Protein AF-A0A1R1YCE2-F1 (afdb_monomer_lite)

Structure (mmCIF, N/CA/C/O backbone):
data_AF-A0A1R1YCE2-F1
#
_entry.id   AF-A0A1R1YCE2-F1
#
loop_
_atom_site.group_PDB
_atom_site.id
_atom_site.type_symbol
_atom_site.label_atom_id
_atom_site.label_alt_id
_atom_site.label_comp_id
_atom_site.label_asym_id
_atom_site.label_entity_id
_atom_site.label_seq_id
_atom_site.pdbx_PDB_ins_code
_atom_site.Cartn_x
_atom_site.Cartn_y
_atom_site.Cartn_z
_atom_site.occupancy
_atom_site.B_iso_or_equiv
_atom_site.auth_seq_id
_atom_site.auth_comp_id
_atom_site.auth_asym_id
_atom_site.auth_atom_id
_atom_site.pdbx_PDB_model_num
ATOM 1 N N . MET A 1 1 ? 23.529 -35.074 58.368 1.00 32.56 1 MET A N 1
ATOM 2 C CA . MET A 1 1 ? 23.879 -36.512 58.340 1.00 32.56 1 MET A CA 1
ATOM 3 C C . MET A 1 1 ? 22.725 -37.220 57.644 1.00 32.56 1 MET A C 1
ATOM 5 O O . MET A 1 1 ? 21.627 -37.091 58.152 1.00 32.56 1 MET A O 1
ATOM 9 N N . ASN A 1 2 ? 22.782 -37.870 56.484 1.00 30.12 2 ASN A N 1
ATOM 10 C CA . ASN A 1 2 ? 23.781 -38.237 55.470 1.00 30.12 2 ASN A CA 1
ATOM 11 C C . ASN A 1 2 ? 22.975 -38.317 54.142 1.00 30.12 2 ASN A C 1
ATOM 13 O O . ASN A 1 2 ? 21.804 -38.685 54.184 1.00 30.12 2 ASN A O 1
ATOM 17 N N . LEU A 1 3 ? 23.440 -37.767 53.008 1.00 28.89 3 LEU A N 1
ATOM 18 C CA . LEU A 1 3 ? 24.145 -38.497 51.925 1.00 28.89 3 LEU A CA 1
ATOM 19 C C . LEU A 1 3 ? 23.485 -39.861 51.639 1.00 28.89 3 LEU A C 1
ATOM 21 O O . LEU A 1 3 ? 23.410 -40.681 52.540 1.00 28.89 3 LEU A O 1
ATOM 25 N N . SER A 1 4 ? 23.002 -40.252 50.461 1.00 27.45 4 SER A N 1
ATOM 26 C CA . SER A 1 4 ? 23.261 -39.949 49.042 1.00 27.45 4 SER A CA 1
ATOM 27 C C . SER A 1 4 ? 23.067 -41.312 48.363 1.00 27.45 4 SER A C 1
ATOM 29 O O . SER A 1 4 ? 23.657 -42.265 48.859 1.00 27.45 4 SER A O 1
ATOM 31 N N . PHE A 1 5 ? 22.349 -41.453 47.247 1.00 27.67 5 PHE A N 1
ATOM 32 C CA . PHE A 1 5 ? 22.661 -42.534 46.301 1.00 27.67 5 PHE A CA 1
ATOM 33 C C . PHE A 1 5 ? 22.230 -42.174 44.878 1.00 27.67 5 PHE A C 1
ATOM 35 O O . PHE A 1 5 ?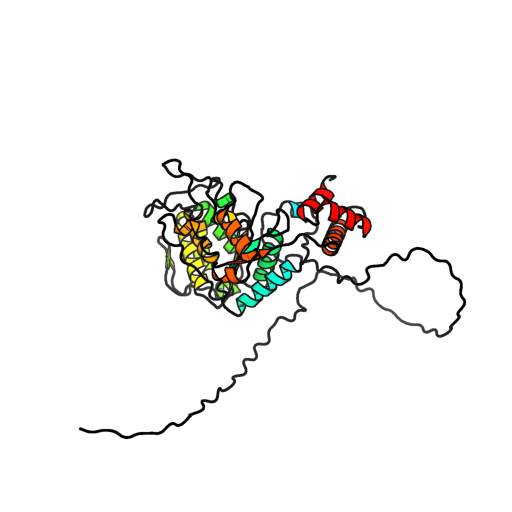 21.227 -41.506 44.644 1.00 27.67 5 PHE A O 1
ATOM 42 N N . PHE A 1 6 ? 23.107 -42.557 43.962 1.00 30.20 6 PHE A N 1
ATOM 43 C CA . PHE A 1 6 ? 23.309 -42.083 42.601 1.00 30.20 6 PHE A CA 1
ATOM 44 C C . PHE A 1 6 ? 22.605 -42.982 41.562 1.00 30.20 6 PHE A C 1
ATOM 46 O O . PHE A 1 6 ? 22.348 -44.149 41.832 1.00 30.20 6 PHE A O 1
ATOM 53 N N . GLN A 1 7 ? 22.474 -42.442 40.338 1.00 27.09 7 GLN A N 1
ATOM 54 C CA . GLN A 1 7 ? 22.450 -43.131 39.028 1.00 27.09 7 GLN A CA 1
ATOM 55 C C . GLN A 1 7 ? 21.253 -44.028 38.655 1.00 27.09 7 GLN A C 1
ATOM 57 O O . GLN A 1 7 ? 21.115 -45.137 39.146 1.00 27.09 7 GLN A O 1
ATOM 62 N N . THR A 1 8 ? 20.539 -43.683 37.572 1.00 27.08 8 THR A N 1
ATOM 63 C CA . THR A 1 8 ? 20.886 -44.169 36.213 1.00 27.08 8 THR A CA 1
ATOM 64 C C . THR A 1 8 ? 20.104 -43.436 35.113 1.00 27.08 8 THR A C 1
ATOM 66 O O . THR A 1 8 ? 18.886 -43.297 35.159 1.00 27.08 8 THR A O 1
ATOM 69 N N . LEU A 1 9 ? 20.838 -42.986 34.091 1.00 27.42 9 LEU A N 1
ATOM 70 C CA . LEU A 1 9 ? 20.329 -42.602 32.776 1.00 27.42 9 LEU A CA 1
ATOM 71 C C . LEU A 1 9 ? 19.677 -43.809 32.091 1.00 27.42 9 LEU A C 1
ATOM 73 O O . LEU A 1 9 ? 20.312 -44.858 32.012 1.00 27.42 9 LEU A O 1
ATOM 77 N N . ASN A 1 10 ? 18.514 -43.632 31.456 1.00 26.45 10 ASN A N 1
ATOM 78 C CA . ASN A 1 10 ? 18.259 -44.355 30.213 1.00 26.45 10 ASN A CA 1
ATOM 79 C C . ASN A 1 10 ? 17.291 -43.642 29.264 1.00 26.45 10 ASN A C 1
ATOM 81 O O . ASN A 1 10 ? 16.192 -43.225 29.615 1.00 26.45 10 ASN A O 1
ATOM 85 N N . ARG A 1 11 ? 17.774 -43.522 28.025 1.00 28.52 11 ARG A N 1
ATOM 86 C CA . ARG A 1 11 ? 17.107 -43.005 26.832 1.00 28.52 11 ARG A CA 1
ATOM 87 C C . ARG A 1 11 ? 15.870 -43.843 26.506 1.00 28.52 11 ARG A C 1
ATOM 89 O O . ARG A 1 11 ? 16.012 -45.023 26.202 1.00 28.52 11 ARG A O 1
ATOM 96 N N . SER A 1 12 ? 14.704 -43.217 26.385 1.00 26.25 12 SER A N 1
ATOM 97 C CA . SER A 1 12 ? 13.599 -43.763 25.594 1.00 26.25 12 SER A CA 1
ATOM 98 C C . SER A 1 12 ? 13.393 -42.901 24.348 1.00 26.25 12 SER A C 1
ATOM 100 O O . SER A 1 12 ? 12.956 -41.754 24.379 1.00 26.25 12 SER A O 1
ATOM 102 N N . ARG A 1 13 ? 13.800 -43.477 23.214 1.00 25.30 13 ARG A N 1
ATOM 103 C CA . ARG A 1 13 ? 13.510 -42.996 21.864 1.00 25.30 13 ARG A CA 1
ATOM 104 C C . ARG A 1 13 ? 11.995 -43.049 21.659 1.00 25.30 13 ARG A C 1
ATOM 106 O O . ARG A 1 13 ? 11.454 -44.142 21.529 1.00 25.30 13 ARG A O 1
ATOM 113 N N . PHE A 1 14 ? 11.331 -41.900 21.573 1.00 25.53 14 PHE A N 1
ATOM 114 C CA . PHE A 1 14 ? 9.996 -41.838 20.984 1.00 25.53 14 PHE A CA 1
ATOM 115 C C . PHE A 1 14 ? 10.129 -41.676 19.470 1.00 25.53 14 PHE A C 1
ATOM 117 O O . PHE A 1 14 ? 10.596 -40.668 18.943 1.00 25.53 14 PHE A O 1
ATOM 124 N N . THR A 1 15 ? 9.773 -42.751 18.783 1.00 25.48 15 THR A N 1
ATOM 125 C CA . THR A 1 15 ? 9.670 -42.883 17.339 1.00 25.48 15 THR A CA 1
ATOM 126 C C . THR A 1 15 ? 8.555 -41.980 16.810 1.00 25.48 15 THR A C 1
ATOM 128 O O . THR A 1 15 ? 7.372 -42.221 17.036 1.00 25.48 15 THR A O 1
ATOM 131 N N . LEU A 1 16 ? 8.938 -40.939 16.065 1.00 25.75 16 LEU A N 1
ATOM 132 C CA . LEU A 1 16 ? 8.032 -40.150 15.230 1.00 25.75 16 LEU A CA 1
ATOM 133 C C . LEU A 1 16 ? 7.403 -41.068 14.172 1.00 25.75 16 LEU A C 1
ATOM 135 O O . LEU A 1 16 ? 8.029 -41.411 13.166 1.00 25.75 16 LEU A O 1
ATOM 139 N N . ARG A 1 17 ? 6.148 -41.467 14.401 1.00 24.16 17 ARG A N 1
ATOM 140 C CA . ARG A 1 17 ? 5.274 -41.996 13.352 1.00 24.16 17 ARG A CA 1
ATOM 141 C C . ARG A 1 17 ? 5.070 -40.888 12.318 1.00 24.16 17 ARG A C 1
ATOM 143 O O . ARG A 1 17 ? 4.333 -39.938 12.555 1.00 24.16 17 ARG A O 1
ATOM 150 N N . LYS A 1 18 ? 5.739 -41.023 11.171 1.00 25.58 18 LYS A N 1
ATOM 151 C CA . LYS A 1 18 ? 5.423 -40.288 9.943 1.00 25.58 18 LYS A CA 1
ATOM 152 C C . LYS A 1 18 ? 3.998 -40.649 9.523 1.00 25.58 18 LYS A C 1
ATOM 154 O O . LYS A 1 18 ? 3.779 -41.703 8.933 1.00 25.58 18 LYS A O 1
ATOM 159 N N . THR A 1 19 ? 3.037 -39.786 9.816 1.00 26.39 19 THR A N 1
ATOM 160 C CA . THR A 1 19 ? 1.776 -39.752 9.081 1.00 26.39 19 THR A CA 1
ATOM 161 C C . THR A 1 19 ? 2.048 -39.056 7.751 1.00 26.39 19 THR A C 1
ATOM 163 O O . THR A 1 19 ? 2.444 -37.893 7.690 1.00 26.39 19 THR A O 1
ATOM 166 N N . SER A 1 20 ? 1.925 -39.808 6.659 1.00 26.66 20 SER A N 1
ATOM 167 C CA . SER A 1 20 ? 2.030 -39.281 5.304 1.00 26.66 20 SER A CA 1
ATOM 168 C C . SER A 1 20 ? 0.791 -38.437 4.992 1.00 26.66 20 SER A C 1
ATOM 170 O O . SER A 1 20 ? -0.212 -38.953 4.497 1.00 26.66 20 SER A O 1
ATOM 172 N N . CYS A 1 21 ? 0.841 -37.137 5.276 1.00 26.66 21 CYS A N 1
ATOM 173 C CA . CYS A 1 21 ? -0.119 -36.193 4.712 1.00 26.66 21 CYS A CA 1
ATOM 174 C C . CYS A 1 21 ? 0.230 -35.952 3.240 1.00 26.66 21 CYS A C 1
ATOM 176 O O . CYS A 1 21 ? 1.028 -35.085 2.893 1.00 26.66 21 CYS A O 1
ATOM 178 N N . ASN A 1 22 ? -0.391 -36.747 2.370 1.00 25.98 22 ASN A N 1
ATOM 179 C CA . ASN A 1 22 ? -0.497 -36.475 0.942 1.00 25.98 22 ASN A CA 1
ATOM 180 C C . ASN A 1 22 ? -1.457 -35.294 0.714 1.00 25.98 22 ASN A C 1
ATOM 182 O O . ASN A 1 22 ? -2.589 -35.486 0.277 1.00 25.98 22 ASN A O 1
ATOM 186 N N . HIS A 1 23 ? -1.009 -34.063 0.966 1.00 28.02 23 HIS A N 1
ATOM 187 C CA . HIS A 1 23 ? -1.607 -32.900 0.313 1.00 28.02 23 HIS A CA 1
ATOM 188 C C . HIS A 1 23 ? -0.872 -32.686 -1.006 1.00 28.02 23 HIS A C 1
ATOM 190 O O . HIS A 1 23 ? 0.183 -32.060 -1.067 1.00 28.02 23 HIS A O 1
ATOM 196 N N . LYS A 1 24 ? -1.426 -33.266 -2.078 1.00 26.83 24 LYS A N 1
ATOM 197 C CA . LYS A 1 24 ? -1.076 -32.889 -3.448 1.00 26.83 24 LYS A CA 1
ATOM 198 C C . LYS A 1 24 ? -1.281 -31.379 -3.571 1.00 26.83 24 LYS A C 1
ATOM 200 O O . LYS A 1 24 ? -2.414 -30.907 -3.543 1.00 26.83 24 LYS A O 1
ATOM 205 N N . ALA A 1 25 ? -0.184 -30.638 -3.689 1.00 27.20 25 ALA A N 1
ATOM 206 C CA . ALA A 1 25 ? -0.201 -29.246 -4.095 1.00 27.20 25 ALA A CA 1
ATOM 207 C C . ALA A 1 25 ? -0.880 -29.159 -5.471 1.00 27.20 25 ALA A C 1
ATOM 209 O O . ALA A 1 25 ? -0.319 -29.579 -6.482 1.00 27.20 25 ALA A O 1
ATOM 210 N N . LEU A 1 26 ? -2.108 -28.645 -5.507 1.00 28.55 26 LEU A N 1
ATOM 211 C CA . LEU A 1 26 ? -2.845 -28.343 -6.734 1.00 28.55 26 LEU A CA 1
ATOM 212 C C . LEU A 1 26 ? -2.344 -27.035 -7.357 1.00 28.55 26 LEU A C 1
ATOM 214 O O . LEU A 1 26 ? -3.136 -26.167 -7.675 1.00 28.55 26 LEU A O 1
ATOM 218 N N . PHE A 1 27 ? -1.033 -26.874 -7.532 1.00 30.55 27 PHE A N 1
ATOM 219 C CA . PHE A 1 27 ? -0.481 -25.787 -8.340 1.00 30.55 27 PHE A CA 1
ATOM 220 C C . PHE A 1 27 ? 0.777 -26.283 -9.042 1.00 30.55 27 PHE A C 1
ATOM 222 O O . PHE A 1 27 ? 1.900 -26.165 -8.558 1.00 30.55 27 PHE A O 1
ATOM 229 N N . SER A 1 28 ? 0.555 -26.875 -10.212 1.00 25.58 28 SER A N 1
ATOM 230 C CA . SER A 1 28 ? 1.577 -26.933 -11.244 1.00 25.58 28 SER A CA 1
ATOM 231 C C . SER A 1 28 ? 1.879 -25.500 -11.683 1.00 25.58 28 SER A C 1
ATOM 233 O O . SER A 1 28 ? 0.961 -24.715 -11.924 1.00 25.58 28 SER A O 1
ATOM 235 N N . SER A 1 29 ? 3.154 -25.164 -11.866 1.00 27.88 29 SER A N 1
ATOM 236 C CA . SER A 1 29 ? 3.610 -23.907 -12.482 1.00 27.88 29 SER A CA 1
ATOM 237 C C . SER A 1 29 ? 3.058 -23.671 -13.902 1.00 27.88 29 SER A C 1
ATOM 239 O O . SER A 1 29 ? 3.323 -22.633 -14.505 1.00 27.88 29 SER A O 1
ATOM 241 N N . SER A 1 30 ? 2.280 -24.615 -14.441 1.00 27.22 30 SER A N 1
ATOM 242 C CA . SER A 1 30 ? 1.656 -24.569 -15.760 1.00 27.22 30 SER A CA 1
ATOM 243 C C . SER A 1 30 ? 0.253 -23.950 -15.812 1.00 27.22 30 SER A C 1
ATOM 245 O O . SER A 1 30 ? -0.258 -23.779 -16.913 1.00 27.22 30 SER A O 1
ATOM 247 N N . SER A 1 31 ? -0.398 -23.619 -14.691 1.00 26.78 31 SER A N 1
ATOM 248 C CA . SER A 1 31 ? -1.784 -23.107 -14.690 1.00 26.78 31 SER A CA 1
ATOM 249 C C . SER A 1 31 ? -1.882 -21.613 -14.366 1.00 26.78 31 SER A C 1
ATOM 251 O O . SER A 1 31 ? -2.638 -21.193 -13.496 1.00 26.78 31 SER A O 1
ATOM 253 N N . ILE A 1 32 ? -1.127 -20.799 -15.104 1.00 31.75 32 ILE A N 1
ATOM 254 C CA . ILE A 1 32 ? -1.516 -19.415 -15.395 1.00 31.75 32 ILE A CA 1
ATOM 255 C C . ILE A 1 32 ? -2.244 -19.495 -16.737 1.00 31.75 32 ILE A C 1
ATOM 257 O O . ILE A 1 32 ? -1.648 -19.894 -17.735 1.00 31.75 32 ILE A O 1
ATOM 261 N N . ASN A 1 33 ? -3.540 -19.188 -16.772 1.00 28.58 33 ASN A N 1
ATOM 262 C CA . ASN A 1 33 ? -4.305 -19.207 -18.019 1.00 28.58 33 ASN A CA 1
ATOM 263 C C . ASN A 1 33 ? -3.818 -18.073 -18.935 1.00 28.58 33 ASN A C 1
ATOM 265 O O . ASN A 1 33 ? -4.211 -16.916 -18.789 1.00 28.58 33 ASN A O 1
ATOM 269 N N . TYR A 1 34 ? -2.940 -18.412 -19.879 1.00 35.47 34 TYR A N 1
ATOM 270 C CA . TYR A 1 34 ? -2.446 -17.503 -20.906 1.00 35.47 34 TYR A CA 1
ATOM 271 C C . TYR A 1 34 ? -3.483 -17.375 -22.025 1.00 35.47 34 TYR A C 1
ATOM 273 O O . TYR A 1 34 ? -3.802 -18.339 -22.721 1.00 35.47 34 TYR A O 1
ATOM 281 N N . ALA A 1 35 ? -4.001 -16.165 -22.231 1.00 30.28 35 ALA A N 1
ATOM 282 C CA . ALA A 1 35 ? -4.859 -15.856 -23.367 1.00 30.28 35 ALA A CA 1
ATOM 283 C C . ALA A 1 35 ? -4.018 -15.773 -24.654 1.00 30.28 35 ALA A C 1
ATOM 285 O O . ALA A 1 35 ? -3.586 -14.701 -25.069 1.00 30.28 35 ALA A O 1
ATOM 286 N N . GLY A 1 36 ? -3.791 -16.923 -25.285 1.00 28.92 36 GLY A N 1
ATOM 287 C CA . GLY A 1 36 ? -3.223 -17.038 -26.623 1.00 28.92 36 GLY A CA 1
ATOM 288 C C . GLY A 1 36 ? -4.055 -18.001 -27.460 1.00 28.92 36 GLY A C 1
ATOM 289 O O . GLY A 1 36 ? -3.686 -19.160 -27.612 1.00 28.92 36 GLY A O 1
ATOM 290 N N . LYS A 1 37 ? -5.186 -17.542 -28.013 1.00 29.77 37 LYS A N 1
ATOM 291 C CA . LYS A 1 37 ? -5.891 -18.295 -29.061 1.00 29.77 37 LYS A CA 1
ATOM 292 C C . LYS A 1 37 ? -5.010 -18.314 -30.316 1.00 29.77 37 LYS A C 1
ATOM 294 O O . LYS A 1 37 ? -5.013 -17.357 -31.085 1.00 29.77 37 LYS A O 1
ATOM 299 N N . ARG A 1 38 ? -4.266 -19.400 -30.540 1.00 29.73 38 ARG A N 1
ATOM 300 C CA . ARG A 1 38 ? -3.809 -19.768 -31.887 1.00 29.73 38 ARG A CA 1
ATOM 301 C C . ARG A 1 38 ? -4.959 -20.492 -32.581 1.00 29.73 38 ARG A C 1
ATOM 303 O O . ARG A 1 38 ? -5.478 -21.462 -32.044 1.00 29.73 38 ARG A O 1
ATOM 310 N N . LYS A 1 39 ? -5.364 -19.999 -33.755 1.00 30.86 39 LYS A N 1
ATOM 311 C CA . LYS A 1 39 ? -6.209 -20.756 -34.685 1.00 30.86 39 LYS A CA 1
ATOM 312 C C . LYS A 1 39 ? -5.431 -22.000 -35.109 1.00 30.86 39 LYS A C 1
ATOM 314 O O . LYS A 1 39 ? -4.360 -21.881 -35.700 1.00 30.86 39 LYS A O 1
ATOM 319 N N . GLU A 1 40 ? -5.961 -23.160 -34.761 1.00 28.31 40 GLU A N 1
ATOM 320 C CA . GLU A 1 40 ? -5.549 -24.449 -35.299 1.00 28.31 40 GLU A CA 1
ATOM 321 C C . GLU A 1 40 ? -5.981 -24.476 -36.772 1.00 28.31 40 GLU A C 1
ATOM 323 O O . GLU A 1 40 ? -7.156 -24.285 -37.080 1.00 28.31 40 GLU A O 1
ATOM 328 N N . VAL A 1 41 ? -5.018 -24.586 -37.687 1.00 32.50 41 VAL A N 1
ATOM 329 C CA . VAL A 1 41 ? -5.285 -24.844 -39.105 1.00 32.50 41 VAL A CA 1
ATOM 330 C C . VAL A 1 41 ? -4.998 -26.318 -39.330 1.00 32.50 41 VAL A C 1
ATOM 332 O O . VAL A 1 41 ? -3.893 -26.791 -39.050 1.00 32.50 41 VAL A O 1
ATOM 335 N N . ASP A 1 42 ? -6.024 -27.020 -39.796 1.00 29.52 42 ASP A N 1
ATOM 336 C CA . ASP A 1 42 ? -6.039 -28.451 -40.049 1.00 29.52 42 ASP A CA 1
ATOM 337 C C . ASP A 1 42 ? -4.887 -28.917 -40.944 1.00 29.52 42 ASP A C 1
ATOM 339 O O . ASP A 1 42 ? -4.607 -28.375 -42.016 1.00 29.52 42 ASP A O 1
ATOM 343 N N . ARG A 1 43 ? -4.248 -30.005 -40.510 1.00 30.98 43 ARG A N 1
ATOM 344 C CA . ARG A 1 43 ? -3.373 -30.831 -41.339 1.00 30.98 43 ARG A CA 1
ATOM 345 C C . ARG A 1 43 ? -4.221 -31.703 -42.258 1.00 30.98 43 ARG A C 1
ATOM 347 O O . ARG A 1 43 ? -4.975 -32.537 -41.768 1.00 30.98 43 ARG A O 1
ATOM 354 N N . THR A 1 44 ? -3.930 -31.688 -43.557 1.00 29.80 44 THR A N 1
ATOM 355 C CA . THR A 1 44 ? -4.068 -32.895 -44.387 1.00 29.80 44 THR A CA 1
ATOM 356 C C . THR A 1 44 ? -2.848 -33.125 -45.290 1.00 29.80 44 THR A C 1
ATOM 358 O O . THR A 1 44 ? -2.504 -32.326 -46.146 1.00 29.80 44 THR A O 1
ATOM 361 N N . LYS A 1 45 ? -2.197 -34.259 -44.994 1.00 29.97 45 LYS A N 1
ATOM 362 C CA . LYS A 1 45 ? -1.640 -35.314 -45.861 1.00 29.97 45 LYS A CA 1
ATOM 363 C C . LYS A 1 45 ? -0.641 -34.994 -47.000 1.00 29.97 45 LYS A C 1
ATOM 365 O O . LYS A 1 45 ? -0.972 -34.417 -48.022 1.00 29.97 45 LYS A O 1
ATOM 370 N N . SER A 1 46 ? 0.526 -35.636 -46.826 1.00 27.58 46 SER A N 1
ATOM 371 C CA . SER A 1 46 ? 1.318 -36.422 -47.798 1.00 27.58 46 SER A CA 1
ATOM 372 C C . SER A 1 46 ? 1.909 -35.747 -49.039 1.00 27.58 46 SER A C 1
ATOM 374 O O . SER A 1 46 ? 1.187 -35.449 -49.979 1.00 27.58 46 SER A O 1
ATOM 376 N N . ALA A 1 47 ? 3.243 -35.730 -49.131 1.00 27.14 47 ALA A N 1
ATOM 377 C CA . ALA A 1 47 ? 3.988 -36.601 -50.051 1.00 27.14 47 ALA A CA 1
ATOM 378 C C . ALA A 1 47 ? 5.509 -36.430 -49.874 1.00 27.14 47 ALA A C 1
ATOM 380 O O . ALA A 1 47 ? 6.032 -35.344 -49.656 1.00 27.14 47 ALA A O 1
ATOM 381 N N . SER A 1 48 ? 6.189 -37.564 -49.957 1.00 26.89 48 SER A N 1
ATOM 382 C CA . SER A 1 48 ? 7.629 -37.801 -50.013 1.00 26.89 48 SER A CA 1
ATOM 383 C C . SER A 1 48 ? 8.339 -37.108 -51.181 1.00 26.89 48 SER A C 1
ATOM 385 O O . SER A 1 48 ? 7.851 -37.208 -52.301 1.00 26.89 48 SER A O 1
ATOM 387 N N . PHE A 1 49 ? 9.554 -36.587 -50.965 1.00 25.61 49 PHE A N 1
ATOM 388 C CA . PHE A 1 49 ? 10.636 -36.673 -51.958 1.00 25.61 49 PHE A CA 1
ATOM 389 C C . PHE A 1 49 ? 12.023 -36.539 -51.304 1.00 25.61 49 PHE A C 1
ATOM 391 O O . PHE A 1 49 ? 12.246 -35.719 -50.417 1.00 25.61 49 PHE A O 1
ATOM 398 N N . VAL A 1 50 ? 12.939 -37.403 -51.742 1.00 26.02 50 VAL A N 1
ATOM 399 C CA . VAL A 1 50 ? 14.338 -37.559 -51.313 1.00 26.02 50 VAL A CA 1
ATOM 400 C C . VAL A 1 50 ? 15.265 -37.062 -52.436 1.00 26.02 50 VAL A C 1
ATOM 402 O O . VAL A 1 50 ? 14.901 -37.181 -53.603 1.00 26.02 50 VAL A O 1
ATOM 405 N N . LYS A 1 51 ? 16.493 -36.646 -52.059 1.00 25.73 51 LYS A N 1
ATOM 406 C CA . LYS A 1 51 ? 17.668 -36.201 -52.865 1.00 25.73 51 LYS A CA 1
ATOM 407 C C . LYS A 1 51 ? 17.592 -34.738 -53.348 1.00 25.73 51 LYS A C 1
ATOM 409 O O . LYS A 1 51 ? 16.536 -34.276 -53.730 1.00 25.73 51 LYS A O 1
ATOM 414 N N . LYS A 1 52 ? 18.674 -33.950 -53.376 1.00 24.81 52 LYS A N 1
ATOM 415 C CA . LYS A 1 52 ? 20.113 -34.255 -53.471 1.00 24.81 52 LYS A CA 1
ATOM 416 C C . LYS A 1 52 ? 20.934 -33.058 -52.956 1.00 24.81 52 LYS A C 1
ATOM 418 O O . LYS A 1 52 ? 20.489 -31.919 -53.018 1.00 24.81 52 LYS A O 1
ATOM 423 N N . VAL A 1 53 ? 22.136 -33.365 -52.482 1.00 28.62 53 VAL A N 1
ATOM 424 C CA . VAL A 1 53 ? 23.244 -32.441 -52.209 1.00 28.62 53 VAL A CA 1
ATOM 425 C C . VAL A 1 53 ? 23.672 -31.747 -53.500 1.00 28.62 53 VAL A C 1
ATOM 427 O O . VAL A 1 53 ? 23.861 -32.449 -54.485 1.00 28.62 53 VAL A O 1
ATOM 430 N N . ASP A 1 54 ? 23.928 -30.437 -53.447 1.00 25.36 54 ASP A N 1
ATOM 431 C CA . ASP A 1 54 ? 24.981 -29.805 -54.246 1.00 25.36 54 ASP A CA 1
ATOM 432 C C . ASP A 1 54 ? 25.581 -28.587 -53.523 1.00 25.36 54 ASP A C 1
ATOM 434 O O . ASP A 1 54 ? 24.889 -27.682 -53.059 1.00 25.36 54 ASP A O 1
ATOM 438 N N . LYS A 1 55 ? 26.913 -28.607 -53.413 1.00 27.09 55 LYS A N 1
ATOM 439 C CA . LYS A 1 55 ? 27.777 -27.496 -53.000 1.00 27.09 55 LYS A CA 1
ATOM 440 C C . LYS A 1 55 ? 28.185 -26.718 -54.251 1.00 27.09 55 LYS A C 1
ATOM 442 O O . LYS A 1 55 ? 28.734 -27.329 -55.163 1.00 27.09 55 LYS A O 1
ATOM 447 N N . LYS A 1 56 ? 28.109 -25.384 -54.219 1.00 25.78 56 LYS A N 1
ATOM 448 C CA . LYS A 1 56 ? 29.137 -24.498 -54.799 1.00 25.78 56 LYS A CA 1
ATOM 449 C C . LYS A 1 56 ? 29.036 -23.079 -54.229 1.00 25.78 56 LYS A C 1
ATOM 451 O O . LYS A 1 56 ? 27.967 -22.607 -53.871 1.00 25.78 56 LYS A O 1
ATOM 456 N N . SER A 1 57 ? 30.209 -22.482 -54.067 1.00 25.33 57 SER A N 1
ATOM 457 C CA . SER A 1 57 ? 30.528 -21.240 -53.368 1.00 25.33 57 SER A CA 1
ATOM 458 C C . SER A 1 57 ? 30.267 -19.982 -54.201 1.00 25.33 57 SER A C 1
ATOM 460 O O . SER A 1 57 ? 30.410 -20.025 -55.417 1.00 25.33 57 SER A O 1
ATOM 462 N N . GLN A 1 58 ? 30.045 -18.841 -53.535 1.00 28.25 58 GLN A N 1
ATOM 463 C CA . GLN A 1 58 ? 30.915 -17.658 -53.650 1.00 28.25 58 GLN A CA 1
ATOM 464 C C . GLN A 1 58 ? 30.587 -16.594 -52.584 1.00 28.25 58 GLN A C 1
ATOM 466 O O . GLN A 1 58 ? 29.458 -16.462 -52.126 1.00 28.25 58 GLN A O 1
ATOM 471 N N . LYS A 1 59 ? 31.645 -15.902 -52.148 1.00 25.73 59 LYS A N 1
ATOM 472 C CA . LYS A 1 59 ? 31.710 -14.879 -51.094 1.00 25.73 59 LYS A CA 1
ATOM 473 C C . LYS A 1 59 ? 31.249 -13.507 -51.607 1.00 25.73 59 LYS A C 1
ATOM 475 O O . LYS A 1 59 ? 31.708 -13.100 -52.666 1.00 25.73 59 LYS A O 1
ATOM 480 N N . SER A 1 60 ? 30.582 -12.729 -50.753 1.00 24.50 60 SER A N 1
ATOM 481 C CA . SER A 1 60 ? 30.861 -11.292 -50.577 1.00 24.50 60 SER A CA 1
ATOM 482 C C . SER A 1 60 ? 30.328 -10.817 -49.222 1.00 24.50 60 SER A C 1
ATOM 484 O O . SER A 1 60 ? 29.177 -11.060 -48.876 1.00 24.50 60 SER A O 1
ATOM 486 N N . ALA A 1 61 ? 31.204 -10.193 -48.439 1.00 27.19 61 ALA A N 1
ATOM 487 C CA . ALA A 1 61 ? 30.948 -9.680 -47.099 1.00 27.19 61 ALA A CA 1
ATOM 488 C C . ALA A 1 61 ? 30.083 -8.413 -47.115 1.00 27.19 61 ALA A C 1
ATOM 490 O O . ALA A 1 61 ? 30.272 -7.588 -48.004 1.00 27.19 61 ALA A O 1
ATOM 491 N N . THR A 1 62 ? 29.225 -8.219 -46.105 1.00 22.95 62 THR A N 1
ATOM 492 C CA . THR A 1 62 ? 29.170 -7.022 -45.227 1.00 22.95 62 THR A CA 1
ATOM 493 C C . THR A 1 62 ? 27.952 -7.078 -44.292 1.00 22.95 62 THR A C 1
ATOM 495 O O . THR A 1 62 ? 26.839 -7.328 -44.733 1.00 22.95 62 THR A O 1
ATOM 498 N N . GLY A 1 63 ? 28.182 -6.826 -42.996 1.00 24.28 63 GLY A N 1
ATOM 499 C CA . GLY A 1 63 ? 27.158 -6.420 -42.023 1.00 24.28 63 GLY A CA 1
ATOM 500 C C . GLY A 1 63 ? 26.206 -7.508 -41.525 1.00 24.28 63 GLY A C 1
ATOM 501 O O . GLY A 1 63 ? 25.036 -7.511 -41.882 1.00 24.28 63 GLY A O 1
ATOM 502 N N . SER A 1 64 ? 26.671 -8.400 -40.648 1.00 24.73 64 SER A N 1
ATOM 503 C CA . SER A 1 64 ? 25.765 -9.234 -39.854 1.00 24.73 64 SER A CA 1
ATOM 504 C C . SER A 1 64 ? 24.997 -8.361 -38.859 1.00 24.73 64 SER A C 1
ATOM 506 O O . SER A 1 64 ? 25.553 -7.924 -37.851 1.00 24.73 64 SER A O 1
ATOM 508 N N . GLU A 1 65 ? 23.717 -8.119 -39.142 1.00 25.44 65 GLU A N 1
ATOM 509 C CA . GLU A 1 65 ? 22.709 -7.886 -38.110 1.00 25.44 65 GLU A CA 1
ATOM 510 C C . GLU A 1 65 ? 22.788 -9.055 -37.123 1.00 25.44 65 GLU A C 1
ATOM 512 O O . GLU A 1 65 ? 22.401 -10.183 -37.434 1.00 25.44 65 GLU A O 1
ATOM 517 N N . GLU A 1 66 ? 23.341 -8.805 -35.937 1.00 25.62 66 GLU A N 1
ATOM 518 C CA . GLU A 1 66 ? 23.205 -9.720 -34.812 1.00 25.62 66 GLU A CA 1
ATOM 519 C C . GLU A 1 66 ? 21.731 -9.738 -34.404 1.00 25.62 66 GLU A C 1
ATOM 521 O O . GLU A 1 66 ? 21.240 -8.928 -33.615 1.00 25.62 66 GLU A O 1
ATOM 526 N N . THR A 1 67 ? 20.992 -10.669 -34.995 1.00 24.03 67 THR A N 1
ATOM 527 C CA . THR A 1 67 ? 19.665 -11.040 -34.539 1.00 24.03 67 THR A CA 1
ATOM 528 C C . THR A 1 67 ? 19.783 -11.533 -33.099 1.00 24.03 67 THR A C 1
ATOM 530 O O . THR A 1 67 ? 20.384 -12.575 -32.837 1.00 24.03 67 THR A O 1
ATOM 533 N N . PHE A 1 68 ? 19.201 -10.785 -32.161 1.00 27.77 68 PHE A N 1
ATOM 534 C CA . PHE A 1 68 ? 19.055 -11.133 -30.745 1.00 27.77 68 PHE A CA 1
ATOM 535 C C . PHE A 1 68 ? 18.099 -12.339 -30.576 1.00 27.77 68 PHE A C 1
ATOM 537 O O . PHE A 1 68 ? 17.015 -12.241 -30.006 1.00 27.77 68 PHE A O 1
ATOM 544 N N . THR A 1 69 ? 18.467 -13.519 -31.080 1.00 27.45 69 THR A N 1
ATOM 545 C CA . THR A 1 69 ? 17.673 -14.760 -30.988 1.00 27.45 69 THR A CA 1
ATOM 546 C C . THR A 1 69 ? 17.963 -15.529 -29.699 1.00 27.45 69 THR A C 1
ATOM 548 O O . THR A 1 69 ? 18.191 -16.737 -29.717 1.00 27.45 69 THR A O 1
ATOM 551 N N . GLY A 1 70 ? 17.978 -14.824 -28.567 1.00 27.17 70 GLY A N 1
ATOM 552 C CA . GLY A 1 70 ? 18.209 -15.419 -27.244 1.00 27.17 70 GLY A CA 1
ATOM 553 C C . GLY A 1 70 ? 17.360 -14.835 -26.114 1.00 27.17 70 GLY A C 1
ATOM 554 O O . GLY A 1 70 ? 17.363 -15.377 -25.009 1.00 27.17 70 GLY A O 1
ATOM 555 N N . ALA A 1 71 ? 16.608 -13.759 -26.357 1.00 28.23 71 ALA A N 1
ATOM 556 C CA . ALA A 1 71 ? 15.774 -13.159 -25.326 1.00 28.23 71 ALA A CA 1
ATOM 557 C C . ALA A 1 71 ? 14.518 -14.016 -25.117 1.00 28.23 71 ALA A C 1
ATOM 559 O O . ALA A 1 71 ? 13.651 -14.102 -25.985 1.00 28.23 71 ALA A O 1
ATOM 560 N N . LYS A 1 72 ? 14.415 -14.660 -23.948 1.00 33.53 72 LYS A N 1
ATOM 561 C CA . LYS A 1 72 ? 13.139 -15.182 -23.443 1.00 33.53 72 LYS A CA 1
ATOM 562 C C . LYS A 1 72 ? 12.113 -14.059 -23.585 1.00 33.53 72 LYS A C 1
ATOM 564 O O . LYS A 1 72 ? 12.315 -12.994 -23.007 1.00 33.53 72 LYS A O 1
ATOM 569 N N . ASN A 1 73 ? 11.062 -14.284 -24.376 1.00 30.69 73 ASN A N 1
ATOM 570 C CA . ASN A 1 73 ? 10.023 -13.281 -24.570 1.00 30.69 73 ASN A CA 1
ATOM 571 C C . ASN A 1 73 ? 9.544 -12.782 -23.194 1.00 30.69 73 ASN A C 1
ATOM 573 O O . ASN A 1 73 ? 9.206 -13.608 -22.340 1.00 30.69 73 ASN A O 1
ATOM 577 N N . PRO A 1 74 ? 9.531 -11.464 -22.962 1.00 40.81 74 PRO A N 1
ATOM 578 C CA . PRO A 1 74 ? 9.076 -10.889 -21.709 1.00 40.81 74 PRO A CA 1
ATOM 579 C C . PRO A 1 74 ? 7.614 -11.288 -21.504 1.00 40.81 74 PRO A C 1
ATOM 581 O O . PRO A 1 74 ? 6.756 -11.052 -22.357 1.00 40.81 74 PRO A O 1
ATOM 584 N N . LEU A 1 75 ? 7.352 -11.977 -20.394 1.00 47.06 75 LEU A N 1
ATOM 585 C CA . LEU A 1 75 ? 6.031 -12.495 -20.062 1.00 47.06 75 LEU A CA 1
ATOM 586 C C . LEU A 1 75 ? 5.107 -11.314 -19.740 1.00 47.06 75 LEU A C 1
ATOM 588 O O . LEU A 1 75 ? 5.342 -10.560 -18.794 1.00 47.06 75 LEU A O 1
ATOM 592 N N . TYR A 1 76 ? 4.056 -11.146 -20.540 1.00 45.62 76 TYR A N 1
ATOM 593 C CA . TYR A 1 76 ? 3.023 -10.144 -20.300 1.00 45.62 76 TYR A CA 1
ATOM 594 C C . TYR A 1 76 ? 2.037 -10.654 -19.255 1.00 45.62 76 TYR A C 1
ATOM 596 O O . TYR A 1 76 ? 1.422 -11.707 -19.432 1.00 45.62 76 TYR A O 1
ATOM 604 N N . TYR A 1 77 ? 1.861 -9.889 -18.179 1.00 42.41 77 TYR A N 1
ATOM 605 C CA . TYR A 1 77 ? 0.845 -10.160 -17.172 1.00 42.41 77 TYR A CA 1
ATOM 606 C C . TYR A 1 77 ? -0.402 -9.320 -17.459 1.00 42.41 77 TYR A C 1
ATOM 608 O O . TYR A 1 77 ? -0.343 -8.087 -17.478 1.00 42.41 77 TYR A O 1
ATOM 616 N N . LYS A 1 78 ? -1.537 -9.996 -17.661 1.00 42.12 78 LYS A N 1
ATOM 617 C CA . LYS A 1 78 ? -2.864 -9.378 -17.667 1.00 42.12 78 LYS A CA 1
ATOM 618 C C . LYS A 1 78 ? -3.527 -9.694 -16.322 1.00 42.12 78 LYS A C 1
ATOM 620 O O . LYS A 1 78 ? -3.735 -10.876 -16.046 1.00 42.12 78 LYS A O 1
ATOM 625 N N . PRO A 1 79 ? -3.848 -8.698 -15.480 1.00 41.59 79 PRO A N 1
ATOM 626 C CA . PRO A 1 79 ? -4.561 -8.962 -14.236 1.00 41.59 79 PRO A CA 1
ATOM 627 C C . PRO A 1 79 ? -5.926 -9.581 -14.562 1.00 41.59 79 PRO A C 1
ATOM 629 O O . PRO A 1 79 ? -6.703 -9.020 -15.332 1.00 41.59 79 PRO A O 1
ATOM 632 N N . ALA A 1 80 ? -6.198 -10.764 -14.009 1.00 40.97 80 ALA A N 1
ATOM 633 C CA . ALA A 1 80 ? -7.416 -11.535 -14.277 1.00 40.97 80 ALA A CA 1
ATOM 634 C C . ALA A 1 80 ? -8.645 -11.044 -13.490 1.00 40.97 80 ALA A C 1
ATOM 636 O O . ALA A 1 80 ? -9.699 -11.669 -13.540 1.00 40.97 80 ALA A O 1
ATOM 637 N N . ILE A 1 81 ? -8.527 -9.934 -12.760 1.00 38.28 81 ILE A N 1
ATOM 638 C CA . ILE A 1 81 ? -9.561 -9.469 -11.840 1.00 38.28 81 ILE A CA 1
ATOM 639 C C . ILE A 1 81 ? -9.851 -8.004 -12.116 1.00 38.28 81 ILE A C 1
ATOM 641 O O . ILE A 1 81 ? -8.938 -7.191 -12.276 1.00 38.28 81 ILE A O 1
ATOM 645 N N . ASN A 1 82 ? -11.146 -7.693 -12.115 1.00 37.69 82 ASN A N 1
ATOM 646 C CA . ASN A 1 82 ? -11.725 -6.357 -12.108 1.00 37.69 82 ASN A CA 1
ATOM 647 C C . ASN A 1 82 ? -11.459 -5.690 -10.746 1.00 37.69 82 ASN A C 1
ATOM 649 O O . ASN A 1 82 ? -12.378 -5.296 -10.032 1.00 37.69 82 ASN A O 1
ATOM 653 N N . ILE A 1 83 ? -10.188 -5.628 -10.336 1.00 43.84 83 ILE A N 1
ATOM 654 C CA . ILE A 1 83 ? -9.791 -4.772 -9.233 1.00 43.84 83 ILE A CA 1
ATOM 655 C C . ILE A 1 83 ? -10.102 -3.375 -9.764 1.00 43.84 83 ILE A C 1
ATOM 657 O O . ILE A 1 83 ? -9.427 -2.904 -10.678 1.00 43.84 83 ILE A O 1
ATOM 661 N N . GLN A 1 84 ? -11.153 -2.739 -9.244 1.00 37.50 84 GLN A N 1
ATOM 662 C CA . GLN A 1 84 ? -11.426 -1.319 -9.460 1.00 37.50 84 GLN A CA 1
ATOM 663 C C . GLN A 1 84 ? -10.310 -0.499 -8.788 1.00 37.50 84 GLN A C 1
ATOM 665 O O . GLN A 1 84 ? -10.524 0.232 -7.823 1.00 37.50 84 GLN A O 1
ATOM 670 N N . ILE A 1 85 ? -9.074 -0.646 -9.265 1.00 43.41 85 ILE A N 1
ATOM 671 C CA . ILE A 1 85 ? -8.047 0.364 -9.084 1.00 43.41 85 ILE A CA 1
ATOM 672 C C . ILE A 1 85 ? -8.528 1.500 -9.966 1.00 43.41 85 ILE A C 1
ATOM 674 O O . ILE A 1 85 ? -8.720 1.302 -11.166 1.00 43.41 85 ILE A O 1
ATOM 678 N N . GLN A 1 86 ? -8.765 2.664 -9.361 1.00 36.88 86 GLN A N 1
ATOM 679 C CA . GLN A 1 86 ? -8.869 3.914 -10.107 1.00 36.88 86 GLN A CA 1
ATOM 680 C C . GLN A 1 86 ? -7.741 3.890 -11.132 1.00 36.88 86 GLN A C 1
ATOM 682 O O . GLN A 1 86 ? -6.586 3.785 -10.707 1.00 36.88 86 GLN A O 1
ATOM 687 N N . PRO A 1 87 ? -8.042 3.825 -12.440 1.00 36.84 87 PRO A N 1
ATOM 688 C CA . PRO A 1 87 ? -7.017 3.551 -13.422 1.00 36.84 87 PRO A CA 1
ATOM 689 C C . PRO A 1 87 ? -5.930 4.588 -13.203 1.00 36.84 87 PRO A C 1
ATOM 691 O O . PRO A 1 87 ? -6.195 5.790 -13.237 1.00 36.84 87 PRO A O 1
ATOM 694 N N . ILE A 1 88 ? -4.700 4.127 -12.956 1.00 50.34 88 ILE A N 1
ATOM 695 C CA . ILE A 1 88 ? -3.538 4.962 -13.244 1.00 50.34 88 ILE A CA 1
ATOM 696 C C . ILE A 1 88 ? -3.838 5.481 -14.648 1.00 50.34 88 ILE A C 1
ATOM 698 O O . ILE A 1 88 ? -4.042 4.653 -15.533 1.00 50.34 88 ILE A O 1
ATOM 702 N N . SER A 1 89 ? -3.975 6.795 -14.831 1.00 47.88 89 SER A N 1
ATOM 703 C CA . SER A 1 89 ? -4.546 7.416 -16.045 1.00 47.88 89 SER A CA 1
ATOM 704 C C . SER A 1 89 ? -3.945 6.896 -17.362 1.00 47.88 89 SER A C 1
ATOM 706 O O . SER A 1 89 ? -4.573 6.944 -18.412 1.00 47.88 89 SER A O 1
ATOM 708 N N . PHE A 1 90 ? -2.747 6.320 -17.280 1.00 50.59 90 PHE A N 1
ATOM 709 C CA . PHE A 1 90 ? -2.109 5.464 -18.274 1.00 50.59 90 PHE A CA 1
ATOM 710 C C . PHE A 1 90 ? -2.997 4.345 -18.864 1.00 50.59 90 PHE A C 1
ATOM 712 O O . PHE A 1 90 ? -3.015 4.160 -20.078 1.00 50.59 90 PHE A O 1
ATOM 719 N N . PHE A 1 91 ? -3.719 3.573 -18.045 1.00 53.88 91 PHE A N 1
ATOM 720 C CA . PHE A 1 91 ? -4.460 2.401 -18.519 1.00 53.88 91 PHE A CA 1
ATOM 721 C C . PHE A 1 91 ? -5.661 2.785 -19.381 1.00 53.88 91 PHE A C 1
ATOM 723 O O . PHE A 1 91 ? -5.923 2.085 -20.351 1.00 53.88 91 PHE A O 1
ATOM 730 N N . SER A 1 92 ? -6.328 3.914 -19.119 1.00 54.88 92 SER A N 1
ATOM 731 C CA . SER A 1 92 ? -7.460 4.369 -19.944 1.00 54.88 92 SER A CA 1
ATOM 732 C C . SER A 1 92 ? -7.087 4.702 -21.392 1.00 54.88 92 SER A C 1
ATOM 734 O O . SER A 1 92 ? -7.966 4.738 -22.243 1.00 54.88 92 SER A O 1
ATOM 736 N N . THR A 1 93 ? -5.803 4.924 -21.693 1.00 56.62 93 THR A N 1
ATOM 737 C CA . THR A 1 93 ? -5.322 5.222 -23.054 1.00 56.62 93 THR A CA 1
ATOM 738 C C . THR A 1 93 ? -5.099 3.956 -23.895 1.00 56.62 93 THR A C 1
ATOM 740 O O . THR A 1 93 ? -4.952 4.036 -25.110 1.00 56.62 93 THR A O 1
ATOM 743 N N . LEU A 1 94 ? -5.060 2.776 -23.268 1.00 57.25 94 LEU A N 1
ATOM 744 C CA . LEU A 1 94 ? -4.741 1.502 -23.912 1.00 57.25 94 LEU A CA 1
ATOM 745 C C . LEU A 1 94 ? -5.989 0.629 -24.085 1.00 57.25 94 LEU A C 1
ATOM 747 O O . LEU A 1 94 ? -6.630 0.278 -23.101 1.00 57.25 94 LEU A O 1
ATOM 751 N N . ASN A 1 95 ? -6.262 0.163 -25.310 1.00 57.03 95 ASN A N 1
ATOM 752 C CA . ASN A 1 95 ? -7.340 -0.808 -25.575 1.00 57.03 95 ASN A CA 1
ATOM 753 C C . ASN A 1 95 ? -7.078 -2.193 -24.952 1.00 57.03 95 ASN A C 1
ATOM 755 O O . ASN A 1 95 ? -8.009 -2.969 -24.742 1.00 57.03 95 ASN A O 1
ATOM 759 N N . ASN A 1 96 ? -5.814 -2.529 -24.672 1.00 65.25 96 ASN A N 1
ATOM 760 C CA . ASN A 1 96 ? -5.430 -3.774 -24.014 1.00 65.25 96 ASN A CA 1
ATOM 761 C C . ASN A 1 96 ? -4.459 -3.473 -22.870 1.00 65.25 96 ASN A C 1
ATOM 763 O O . ASN A 1 96 ? -3.305 -3.118 -23.098 1.00 65.25 96 ASN A O 1
ATOM 767 N N . HIS A 1 97 ? -4.930 -3.602 -21.631 1.00 72.06 97 HIS A N 1
ATOM 768 C CA . HIS A 1 97 ? -4.104 -3.357 -20.455 1.00 72.06 97 HIS A CA 1
ATOM 769 C C . HIS A 1 97 ? -3.161 -4.543 -20.222 1.00 72.06 97 HIS A C 1
ATOM 771 O O . HIS A 1 97 ? -3.599 -5.654 -19.910 1.00 72.06 97 HIS A O 1
ATOM 777 N N . GLY A 1 98 ? -1.861 -4.302 -20.364 1.00 77.38 98 GLY A N 1
ATOM 778 C CA . GLY A 1 98 ? -0.809 -5.250 -20.021 1.00 77.38 98 GLY A CA 1
ATOM 779 C C . GLY A 1 98 ? 0.208 -4.608 -19.090 1.00 77.38 98 GLY A C 1
ATOM 780 O O . GLY A 1 98 ? 0.459 -3.404 -19.148 1.00 77.38 98 GLY A O 1
ATOM 781 N N . MET A 1 99 ? 0.807 -5.416 -18.222 1.00 84.44 99 MET A N 1
ATOM 782 C CA . MET A 1 99 ? 1.988 -5.006 -17.476 1.00 84.44 99 MET A CA 1
ATOM 783 C C . MET A 1 99 ? 3.151 -5.952 -17.764 1.00 84.44 99 MET A C 1
ATOM 785 O O . MET A 1 99 ? 2.966 -7.157 -17.944 1.00 84.44 99 MET A O 1
ATOM 789 N N . ILE A 1 100 ? 4.360 -5.398 -17.787 1.00 88.44 100 ILE A N 1
ATOM 790 C CA . ILE A 1 100 ? 5.586 -6.183 -17.935 1.00 88.44 100 ILE A CA 1
ATOM 791 C C . ILE A 1 100 ? 5.884 -6.881 -16.613 1.00 88.44 100 ILE A C 1
ATOM 793 O O . ILE A 1 100 ? 5.873 -6.244 -15.553 1.00 88.44 100 ILE A O 1
ATOM 797 N N . PHE A 1 101 ? 6.166 -8.180 -16.685 1.00 87.88 101 PHE A N 1
ATOM 798 C CA . PHE A 1 101 ? 6.676 -8.940 -15.556 1.00 87.88 101 PHE A CA 1
ATOM 799 C C . PHE A 1 101 ? 8.191 -8.754 -15.443 1.00 87.88 101 PHE A C 1
ATOM 801 O O . PHE A 1 101 ? 8.938 -9.085 -16.362 1.00 87.88 101 PHE A O 1
ATOM 808 N N . ARG A 1 102 ? 8.631 -8.196 -14.316 1.00 91.00 102 ARG A N 1
ATOM 809 C CA . ARG A 1 102 ? 10.024 -7.803 -14.076 1.00 91.00 102 ARG A CA 1
ATOM 810 C C . ARG A 1 102 ? 10.698 -8.746 -13.096 1.00 91.00 102 ARG A C 1
ATOM 812 O O . ARG A 1 102 ? 10.025 -9.377 -12.280 1.00 91.00 102 ARG A O 1
ATOM 819 N N . ASP A 1 103 ? 12.026 -8.725 -13.057 1.00 90.69 103 ASP A N 1
ATOM 820 C CA . ASP A 1 103 ? 12.776 -9.426 -12.008 1.00 90.69 103 ASP A CA 1
ATOM 821 C C . ASP A 1 103 ? 12.409 -8.931 -10.605 1.00 90.69 103 ASP A C 1
ATOM 823 O O . ASP A 1 103 ? 12.277 -9.724 -9.676 1.00 90.69 103 ASP A O 1
ATOM 827 N N . THR A 1 104 ? 12.171 -7.627 -10.445 1.00 92.62 104 THR A N 1
ATOM 828 C CA . THR A 1 104 ? 11.706 -7.065 -9.170 1.00 92.62 104 THR A CA 1
ATOM 829 C C . THR A 1 104 ? 10.327 -7.593 -8.792 1.00 92.62 104 THR A C 1
ATOM 831 O O . THR A 1 104 ? 10.122 -7.946 -7.634 1.00 92.62 104 THR A O 1
ATOM 834 N N . THR A 1 105 ? 9.403 -7.715 -9.751 1.00 92.56 105 THR A N 1
ATOM 835 C CA . THR A 1 105 ? 8.100 -8.351 -9.514 1.00 92.56 105 THR A CA 1
ATOM 836 C C . THR A 1 105 ? 8.277 -9.796 -9.084 1.00 92.56 105 THR A C 1
ATOM 838 O O . THR A 1 105 ? 7.680 -10.198 -8.089 1.00 92.56 105 THR A O 1
ATOM 841 N N . ARG A 1 106 ? 9.113 -10.567 -9.791 1.00 93.12 106 ARG A N 1
ATOM 842 C CA . ARG A 1 106 ? 9.393 -11.965 -9.451 1.00 93.12 106 ARG A 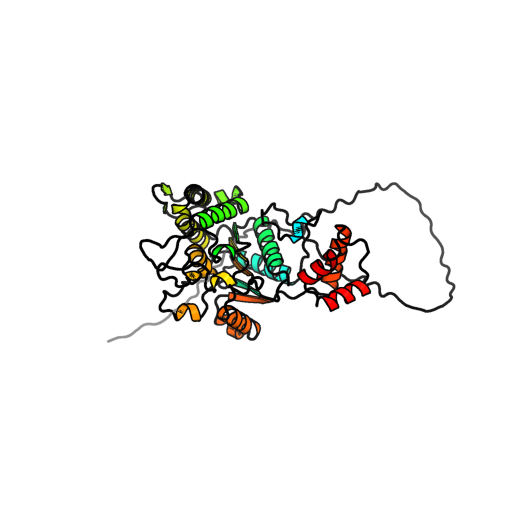CA 1
ATOM 843 C C . ARG A 1 106 ? 9.845 -12.097 -7.999 1.00 93.12 106 ARG A C 1
ATOM 845 O O . ARG A 1 106 ? 9.258 -12.877 -7.260 1.00 93.12 106 ARG A O 1
ATOM 852 N N . LEU A 1 107 ? 10.807 -11.277 -7.573 1.00 94.25 107 LEU A N 1
ATOM 853 C CA . LEU A 1 107 ? 11.302 -11.272 -6.194 1.00 94.25 107 LEU A CA 1
ATOM 854 C C . LEU A 1 107 ? 10.213 -10.911 -5.174 1.00 94.25 107 LEU A C 1
ATOM 856 O O . LEU A 1 107 ? 10.144 -11.519 -4.108 1.00 94.25 107 LEU A O 1
ATOM 860 N N . VAL A 1 108 ? 9.358 -9.928 -5.472 1.00 94.19 108 VAL A N 1
ATOM 861 C CA . VAL A 1 108 ? 8.251 -9.553 -4.577 1.00 94.19 108 VAL A CA 1
ATOM 862 C C . VAL A 1 108 ? 7.238 -10.689 -4.468 1.00 94.19 108 VAL A C 1
ATOM 864 O O . VAL A 1 108 ? 6.851 -11.044 -3.359 1.00 94.19 108 VAL A O 1
ATOM 867 N N . VAL A 1 109 ? 6.846 -11.296 -5.588 1.00 92.75 109 VAL A N 1
ATOM 868 C CA . VAL A 1 109 ? 5.898 -12.419 -5.610 1.00 92.75 109 VAL A CA 1
ATOM 869 C C . VAL A 1 109 ? 6.474 -13.636 -4.886 1.00 92.75 109 VAL A C 1
ATOM 871 O O . VAL A 1 109 ? 5.770 -14.248 -4.094 1.00 92.75 109 VAL A O 1
ATOM 874 N N . GLU A 1 110 ? 7.758 -13.952 -5.062 1.00 92.25 110 GLU A N 1
ATOM 875 C CA . GLU A 1 110 ? 8.437 -15.014 -4.305 1.00 92.25 110 GLU A CA 1
ATOM 876 C C . GLU A 1 110 ? 8.388 -14.753 -2.791 1.00 92.25 110 GLU A C 1
ATOM 878 O O . GLU A 1 110 ? 8.102 -15.666 -2.015 1.00 92.25 110 GLU A O 1
ATOM 883 N N . LYS A 1 111 ? 8.592 -13.502 -2.356 1.00 92.31 111 LYS A N 1
ATOM 884 C CA . LYS A 1 111 ? 8.471 -13.118 -0.939 1.00 92.31 111 LYS A CA 1
ATOM 885 C C . LYS A 1 111 ? 7.040 -13.207 -0.415 1.00 92.31 111 LYS A C 1
ATOM 887 O O . LYS A 1 111 ? 6.863 -13.615 0.731 1.00 92.31 111 LYS A O 1
ATOM 892 N N . VAL A 1 112 ? 6.048 -12.843 -1.231 1.00 92.25 112 VAL A N 1
ATOM 893 C CA . VAL A 1 112 ? 4.625 -13.038 -0.913 1.00 92.25 112 VAL A CA 1
ATOM 894 C C . VAL A 1 112 ? 4.350 -14.530 -0.749 1.00 92.25 112 VAL A C 1
ATOM 896 O O . VAL A 1 112 ? 3.862 -14.950 0.284 1.00 92.25 112 VAL A O 1
ATOM 899 N N . LEU A 1 113 ? 4.752 -15.380 -1.690 1.00 90.56 113 LEU A N 1
ATOM 900 C CA . LEU A 1 113 ? 4.526 -16.822 -1.568 1.00 90.56 113 LEU A CA 1
ATOM 901 C C . LEU A 1 113 ? 5.213 -17.416 -0.330 1.00 90.56 113 LEU A C 1
ATOM 903 O O . LEU A 1 113 ? 4.598 -18.199 0.395 1.00 90.56 113 LEU A O 1
ATOM 907 N N . ALA A 1 114 ? 6.445 -16.999 -0.031 1.00 90.94 114 ALA A N 1
ATOM 908 C CA . ALA A 1 114 ? 7.164 -17.447 1.159 1.00 90.94 114 ALA A CA 1
ATOM 909 C C . ALA A 1 114 ? 6.453 -17.059 2.470 1.00 90.94 114 ALA A C 1
ATOM 911 O O . ALA A 1 114 ? 6.461 -17.843 3.419 1.00 90.94 114 ALA A O 1
ATOM 912 N N . SER A 1 115 ? 5.796 -15.893 2.524 1.00 89.94 115 SER A N 1
ATOM 913 C CA . SER A 1 115 ? 5.078 -15.438 3.723 1.00 89.94 115 SER A CA 1
ATOM 914 C C . SER A 1 115 ? 3.778 -16.202 4.002 1.00 89.94 115 SER A C 1
ATOM 916 O O . SER A 1 115 ? 3.208 -16.093 5.087 1.00 89.94 115 SER A O 1
ATOM 918 N N . SER A 1 116 ? 3.317 -17.016 3.048 1.00 88.50 116 SER A N 1
ATOM 919 C CA . SER A 1 116 ? 2.201 -17.941 3.268 1.00 88.50 116 SER A CA 1
ATOM 920 C C . SER A 1 116 ? 2.590 -19.197 4.038 1.00 88.50 116 SER A C 1
ATOM 922 O O . SER A 1 116 ? 1.710 -19.839 4.611 1.00 88.50 116 SER A O 1
ATOM 924 N N . LEU A 1 117 ? 3.877 -19.559 4.018 1.00 86.25 117 LEU A N 1
ATOM 925 C CA . LEU A 1 117 ? 4.404 -20.781 4.626 1.00 86.25 117 LEU A CA 1
ATOM 926 C C . LEU A 1 117 ? 4.910 -20.533 6.046 1.00 86.25 117 LEU A C 1
ATOM 928 O O . LEU A 1 117 ? 4.803 -21.412 6.896 1.00 86.25 117 LEU A O 1
ATOM 932 N N . ALA A 1 118 ? 5.465 -19.347 6.294 1.00 80.12 118 ALA A N 1
ATOM 933 C CA . ALA A 1 118 ? 5.986 -18.948 7.591 1.00 80.12 118 ALA A CA 1
ATOM 934 C C . ALA A 1 118 ? 5.647 -17.478 7.882 1.00 80.12 118 ALA A C 1
ATOM 936 O O . ALA A 1 118 ? 5.675 -16.659 6.955 1.00 80.12 118 ALA A O 1
ATOM 937 N N . PRO A 1 119 ? 5.371 -17.126 9.152 1.00 76.44 119 PRO A N 1
ATOM 938 C CA . PRO A 1 119 ? 5.184 -15.737 9.550 1.00 76.44 119 PRO A CA 1
ATOM 939 C C . PRO A 1 119 ? 6.432 -14.919 9.211 1.00 76.44 119 PRO A C 1
ATOM 941 O O . PRO A 1 119 ? 7.566 -15.364 9.409 1.00 76.44 119 PRO A O 1
ATOM 944 N N . ARG A 1 120 ? 6.220 -13.709 8.690 1.00 77.75 120 ARG A N 1
ATOM 945 C CA . ARG A 1 120 ? 7.289 -12.739 8.446 1.00 77.75 120 ARG A CA 1
ATOM 946 C C . ARG A 1 120 ? 7.236 -11.646 9.499 1.00 77.75 120 ARG A C 1
ATOM 948 O O . ARG A 1 120 ? 6.265 -10.906 9.574 1.00 77.75 120 ARG A O 1
ATOM 955 N N . ASP A 1 121 ? 8.346 -11.467 10.204 1.00 76.75 121 ASP A N 1
ATOM 956 C CA . ASP A 1 121 ? 8.477 -10.408 11.211 1.00 76.75 121 ASP A CA 1
ATOM 957 C C . ASP A 1 121 ? 8.738 -9.017 10.621 1.00 76.75 121 ASP A C 1
ATOM 959 O O . ASP A 1 121 ? 8.743 -8.032 11.364 1.00 76.75 121 ASP A O 1
ATOM 963 N N . LYS A 1 122 ? 9.009 -8.925 9.312 1.00 87.00 122 LYS A N 1
ATOM 964 C CA . LYS A 1 122 ? 9.347 -7.670 8.631 1.00 87.00 122 LYS A CA 1
ATOM 965 C C . LYS A 1 122 ? 8.446 -7.404 7.441 1.00 87.00 122 LYS A C 1
ATOM 967 O O . LYS A 1 122 ? 8.247 -8.281 6.593 1.00 87.00 122 LYS A O 1
ATOM 972 N N . SER A 1 123 ? 7.972 -6.167 7.361 1.00 92.44 123 SER A N 1
ATOM 973 C CA . SER A 1 123 ? 7.283 -5.650 6.181 1.00 92.44 123 SER A CA 1
ATOM 974 C C . SER A 1 123 ? 8.272 -5.341 5.058 1.00 92.44 123 SER A C 1
ATOM 976 O O . SER A 1 123 ? 9.484 -5.286 5.265 1.00 92.44 123 SER A O 1
ATOM 978 N N . LEU A 1 124 ? 7.762 -5.185 3.840 1.00 94.50 124 LEU A N 1
ATOM 979 C CA . LEU A 1 124 ? 8.560 -4.879 2.657 1.00 94.50 124 LEU A CA 1
ATOM 980 C C . LEU A 1 124 ? 8.209 -3.481 2.146 1.00 94.50 124 LEU A C 1
ATOM 982 O O . LEU A 1 124 ? 7.066 -3.235 1.783 1.00 94.50 124 LEU A O 1
ATOM 986 N N . ILE A 1 125 ? 9.181 -2.580 2.051 1.00 95.31 125 ILE A N 1
ATOM 987 C CA . ILE A 1 125 ? 8.996 -1.253 1.460 1.00 95.31 125 ILE A CA 1
ATOM 988 C C . ILE A 1 125 ? 9.670 -1.209 0.088 1.00 95.31 125 ILE A C 1
ATOM 990 O O . ILE A 1 125 ? 10.884 -1.361 -0.043 1.00 95.31 125 ILE A O 1
ATOM 994 N N . LEU A 1 126 ? 8.876 -0.984 -0.955 1.00 95.50 126 LEU A N 1
ATOM 995 C CA . LEU A 1 126 ? 9.336 -0.753 -2.317 1.00 95.50 126 LEU A CA 1
ATOM 996 C C . LEU A 1 126 ? 9.796 0.700 -2.441 1.00 95.50 126 LEU A C 1
ATOM 998 O O . LEU A 1 126 ? 8.979 1.620 -2.385 1.00 95.50 126 LEU A O 1
ATOM 1002 N N . ASN A 1 127 ? 11.095 0.900 -2.651 1.00 94.19 127 ASN A N 1
ATOM 1003 C CA . ASN A 1 127 ? 11.697 2.215 -2.844 1.00 94.19 127 ASN A CA 1
ATOM 1004 C C . ASN A 1 127 ? 12.271 2.367 -4.262 1.00 94.19 127 ASN A C 1
ATOM 1006 O O . ASN A 1 127 ? 12.434 1.394 -4.990 1.00 94.19 127 ASN A O 1
ATOM 1010 N N . GLY A 1 128 ? 12.569 3.588 -4.700 1.00 91.94 128 GLY A N 1
ATOM 1011 C CA . GLY A 1 128 ? 13.197 3.840 -5.997 1.00 91.94 128 GLY A CA 1
ATOM 1012 C C . GLY A 1 128 ? 12.809 5.179 -6.606 1.00 91.94 128 GLY A C 1
ATOM 1013 O O . GLY A 1 128 ? 11.961 5.904 -6.085 1.00 91.94 128 GLY A O 1
ATOM 1014 N N . LYS A 1 129 ? 13.402 5.496 -7.761 1.00 92.25 129 LYS A N 1
ATOM 1015 C CA . LYS A 1 129 ? 13.209 6.787 -8.439 1.00 92.25 129 LYS A CA 1
ATOM 1016 C C . LYS A 1 129 ? 11.728 7.058 -8.785 1.00 92.25 129 LYS A C 1
ATOM 1018 O O . LYS A 1 129 ? 10.955 6.116 -9.000 1.00 92.25 129 LYS A O 1
ATOM 1023 N N . PRO A 1 130 ? 11.297 8.330 -8.872 1.00 92.25 130 PRO A N 1
ATOM 1024 C CA . PRO A 1 130 ? 9.949 8.670 -9.324 1.00 92.25 130 PRO A CA 1
ATOM 1025 C C . PRO A 1 130 ? 9.667 8.062 -10.707 1.00 92.25 130 PRO A C 1
ATOM 1027 O O . PRO A 1 130 ? 10.504 8.143 -11.607 1.00 92.25 130 PRO A O 1
ATOM 1030 N N . GLY A 1 131 ? 8.508 7.425 -10.881 1.00 90.94 131 GLY A N 1
ATOM 1031 C CA . GLY A 1 131 ? 8.132 6.798 -12.154 1.00 90.94 131 GLY A CA 1
ATOM 1032 C C . GLY A 1 131 ? 8.828 5.469 -12.485 1.00 90.94 131 GLY A C 1
ATOM 1033 O O . GLY A 1 131 ? 8.686 5.000 -13.608 1.00 90.94 131 GLY A O 1
ATOM 1034 N N . SER A 1 132 ? 9.552 4.842 -11.544 1.00 93.81 132 SER A N 1
ATOM 1035 C CA . SER A 1 132 ? 10.216 3.539 -11.758 1.00 93.81 132 SER A CA 1
ATOM 1036 C C . SER A 1 132 ? 9.275 2.320 -11.795 1.00 93.81 132 SER A C 1
ATOM 1038 O O . SER A 1 132 ? 9.731 1.212 -12.067 1.00 93.81 132 SER A O 1
ATOM 1040 N N . GLY A 1 133 ? 7.974 2.505 -11.530 1.00 92.62 133 GLY A N 1
ATOM 1041 C CA . GLY A 1 133 ? 6.970 1.431 -11.545 1.00 92.62 133 GLY A CA 1
ATOM 1042 C C . GLY A 1 133 ? 6.692 0.772 -10.188 1.00 92.62 133 GLY A C 1
ATOM 1043 O O . GLY A 1 133 ? 6.236 -0.365 -10.160 1.00 92.62 133 GLY A O 1
ATOM 1044 N N . LYS A 1 134 ? 6.951 1.459 -9.065 1.00 94.62 134 LYS A N 1
ATOM 1045 C CA . LYS A 1 134 ? 6.691 0.945 -7.702 1.00 94.62 134 LYS A CA 1
ATOM 1046 C C . LYS A 1 134 ? 5.231 0.520 -7.504 1.00 94.62 134 LYS A C 1
ATOM 1048 O O . LYS A 1 134 ? 4.975 -0.631 -7.162 1.00 94.62 134 LYS A O 1
ATOM 1053 N N . SER A 1 135 ? 4.295 1.411 -7.829 1.00 94.25 135 SER A N 1
ATOM 1054 C CA . SER A 1 135 ? 2.851 1.152 -7.805 1.00 94.25 135 SER A CA 1
ATOM 1055 C C . SER A 1 135 ? 2.457 -0.038 -8.680 1.00 94.25 135 SER A C 1
ATOM 1057 O O . SER A 1 135 ? 1.661 -0.874 -8.268 1.00 94.25 135 SER A O 1
ATOM 1059 N N . SER A 1 136 ? 3.061 -0.173 -9.867 1.00 92.50 136 SER A N 1
ATOM 1060 C CA . SER A 1 136 ? 2.804 -1.295 -10.780 1.00 92.50 136 SER A CA 1
ATOM 1061 C C . SER A 1 136 ? 3.285 -2.631 -10.208 1.00 92.50 136 SER A C 1
ATOM 1063 O O . SER A 1 136 ? 2.581 -3.629 -10.325 1.00 92.50 136 SER A O 1
ATOM 1065 N N . VAL A 1 137 ? 4.453 -2.661 -9.557 1.00 94.56 137 VAL A N 1
ATOM 1066 C CA . VAL A 1 137 ? 4.972 -3.865 -8.884 1.00 94.56 137 VAL A CA 1
ATOM 1067 C C . VAL A 1 137 ? 4.085 -4.248 -7.697 1.00 94.56 137 VAL A C 1
ATOM 1069 O O . VAL A 1 137 ? 3.714 -5.414 -7.570 1.00 94.56 137 VAL A O 1
ATOM 1072 N N . LEU A 1 138 ? 3.696 -3.275 -6.863 1.00 95.50 138 LEU A N 1
ATOM 1073 C CA . LEU A 1 138 ? 2.779 -3.501 -5.740 1.00 95.50 138 LEU A CA 1
ATOM 1074 C C . LEU A 1 138 ? 1.433 -4.051 -6.226 1.00 95.50 138 LEU A C 1
ATOM 1076 O O . LEU A 1 138 ? 0.904 -5.001 -5.653 1.00 95.50 138 LEU A O 1
ATOM 1080 N N . LEU A 1 139 ? 0.911 -3.486 -7.314 1.00 93.12 139 LEU A N 1
ATOM 1081 C CA . LEU A 1 139 ? -0.331 -3.921 -7.933 1.00 93.12 139 LEU A CA 1
ATOM 1082 C C . LEU A 1 139 ? -0.239 -5.350 -8.491 1.00 93.12 139 LEU A C 1
ATOM 1084 O O . LEU A 1 139 ? -1.147 -6.148 -8.273 1.00 93.12 139 LEU A O 1
ATOM 1088 N N . GLN A 1 140 ? 0.847 -5.699 -9.185 1.00 92.06 140 GLN A N 1
ATOM 1089 C CA . GLN A 1 140 ? 1.066 -7.070 -9.666 1.00 92.06 140 GLN A CA 1
ATOM 1090 C C . GLN A 1 140 ? 1.094 -8.070 -8.505 1.00 92.06 140 GLN A C 1
ATOM 1092 O O . GLN A 1 140 ? 0.468 -9.125 -8.592 1.00 92.06 140 GLN A O 1
ATOM 1097 N N . ALA A 1 141 ? 1.763 -7.720 -7.404 1.00 93.75 141 ALA A N 1
ATOM 1098 C CA . ALA A 1 141 ? 1.812 -8.555 -6.210 1.00 93.75 141 ALA A CA 1
ATOM 1099 C C . ALA A 1 141 ? 0.425 -8.718 -5.564 1.00 93.75 141 ALA A C 1
ATOM 1101 O O . ALA A 1 141 ? 0.009 -9.844 -5.298 1.00 93.75 141 ALA A O 1
ATOM 1102 N N . ALA A 1 142 ? -0.323 -7.621 -5.393 1.00 94.12 142 ALA A N 1
ATOM 1103 C CA . ALA A 1 142 ? -1.687 -7.658 -4.868 1.00 94.12 142 ALA A CA 1
ATOM 1104 C C . ALA A 1 142 ? -2.610 -8.501 -5.760 1.00 94.12 142 ALA A C 1
ATOM 1106 O O . ALA A 1 142 ? -3.320 -9.371 -5.267 1.00 94.12 142 ALA A O 1
ATOM 1107 N N . SER A 1 143 ? -2.548 -8.316 -7.082 1.00 91.50 143 SER A N 1
ATOM 1108 C CA . SER A 1 143 ? -3.343 -9.102 -8.029 1.00 91.50 143 SER A CA 1
ATOM 1109 C C . SER A 1 143 ? -2.981 -10.588 -7.981 1.00 91.50 143 SER A C 1
ATOM 1111 O O . SER A 1 143 ? -3.871 -11.437 -8.002 1.00 91.50 143 SER A O 1
ATOM 1113 N N . SER A 1 144 ? -1.697 -10.927 -7.843 1.00 90.50 144 SER A N 1
ATOM 1114 C CA . SER A 1 144 ? -1.266 -12.312 -7.635 1.00 90.50 144 SER A CA 1
ATOM 1115 C C . SER A 1 144 ? -1.831 -12.907 -6.342 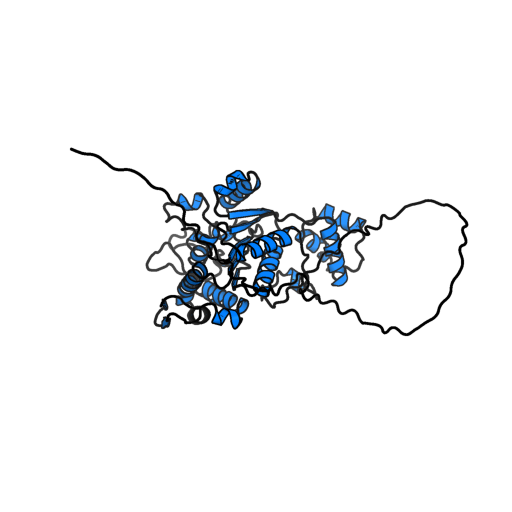1.00 90.50 144 SER A C 1
ATOM 1117 O O . SER A 1 144 ? -2.235 -14.066 -6.351 1.00 90.50 144 SER A O 1
ATOM 1119 N N . ALA A 1 145 ? -1.881 -12.137 -5.251 1.00 91.75 145 ALA A N 1
ATOM 1120 C CA . ALA A 1 145 ? -2.426 -12.593 -3.973 1.00 91.75 145 ALA A CA 1
ATOM 1121 C C . ALA A 1 145 ? -3.944 -12.833 -4.046 1.00 91.75 145 ALA A C 1
ATOM 1123 O O . ALA A 1 145 ? -4.409 -13.893 -3.631 1.00 91.75 145 ALA A O 1
ATOM 1124 N N . VAL A 1 146 ? -4.710 -11.920 -4.657 1.00 91.19 146 VAL A N 1
ATOM 1125 C CA . VAL A 1 146 ? -6.161 -12.115 -4.847 1.00 91.19 146 VAL A CA 1
ATOM 1126 C C . VAL A 1 146 ? -6.434 -13.363 -5.696 1.00 91.19 146 VAL A C 1
ATOM 1128 O O . VAL A 1 146 ? -7.259 -14.192 -5.322 1.00 91.19 146 VAL A O 1
ATOM 1131 N N . ASN A 1 147 ? -5.695 -13.558 -6.796 1.00 89.31 147 ASN A N 1
ATOM 1132 C CA . ASN A 1 147 ? -5.827 -14.757 -7.638 1.00 89.31 147 ASN A CA 1
ATOM 1133 C C . ASN A 1 147 ? -5.492 -16.058 -6.887 1.00 89.31 147 ASN A C 1
ATOM 1135 O O . ASN A 1 147 ? -6.021 -17.114 -7.222 1.00 89.31 147 ASN A O 1
ATOM 1139 N N . ALA A 1 148 ? -4.619 -15.989 -5.882 1.00 89.25 148 ALA A N 1
ATOM 1140 C CA . ALA A 1 148 ? -4.269 -17.117 -5.027 1.00 89.25 148 ALA A CA 1
ATOM 1141 C C . ALA A 1 148 ? -5.263 -17.335 -3.866 1.00 89.25 148 ALA A C 1
ATOM 1143 O O . ALA A 1 148 ? -5.021 -18.201 -3.026 1.00 89.25 148 ALA A O 1
ATOM 1144 N N . GLY A 1 149 ? -6.353 -16.561 -3.789 1.00 90.31 149 GLY A N 1
ATOM 1145 C CA . GLY A 1 149 ? -7.370 -16.677 -2.739 1.00 90.31 149 GLY A CA 1
ATOM 1146 C C . GLY A 1 149 ? -6.948 -16.090 -1.390 1.00 90.31 149 GLY A C 1
ATOM 1147 O O . GLY A 1 149 ? -7.387 -16.572 -0.350 1.00 90.31 149 GLY A O 1
ATOM 1148 N N . TRP A 1 150 ? -6.061 -15.094 -1.386 1.00 93.88 150 TRP A N 1
ATOM 1149 C CA . TRP A 1 150 ? -5.637 -14.405 -0.166 1.00 93.88 150 TRP A CA 1
ATOM 1150 C C . TRP A 1 150 ? -6.637 -13.324 0.226 1.00 93.88 150 TRP A C 1
ATOM 1152 O O . TRP A 1 150 ? -7.313 -12.760 -0.634 1.00 93.88 150 TRP A O 1
ATOM 1162 N N . PHE A 1 151 ? -6.654 -12.962 1.509 1.00 95.50 151 PHE A N 1
ATOM 1163 C CA . PHE A 1 151 ? -7.336 -11.749 1.947 1.00 95.50 151 PHE A CA 1
ATOM 1164 C C . PHE A 1 151 ? -6.416 -10.539 1.741 1.00 95.50 151 PHE A C 1
ATOM 1166 O O . PHE A 1 151 ? -5.348 -10.450 2.349 1.00 95.50 151 PHE A O 1
ATOM 1173 N N . VAL A 1 152 ? -6.806 -9.602 0.881 1.00 96.00 152 VAL A N 1
ATOM 1174 C CA . VAL A 1 152 ? -5.975 -8.471 0.456 1.00 96.00 152 VAL A CA 1
ATOM 1175 C C . VAL A 1 152 ? -6.587 -7.142 0.892 1.00 96.00 152 VAL A C 1
ATOM 1177 O O . VAL A 1 152 ? -7.698 -6.789 0.509 1.00 96.00 152 VAL A O 1
ATOM 1180 N N . ILE A 1 153 ? -5.834 -6.350 1.649 1.00 97.00 153 ILE A N 1
ATOM 1181 C CA . ILE A 1 153 ? -6.145 -4.949 1.947 1.00 97.00 153 ILE A CA 1
ATOM 1182 C C . ILE A 1 153 ? -5.282 -4.091 1.028 1.00 97.00 153 ILE A C 1
ATOM 1184 O O . ILE A 1 153 ? -4.069 -4.050 1.203 1.00 97.00 153 ILE A O 1
ATOM 1188 N N . TYR A 1 154 ? -5.887 -3.412 0.053 1.00 96.56 154 TYR A N 1
ATOM 1189 C CA . TYR A 1 154 ? -5.163 -2.583 -0.915 1.00 96.56 154 TYR A CA 1
ATOM 1190 C C . TYR A 1 154 ? -5.574 -1.107 -0.829 1.00 96.56 154 TYR A C 1
ATOM 1192 O O . TYR A 1 154 ? -6.746 -0.771 -1.007 1.00 96.56 154 TYR A O 1
ATOM 1200 N N . ALA A 1 155 ? -4.602 -0.217 -0.612 1.00 95.38 155 ALA A N 1
ATOM 1201 C CA . ALA A 1 155 ? -4.774 1.232 -0.693 1.00 95.38 155 ALA A CA 1
ATOM 1202 C C . ALA A 1 155 ? -3.865 1.806 -1.790 1.00 95.38 155 ALA A C 1
ATOM 1204 O O . ALA A 1 155 ? -2.661 1.924 -1.597 1.00 95.38 155 ALA A O 1
ATOM 1205 N N . GLY A 1 156 ? -4.437 2.154 -2.947 1.00 91.12 156 GLY A N 1
ATOM 1206 C CA . GLY A 1 156 ? -3.669 2.651 -4.102 1.00 91.12 156 GLY A CA 1
ATOM 1207 C C . GLY A 1 156 ? -3.310 4.143 -4.066 1.00 91.12 156 GLY A C 1
ATOM 1208 O O . GLY A 1 156 ? -2.445 4.582 -4.814 1.00 91.12 156 GLY A O 1
ATOM 1209 N N . GLU A 1 157 ? -3.965 4.935 -3.217 1.00 89.38 157 GLU A N 1
ATOM 1210 C CA . GLU A 1 157 ? -3.692 6.369 -3.081 1.00 89.38 157 GLU A CA 1
ATOM 1211 C C . GLU A 1 157 ? -4.002 6.835 -1.659 1.00 89.38 157 GLU A C 1
ATOM 1213 O O . GLU A 1 157 ? -5.167 7.000 -1.284 1.00 89.38 157 GLU A O 1
ATOM 1218 N N . THR A 1 158 ? -2.955 7.051 -0.864 1.00 94.31 158 THR A N 1
ATOM 1219 C CA . THR A 1 158 ? -3.075 7.517 0.523 1.00 94.31 158 THR A CA 1
ATOM 1220 C C . THR A 1 158 ? -2.802 9.010 0.682 1.00 94.31 158 THR A C 1
ATOM 1222 O O . THR A 1 158 ? -3.065 9.550 1.751 1.00 94.31 158 THR A O 1
ATOM 1225 N N . ASN A 1 159 ? -2.369 9.725 -0.366 1.00 93.44 159 ASN A N 1
ATOM 1226 C CA . ASN A 1 159 ? -2.292 11.192 -0.341 1.00 93.44 159 ASN A CA 1
ATOM 1227 C C . ASN A 1 159 ? -3.640 11.817 0.059 1.00 93.44 159 ASN A C 1
ATOM 1229 O O . ASN A 1 159 ? -3.683 12.689 0.923 1.00 93.44 159 ASN A O 1
ATOM 1233 N N . SER A 1 160 ? -4.746 11.290 -0.481 1.00 92.50 160 SER A N 1
ATOM 1234 C CA . SER A 1 160 ? -6.114 11.719 -0.139 1.00 92.50 160 SER A CA 1
ATOM 1235 C C . SER A 1 160 ? -6.508 11.491 1.329 1.00 92.50 160 SER A C 1
ATOM 1237 O O . SER A 1 160 ? -7.559 11.947 1.775 1.00 92.50 160 SER A O 1
ATOM 1239 N N . TRP A 1 161 ? -5.697 10.748 2.090 1.00 95.69 161 TRP A N 1
ATOM 1240 C CA . TRP A 1 161 ? -5.927 10.496 3.513 1.00 95.69 161 TRP A CA 1
ATOM 1241 C C . TRP A 1 161 ? -5.294 11.571 4.389 1.00 95.69 161 TRP A C 1
ATOM 1243 O O . TRP A 1 161 ? -5.662 11.684 5.552 1.00 95.69 161 TRP A O 1
ATOM 1253 N N . VAL A 1 162 ? -4.345 12.343 3.852 1.00 95.50 162 VAL A N 1
ATOM 1254 C CA . VAL A 1 162 ? -3.531 13.318 4.593 1.00 95.50 162 VAL A CA 1
ATOM 1255 C C . VAL A 1 162 ? -3.619 14.736 4.019 1.00 95.50 162 VAL A C 1
ATOM 1257 O O . VAL A 1 162 ? -3.081 15.670 4.608 1.00 95.50 162 VAL A O 1
ATOM 1260 N N . ASP A 1 163 ? -4.304 14.927 2.892 1.00 94.56 163 ASP A N 1
ATOM 1261 C CA . ASP A 1 163 ? -4.369 16.191 2.150 1.00 94.56 163 ASP A CA 1
ATOM 1262 C C . ASP A 1 163 ? -5.465 17.168 2.609 1.00 94.56 163 ASP A C 1
ATOM 1264 O O . ASP A 1 163 ? -5.666 18.200 1.973 1.00 94.56 163 ASP A O 1
ATOM 1268 N N . SER A 1 164 ? -6.150 16.885 3.719 1.00 94.56 164 SER A N 1
ATOM 1269 C CA . SER A 1 164 ? -7.265 17.701 4.220 1.00 94.56 164 SER A CA 1
ATOM 1270 C C . SER A 1 164 ? -8.487 17.765 3.285 1.00 94.56 164 SER A C 1
ATOM 1272 O O . SER A 1 164 ? -9.350 18.625 3.439 1.00 94.56 164 SER A O 1
ATOM 1274 N N . SER A 1 165 ? -8.612 16.843 2.320 1.00 93.44 165 SER A N 1
ATOM 1275 C CA . SER A 1 165 ? -9.756 16.815 1.390 1.00 93.44 165 SER A CA 1
ATOM 1276 C C . SER A 1 165 ? -11.012 16.141 1.956 1.00 93.44 165 SER A C 1
ATOM 1278 O O . SER A 1 165 ? -12.107 16.304 1.411 1.00 93.44 165 SER A O 1
ATOM 1280 N N . LYS A 1 166 ? -10.878 15.348 3.028 1.00 94.44 166 LYS A N 1
ATOM 1281 C CA . LYS A 1 166 ? -11.973 14.576 3.644 1.00 94.44 166 LYS A CA 1
ATOM 1282 C C . LYS A 1 166 ? -12.301 15.076 5.050 1.00 94.44 166 LYS A C 1
ATOM 1284 O O . LYS A 1 166 ? -11.382 15.478 5.759 1.00 94.44 166 LYS A O 1
ATOM 1289 N N . PRO A 1 167 ? -13.571 15.013 5.491 1.00 94.94 167 PRO A N 1
ATOM 1290 C CA . PRO A 1 167 ? -13.947 15.446 6.831 1.00 94.94 167 PRO A CA 1
ATOM 1291 C C . PRO A 1 167 ? -13.286 14.572 7.902 1.00 94.94 167 PRO A C 1
ATOM 1293 O O . PRO A 1 167 ? -13.116 13.363 7.724 1.00 94.94 167 PRO A O 1
ATOM 1296 N N . TYR A 1 168 ? -12.948 15.198 9.024 1.00 95.75 168 TYR A N 1
ATOM 1297 C CA . TYR A 1 168 ? -12.289 14.574 10.163 1.00 95.75 168 TYR A CA 1
ATOM 1298 C C . TYR A 1 168 ? -12.873 15.123 11.467 1.00 95.75 168 TYR A C 1
ATOM 1300 O O . TYR A 1 168 ? -13.398 16.237 11.493 1.00 95.75 168 TYR A O 1
ATOM 1308 N N . LEU A 1 169 ? -12.821 14.332 12.539 1.00 95.00 169 LEU A N 1
ATOM 1309 C CA . LEU A 1 169 ? -13.312 14.730 13.860 1.00 95.00 169 LEU A CA 1
ATOM 1310 C C . LEU A 1 169 ? -12.322 14.314 14.951 1.00 95.00 169 LEU A C 1
ATOM 1312 O O . LEU A 1 169 ? -11.823 13.191 14.894 1.00 95.00 169 LEU A O 1
ATOM 1316 N N . PRO A 1 170 ? -12.058 15.153 15.966 1.00 94.56 170 PRO A N 1
ATOM 1317 C CA . PRO A 1 170 ? -11.266 14.734 17.114 1.00 94.56 170 PRO A CA 1
ATOM 1318 C C . PRO A 1 170 ? -11.993 13.627 17.883 1.00 94.56 170 PRO A C 1
ATOM 1320 O O . PRO A 1 170 ? -13.221 13.627 18.011 1.00 94.56 170 PRO A O 1
ATOM 1323 N N . LYS A 1 171 ? -11.236 12.672 18.415 1.00 93.00 171 LYS A N 1
ATOM 1324 C CA . LYS A 1 171 ? -11.780 11.634 19.282 1.00 93.00 171 LYS A CA 1
ATOM 1325 C C . LYS A 1 171 ? -12.113 12.234 20.646 1.00 93.00 171 LYS A C 1
ATOM 1327 O O . LYS A 1 171 ? -11.282 12.873 21.276 1.00 93.00 171 LYS A O 1
ATOM 1332 N N . LEU A 1 172 ? -13.337 11.985 21.116 1.00 88.31 172 LEU A N 1
ATOM 1333 C CA . LEU A 1 172 ? -13.848 12.566 22.364 1.00 88.31 172 LEU A CA 1
ATOM 1334 C C . LEU A 1 172 ? -13.039 12.140 23.596 1.00 88.31 172 LEU A C 1
ATOM 1336 O O . LEU A 1 172 ? -12.830 12.938 24.500 1.00 88.31 172 LEU A O 1
ATOM 1340 N N . THR A 1 173 ? -12.585 10.885 23.633 1.00 88.38 173 THR A N 1
ATOM 1341 C CA . THR A 1 173 ? -11.803 10.341 24.757 1.00 88.38 173 THR A CA 1
ATOM 1342 C C . THR A 1 173 ? -10.349 10.802 24.746 1.00 88.38 173 THR A C 1
ATOM 1344 O O . THR A 1 173 ? -9.736 10.912 25.799 1.00 88.38 173 THR A O 1
ATOM 1347 N N . ASP A 1 174 ? -9.787 11.019 23.557 1.00 87.19 174 ASP A N 1
ATOM 1348 C CA . ASP A 1 174 ? -8.385 11.379 23.380 1.00 87.19 174 ASP A CA 1
ATOM 1349 C C . ASP A 1 174 ? -8.270 12.345 22.206 1.00 87.19 174 ASP A C 1
ATOM 1351 O O . ASP A 1 174 ? -8.274 11.943 21.039 1.00 87.19 174 ASP A O 1
ATOM 1355 N N . THR A 1 175 ? -8.189 13.630 22.536 1.00 85.50 175 THR A N 1
ATOM 1356 C CA . THR A 1 175 ? -8.189 14.737 21.575 1.00 85.50 175 THR A CA 1
ATOM 1357 C C . THR A 1 175 ? -6.956 14.757 20.677 1.00 85.50 175 THR A C 1
ATOM 1359 O O . THR A 1 175 ? -6.934 15.507 19.702 1.00 85.50 175 THR A O 1
ATOM 1362 N N . LYS A 1 176 ? -5.951 13.919 20.962 1.00 88.75 176 LYS A N 1
ATOM 1363 C CA . LYS A 1 176 ? -4.787 13.733 20.101 1.00 88.75 176 LYS A CA 1
ATOM 1364 C C . LYS A 1 176 ? -5.137 13.003 18.801 1.00 88.75 176 LYS A C 1
ATOM 1366 O O . LYS A 1 176 ? -4.515 13.264 17.773 1.00 88.75 176 LYS A O 1
ATOM 1371 N N . TYR A 1 177 ? -6.101 12.083 18.842 1.00 93.19 177 TYR A N 1
ATOM 1372 C CA . TYR A 1 177 ? -6.444 11.241 17.699 1.00 93.19 177 TYR A CA 1
ATOM 1373 C C . TYR A 1 177 ? -7.660 11.762 16.942 1.00 93.19 177 TYR A C 1
ATOM 1375 O O . TYR A 1 177 ? -8.607 12.278 17.532 1.00 93.19 177 TYR A O 1
ATOM 1383 N N . PHE A 1 178 ? -7.669 11.548 15.627 1.00 96.06 178 PHE A N 1
ATOM 1384 C CA . PHE A 1 178 ? -8.727 12.045 14.749 1.00 96.06 178 PHE A CA 1
ATOM 1385 C C . PHE A 1 178 ? -9.362 10.921 13.926 1.00 96.06 178 PHE A C 1
ATOM 1387 O O . PHE A 1 178 ? -8.680 10.091 13.323 1.00 96.06 178 PHE A O 1
ATOM 1394 N N . TYR A 1 179 ? -10.690 10.906 13.888 1.00 96.75 179 TYR A N 1
ATOM 1395 C CA . TYR A 1 179 ? -11.507 10.034 13.055 1.00 96.75 179 TYR A CA 1
ATOM 1396 C C . TYR A 1 179 ? -11.632 10.572 11.631 1.00 96.75 179 TYR A C 1
ATOM 1398 O O . TYR A 1 179 ? -11.775 11.774 11.436 1.00 96.75 179 TYR A O 1
ATOM 1406 N N . GLN A 1 180 ? -11.691 9.666 10.651 1.00 96.56 180 GLN A N 1
ATOM 1407 C CA . GLN A 1 180 ? -12.008 9.964 9.247 1.00 96.56 180 GLN A CA 1
ATOM 1408 C C . GLN A 1 180 ? -13.115 9.022 8.742 1.00 96.56 180 GLN A C 1
ATOM 1410 O O . GLN A 1 180 ? -12.922 8.227 7.826 1.00 96.56 180 GLN A O 1
ATOM 1415 N N . TRP A 1 181 ? -14.288 9.067 9.376 1.00 96.00 181 TRP A N 1
ATOM 1416 C CA . TRP A 1 181 ? -15.362 8.074 9.208 1.00 96.00 181 TRP A CA 1
ATOM 1417 C C . TRP A 1 181 ? -15.790 7.805 7.761 1.00 96.00 181 TRP A C 1
ATOM 1419 O O . TRP A 1 181 ? -15.941 6.652 7.364 1.00 96.00 181 TRP A O 1
ATOM 1429 N N . THR A 1 182 ? -15.980 8.849 6.953 1.00 95.50 182 THR A N 1
ATOM 1430 C CA . THR A 1 182 ? -16.424 8.692 5.557 1.00 95.50 182 THR A CA 1
ATOM 1431 C C . THR A 1 182 ? -15.349 8.039 4.690 1.00 95.50 182 THR A C 1
ATOM 1433 O O . THR A 1 182 ? -15.653 7.188 3.851 1.00 95.50 182 THR A O 1
ATOM 1436 N N . LEU A 1 183 ? -14.083 8.393 4.930 1.00 96.50 183 LEU A N 1
ATOM 1437 C CA . LEU A 1 183 ? -12.931 7.797 4.265 1.00 96.50 183 LEU A CA 1
ATOM 1438 C C . LEU A 1 183 ? -12.778 6.323 4.651 1.00 96.50 183 LEU A C 1
ATOM 1440 O O . LEU A 1 183 ? -12.612 5.482 3.771 1.00 96.50 183 LEU A O 1
ATOM 1444 N N . VAL A 1 184 ? -12.889 6.004 5.943 1.00 97.62 184 VAL A N 1
ATOM 1445 C CA . VAL A 1 184 ? -12.761 4.631 6.447 1.00 97.62 184 VAL A CA 1
ATOM 1446 C C . VAL A 1 184 ? -13.906 3.756 5.941 1.00 97.62 184 VAL A C 1
ATOM 1448 O O . VAL A 1 184 ? -13.639 2.677 5.430 1.00 97.62 184 VAL A O 1
ATOM 1451 N N . SER A 1 185 ? -15.158 4.220 5.983 1.00 97.44 185 SER A N 1
ATOM 1452 C CA . SER A 1 185 ? -16.303 3.491 5.409 1.00 97.44 185 SER A CA 1
ATOM 1453 C C . SER A 1 185 ? -16.098 3.187 3.915 1.00 97.44 185 SER A C 1
ATOM 1455 O O . SER A 1 185 ? -16.227 2.038 3.488 1.00 97.44 185 SER A O 1
ATOM 1457 N N . SER A 1 186 ? -15.649 4.178 3.134 1.00 96.44 186 SER A N 1
ATOM 1458 C CA . SER A 1 186 ? -15.315 3.985 1.713 1.00 96.44 186 SER A CA 1
ATOM 1459 C C . SER A 1 186 ? -14.152 3.004 1.513 1.00 96.44 186 SER A C 1
ATOM 1461 O O . SER A 1 186 ? -14.116 2.253 0.539 1.00 96.44 186 SER A O 1
ATOM 1463 N N . PHE A 1 187 ? -13.176 3.002 2.422 1.00 96.94 187 PHE A N 1
ATOM 1464 C CA . PHE A 1 187 ? -12.056 2.067 2.398 1.00 96.94 187 PHE A CA 1
ATOM 1465 C C . PHE A 1 187 ? -12.495 0.636 2.739 1.00 96.94 187 PHE A C 1
ATOM 1467 O O . PHE A 1 187 ? -12.113 -0.291 2.029 1.00 96.94 187 PHE A O 1
ATOM 1474 N N . LEU A 1 188 ? -13.368 0.451 3.735 1.00 97.31 188 LEU A N 1
ATOM 1475 C CA . LEU A 1 188 ? -13.978 -0.846 4.051 1.00 97.31 188 LEU A CA 1
ATOM 1476 C C . LEU A 1 188 ? -14.767 -1.402 2.864 1.00 97.31 188 LEU A C 1
ATOM 1478 O O . LEU A 1 188 ? -14.671 -2.592 2.576 1.00 97.31 188 LEU A O 1
ATOM 1482 N N . GLN A 1 189 ? -15.489 -0.548 2.135 1.00 96.50 189 GLN A N 1
ATOM 1483 C CA . GLN A 1 189 ? -16.199 -0.955 0.923 1.00 96.50 189 GLN A CA 1
ATOM 1484 C C . GLN A 1 189 ? -15.241 -1.500 -0.145 1.00 96.50 189 GLN A C 1
ATOM 1486 O O . GLN A 1 189 ? -15.530 -2.530 -0.749 1.00 96.50 189 GLN A O 1
ATOM 1491 N N . LYS A 1 190 ? -14.081 -0.856 -0.339 1.00 94.75 190 LYS A N 1
ATOM 1492 C CA . LYS A 1 190 ? -13.032 -1.340 -1.255 1.00 94.75 190 LYS A CA 1
ATOM 1493 C C . LYS A 1 190 ? -12.415 -2.658 -0.788 1.00 94.75 190 LYS A C 1
ATOM 1495 O O . LYS A 1 190 ? -12.156 -3.530 -1.609 1.00 94.75 190 LYS A O 1
ATOM 1500 N N . ILE A 1 191 ? -12.187 -2.816 0.518 1.00 95.50 191 ILE A N 1
ATOM 1501 C CA . ILE A 1 191 ? -11.709 -4.086 1.084 1.00 95.50 191 ILE A CA 1
ATOM 1502 C C . ILE A 1 191 ? -12.740 -5.186 0.824 1.00 95.50 191 ILE A C 1
ATOM 1504 O O . ILE A 1 191 ? -12.369 -6.268 0.378 1.00 95.50 191 ILE A O 1
ATOM 1508 N N . LYS A 1 192 ? -14.030 -4.915 1.057 1.00 94.94 192 LYS A N 1
ATOM 1509 C CA . LYS A 1 192 ? -15.095 -5.889 0.812 1.00 94.94 192 LYS A CA 1
ATOM 1510 C C . LYS A 1 192 ? -15.141 -6.302 -0.660 1.00 94.94 192 LYS A C 1
ATOM 1512 O O . LYS A 1 192 ? -15.086 -7.494 -0.934 1.00 94.94 192 LYS A O 1
ATOM 1517 N N . SER A 1 193 ? -15.189 -5.342 -1.588 1.00 93.12 193 SER A N 1
ATOM 1518 C CA . SER A 1 193 ? -15.306 -5.640 -3.023 1.00 93.12 193 SER A CA 1
ATOM 1519 C C . SER A 1 193 ? -14.093 -6.379 -3.590 1.00 93.12 193 SER A C 1
ATOM 1521 O O . SER A 1 193 ? -14.235 -7.176 -4.511 1.00 93.12 193 SER A O 1
ATOM 1523 N N . LEU A 1 194 ? -12.898 -6.154 -3.033 1.00 90.62 194 LEU A N 1
ATOM 1524 C CA . LEU A 1 194 ? -11.686 -6.860 -3.448 1.00 90.62 194 LEU A CA 1
ATOM 1525 C C . LEU A 1 194 ? -11.667 -8.332 -3.016 1.00 90.62 194 LEU A C 1
ATOM 1527 O O . LEU A 1 194 ? -11.064 -9.161 -3.694 1.00 90.62 194 LEU A O 1
ATOM 1531 N N . ASN A 1 195 ? -12.302 -8.645 -1.887 1.00 92.62 195 ASN A N 1
ATOM 1532 C CA . ASN A 1 195 ? -12.246 -9.957 -1.241 1.00 92.62 195 ASN A CA 1
ATOM 1533 C C . ASN A 1 195 ? -13.582 -10.701 -1.291 1.00 92.62 195 ASN A C 1
ATOM 1535 O O . ASN A 1 195 ? -13.785 -11.636 -0.519 1.00 92.62 195 ASN A O 1
ATOM 1539 N N . GLU A 1 196 ? -14.507 -10.279 -2.152 1.00 84.12 196 GLU A N 1
ATOM 1540 C CA . GLU A 1 196 ? -15.838 -10.870 -2.254 1.00 84.12 196 GLU A CA 1
ATOM 1541 C C . GLU A 1 196 ? -15.742 -12.280 -2.858 1.00 84.12 196 GLU A C 1
ATOM 1543 O O . GLU A 1 196 ? -15.767 -12.483 -4.069 1.00 84.12 196 GLU A O 1
ATOM 1548 N N . ASN A 1 197 ? -15.539 -13.260 -1.977 1.00 86.75 197 ASN A N 1
ATOM 1549 C CA . ASN A 1 197 ? -15.385 -14.669 -2.300 1.00 86.75 197 ASN A CA 1
ATOM 1550 C C . ASN A 1 197 ? -16.037 -15.511 -1.196 1.00 86.75 197 ASN A C 1
ATOM 1552 O O . ASN A 1 197 ? -15.705 -15.369 -0.016 1.00 86.75 197 ASN A O 1
ATOM 1556 N N . ASP A 1 198 ? -16.925 -16.425 -1.585 1.00 86.81 198 ASP A N 1
ATOM 1557 C CA . ASP A 1 198 ? -17.660 -17.290 -0.656 1.00 86.81 198 ASP A CA 1
ATOM 1558 C C . ASP A 1 198 ? -16.727 -18.149 0.210 1.00 86.81 198 ASP A C 1
ATOM 1560 O O . ASP A 1 198 ? -16.996 -18.383 1.390 1.00 86.81 198 ASP A O 1
ATOM 1564 N N . THR A 1 199 ? -15.578 -18.558 -0.339 1.00 87.88 199 THR A N 1
ATOM 1565 C CA . THR A 1 199 ? -14.581 -19.341 0.405 1.00 87.88 199 THR A CA 1
ATOM 1566 C C . THR A 1 199 ? -13.988 -18.533 1.560 1.00 87.88 199 THR A C 1
ATOM 1568 O O . THR A 1 199 ? -13.984 -19.004 2.697 1.00 87.88 199 THR A O 1
ATOM 1571 N N . LEU A 1 200 ? -13.590 -17.281 1.310 1.00 90.19 200 LEU A N 1
ATOM 1572 C CA . LEU A 1 200 ? -13.082 -16.370 2.339 1.00 90.19 200 LEU A CA 1
ATOM 1573 C C . LEU A 1 200 ? -14.135 -16.073 3.404 1.00 90.19 200 LEU A C 1
ATOM 1575 O O . LEU A 1 200 ? -13.799 -16.013 4.585 1.00 90.19 200 LEU A O 1
ATOM 1579 N N . ARG A 1 201 ? -15.404 -15.930 3.006 1.00 90.00 201 ARG A N 1
ATOM 1580 C CA . ARG A 1 201 ? -16.500 -15.666 3.944 1.00 90.00 201 ARG A CA 1
ATOM 1581 C C . ARG A 1 201 ? -16.686 -16.794 4.955 1.00 90.00 201 ARG A C 1
ATOM 1583 O O . ARG A 1 201 ? -16.953 -16.507 6.120 1.00 90.00 201 ARG A O 1
ATOM 1590 N N . SER A 1 202 ? -16.525 -18.040 4.508 1.00 88.81 202 SER A N 1
ATOM 1591 C CA . SER A 1 202 ? -16.652 -19.231 5.357 1.00 88.81 202 SER A CA 1
ATOM 1592 C C . SER A 1 202 ? -15.439 -19.476 6.261 1.00 88.81 202 SER A C 1
ATOM 1594 O O . SER A 1 202 ? -15.601 -19.949 7.380 1.00 88.81 202 SER A O 1
ATOM 1596 N N . LEU A 1 203 ? -14.232 -19.137 5.795 1.00 90.00 203 LEU A N 1
ATOM 1597 C CA . LEU A 1 203 ? -12.985 -19.371 6.530 1.00 90.00 203 LEU A CA 1
ATOM 1598 C C . LEU A 1 203 ? -12.669 -18.272 7.552 1.00 90.00 203 LEU A C 1
ATOM 1600 O O . LEU A 1 203 ? -12.019 -18.541 8.557 1.00 90.00 203 LEU A O 1
ATOM 1604 N N . LEU A 1 204 ? -13.090 -17.031 7.296 1.00 91.62 204 LEU A N 1
ATOM 1605 C CA . LEU A 1 204 ? -12.800 -15.891 8.164 1.00 91.62 204 LEU A CA 1
ATOM 1606 C C . LEU A 1 204 ? -13.967 -15.624 9.114 1.00 91.62 204 LEU A C 1
ATOM 1608 O O . LEU A 1 204 ? -14.863 -14.827 8.815 1.00 91.62 204 LEU A O 1
ATOM 1612 N N . THR A 1 205 ? -13.914 -16.264 10.281 1.00 92.31 205 THR A N 1
ATOM 1613 C CA . THR A 1 205 ? -14.894 -16.099 11.358 1.00 92.31 205 THR A CA 1
ATOM 1614 C C . THR A 1 205 ? -14.316 -15.387 12.581 1.00 92.31 205 THR A C 1
ATOM 1616 O O . THR A 1 205 ? -13.102 -15.328 12.810 1.00 92.31 205 THR A O 1
ATOM 1619 N N . LEU A 1 206 ? -15.203 -14.8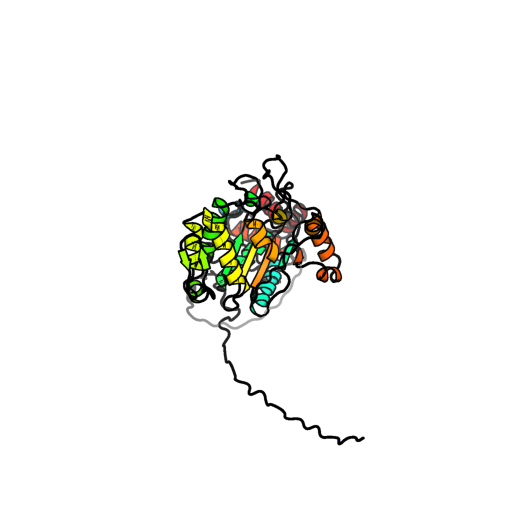02 13.383 1.00 91.12 206 LEU A N 1
ATOM 1620 C CA . LEU A 1 206 ? -14.852 -14.170 14.648 1.00 91.12 206 LEU A CA 1
ATOM 1621 C C . LEU A 1 206 ? -14.551 -15.240 15.704 1.00 91.12 206 LEU A C 1
ATOM 1623 O O . LEU A 1 206 ? -15.386 -16.085 16.005 1.00 91.12 206 LEU A O 1
ATOM 1627 N N . LYS A 1 207 ? -13.368 -15.170 16.325 1.00 88.19 207 LYS A N 1
ATOM 1628 C CA . LYS A 1 207 ? -12.983 -16.070 17.433 1.00 88.19 207 LYS A CA 1
ATOM 1629 C C . LYS A 1 207 ? -13.560 -15.657 18.792 1.00 88.19 207 LYS A C 1
ATOM 1631 O O . LYS A 1 207 ? -13.427 -16.392 19.766 1.00 88.19 207 LYS A O 1
ATOM 1636 N N . LYS A 1 208 ? -14.081 -14.435 18.891 1.00 90.00 208 LYS A N 1
ATOM 1637 C CA . LYS A 1 208 ? -14.569 -13.815 20.125 1.00 90.00 208 LYS A CA 1
ATOM 1638 C C . LYS A 1 208 ? -15.769 -12.942 19.807 1.00 90.00 208 LYS A C 1
ATOM 1640 O O . LYS A 1 208 ? -15.862 -12.414 18.700 1.00 90.00 208 LYS A O 1
ATOM 1645 N N . ASP A 1 209 ? -16.610 -12.746 20.809 1.00 90.88 209 ASP A N 1
ATOM 1646 C CA . ASP A 1 209 ? -17.719 -11.811 20.719 1.00 90.88 209 ASP A CA 1
ATOM 1647 C C . ASP A 1 209 ? -17.195 -10.372 20.670 1.00 90.88 209 ASP A C 1
ATOM 1649 O O . ASP A 1 209 ? -16.308 -9.982 21.438 1.00 90.88 209 ASP A O 1
ATOM 1653 N N . PHE A 1 210 ? -17.776 -9.567 19.787 1.00 92.44 210 PHE A N 1
ATOM 1654 C CA . PHE A 1 210 ? -17.496 -8.141 19.679 1.00 92.44 210 PHE A CA 1
ATOM 1655 C C . PHE A 1 210 ? -18.785 -7.339 19.821 1.00 92.44 210 PHE A C 1
ATOM 1657 O O . PHE A 1 210 ? -19.863 -7.762 19.410 1.00 92.44 210 PHE A O 1
ATOM 1664 N N . VAL A 1 211 ? -18.677 -6.143 20.388 1.00 91.50 211 VAL A N 1
ATOM 1665 C CA . VAL A 1 211 ? -19.788 -5.191 20.442 1.00 91.50 211 VAL A CA 1
ATOM 1666 C C . VAL A 1 211 ? -19.433 -4.027 19.534 1.00 91.50 211 VAL A C 1
ATOM 1668 O O . VAL A 1 211 ? -18.423 -3.363 19.754 1.00 91.50 211 VAL A O 1
ATOM 1671 N N . LEU A 1 212 ? -20.253 -3.797 18.510 1.00 90.56 212 LEU A N 1
ATOM 1672 C CA . LEU A 1 212 ? -20.085 -2.704 17.559 1.00 90.56 212 LEU A CA 1
ATOM 1673 C C . LEU A 1 212 ? -21.310 -1.789 17.642 1.00 90.56 212 LEU A C 1
ATOM 1675 O O . LEU A 1 212 ? -22.390 -2.086 17.119 1.00 90.56 212 LEU A O 1
ATOM 1679 N N . GLY A 1 213 ? -21.163 -0.684 18.373 1.00 88.50 213 GLY A N 1
ATOM 1680 C CA . GLY A 1 213 ? -22.280 0.186 18.733 1.00 88.50 213 GLY A CA 1
ATOM 1681 C C . GLY A 1 213 ? -23.360 -0.569 19.520 1.00 88.50 213 GLY A C 1
ATOM 1682 O O . GLY A 1 213 ? -23.139 -0.990 20.651 1.00 88.50 213 GLY A O 1
ATOM 1683 N N . LYS A 1 214 ? -24.547 -0.730 18.921 1.00 88.00 214 LYS A N 1
ATOM 1684 C CA . LYS A 1 214 ? -25.683 -1.458 19.523 1.00 88.00 214 LYS A CA 1
ATOM 1685 C C . LYS A 1 214 ? -25.759 -2.930 19.109 1.00 88.00 214 LYS A C 1
ATOM 1687 O O . LYS A 1 214 ? -26.579 -3.666 19.650 1.00 88.00 214 LYS A O 1
ATOM 1692 N N . GLN A 1 215 ? -24.958 -3.349 18.132 1.00 88.56 215 GLN A N 1
ATOM 1693 C CA . GLN A 1 215 ? -25.001 -4.704 17.596 1.00 88.56 215 GLN A CA 1
ATOM 1694 C C . GLN A 1 215 ? -23.978 -5.576 18.319 1.00 88.56 215 GLN A C 1
ATOM 1696 O O . GLN A 1 215 ? -22.812 -5.201 18.459 1.00 88.56 215 GLN A O 1
ATOM 1701 N N . LYS A 1 216 ? -24.431 -6.736 18.794 1.00 89.94 216 LYS A N 1
ATOM 1702 C CA . LYS A 1 216 ? -23.559 -7.771 19.346 1.00 89.94 216 LYS A CA 1
ATOM 1703 C C . LYS A 1 216 ? -23.242 -8.758 18.235 1.00 89.94 216 LYS A C 1
ATOM 1705 O O . LYS A 1 216 ? -24.158 -9.318 17.638 1.00 89.94 216 LYS A O 1
ATOM 1710 N N . LEU A 1 217 ? -21.958 -8.926 17.971 1.00 90.50 217 LEU A N 1
ATOM 1711 C CA . LEU A 1 217 ? -21.427 -9.892 17.031 1.00 90.50 217 LEU A CA 1
ATOM 1712 C C . LEU A 1 217 ? -20.954 -11.098 17.830 1.00 90.50 217 LEU A C 1
ATOM 1714 O O . LEU A 1 217 ? -20.105 -10.943 18.710 1.00 90.50 217 LEU A O 1
ATOM 1718 N N . SER A 1 218 ? -21.528 -12.267 17.571 1.00 89.88 218 SER A N 1
ATOM 1719 C CA . SER A 1 218 ? -21.116 -13.495 18.248 1.00 89.88 218 SER A CA 1
ATOM 1720 C C . SER A 1 218 ? -19.842 -14.057 17.625 1.00 89.88 218 SER A C 1
ATOM 1722 O O . SER A 1 218 ? -19.542 -13.811 16.451 1.00 89.88 218 SER A O 1
ATOM 1724 N N . ALA A 1 219 ? -19.134 -14.883 18.388 1.00 83.44 219 ALA A N 1
ATOM 1725 C CA . ALA A 1 219 ? -18.199 -15.845 17.832 1.00 83.44 219 ALA A CA 1
ATOM 1726 C C . ALA A 1 219 ? -18.879 -16.632 16.690 1.00 83.44 219 ALA A C 1
ATOM 1728 O O . ALA A 1 219 ? -20.102 -16.797 16.670 1.00 83.44 219 ALA A O 1
ATOM 1729 N N . ASP A 1 220 ? -18.085 -17.036 15.704 1.00 86.88 220 ASP A N 1
ATOM 1730 C CA . ASP A 1 220 ? -18.486 -17.740 14.477 1.00 86.88 220 ASP A CA 1
ATOM 1731 C C . ASP A 1 2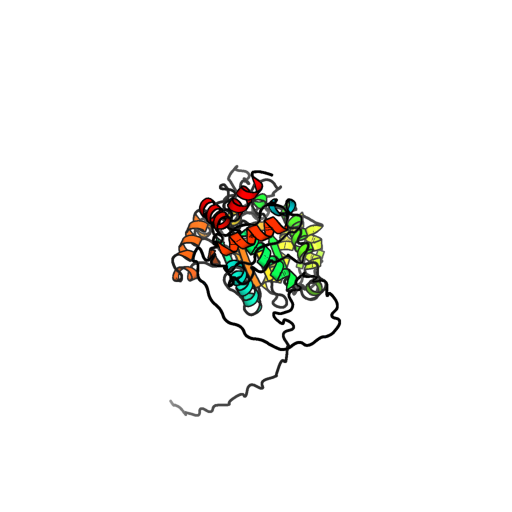20 ? -19.172 -16.898 13.388 1.00 86.88 220 ASP A C 1
ATOM 1733 O O . ASP A 1 220 ? -19.313 -17.369 12.257 1.00 86.88 220 ASP A O 1
ATOM 1737 N N . GLN A 1 221 ? -19.529 -15.636 13.650 1.00 91.06 221 GLN A N 1
ATOM 1738 C CA . GLN A 1 221 ? -19.973 -14.740 12.574 1.00 91.06 221 GLN A CA 1
ATOM 1739 C C . GLN A 1 221 ? -18.835 -14.398 11.612 1.00 91.06 221 GLN A C 1
ATOM 1741 O O . GLN A 1 221 ? -17.655 -14.449 11.969 1.00 91.06 221 GLN A O 1
ATOM 1746 N N . SER A 1 222 ? -19.183 -14.041 10.375 1.00 93.00 222 SER A N 1
ATOM 1747 C CA . SER A 1 222 ? -18.185 -13.759 9.351 1.00 93.00 222 SER A CA 1
ATOM 1748 C C . SER A 1 222 ? -17.582 -12.368 9.537 1.00 93.00 222 SER A C 1
ATOM 1750 O O . SER A 1 222 ? -18.277 -11.398 9.844 1.00 93.00 222 SER A O 1
ATOM 1752 N N . VAL A 1 223 ? -16.286 -12.227 9.247 1.00 94.00 223 VAL A N 1
ATOM 1753 C CA . VAL A 1 223 ? -15.609 -10.916 9.217 1.00 94.00 223 VAL A CA 1
ATOM 1754 C C . VAL A 1 223 ? -16.284 -9.955 8.224 1.00 94.00 223 VAL A C 1
ATOM 1756 O O . VAL A 1 223 ? -16.290 -8.741 8.432 1.00 94.00 223 VAL A O 1
ATOM 1759 N N . PHE A 1 224 ? -16.918 -10.484 7.173 1.00 94.94 224 PHE A N 1
ATOM 1760 C CA . PHE A 1 224 ? -17.661 -9.690 6.191 1.00 94.94 224 PHE A CA 1
ATOM 1761 C C . PHE A 1 224 ? -18.903 -9.010 6.775 1.00 94.94 224 PHE A C 1
ATOM 1763 O O . PHE A 1 224 ? -19.258 -7.919 6.328 1.00 94.94 224 PHE A O 1
ATOM 1770 N N . ASP A 1 225 ? -19.521 -9.590 7.804 1.00 94.12 225 ASP A N 1
ATOM 1771 C CA . ASP A 1 225 ? -20.680 -8.982 8.458 1.00 94.12 225 ASP A CA 1
ATOM 1772 C C . ASP A 1 225 ? -20.243 -7.733 9.253 1.00 94.12 225 ASP A C 1
ATOM 1774 O O . ASP A 1 225 ? -20.925 -6.707 9.247 1.00 94.12 225 ASP A O 1
ATOM 1778 N N . VAL A 1 226 ? -19.035 -7.760 9.834 1.00 95.44 226 VAL A N 1
ATOM 1779 C CA . VAL A 1 226 ? -18.405 -6.593 10.482 1.00 95.44 226 VAL A CA 1
ATOM 1780 C C . VAL A 1 226 ? -18.112 -5.485 9.470 1.00 95.44 226 VAL A C 1
ATOM 1782 O O . VAL A 1 226 ? -18.385 -4.310 9.739 1.00 95.44 226 VAL A O 1
ATOM 1785 N N . LEU A 1 227 ? -17.596 -5.851 8.288 1.00 95.81 227 LEU A N 1
ATOM 1786 C CA . LEU A 1 227 ? -17.384 -4.906 7.187 1.00 95.81 227 LEU A CA 1
ATOM 1787 C C . LEU A 1 227 ? -18.701 -4.234 6.790 1.00 95.81 227 LEU A C 1
ATOM 1789 O O . LEU A 1 227 ? -18.746 -3.011 6.669 1.00 95.81 227 LEU A O 1
ATOM 1793 N N . ASP A 1 228 ? -19.783 -5.001 6.653 1.00 95.62 228 ASP A N 1
ATOM 1794 C CA . ASP A 1 228 ? -21.090 -4.472 6.258 1.00 95.62 228 ASP A CA 1
ATOM 1795 C C . ASP A 1 228 ? -21.665 -3.466 7.253 1.00 95.62 228 ASP A C 1
ATOM 1797 O O . ASP A 1 228 ? -22.242 -2.454 6.842 1.00 95.62 228 ASP A O 1
ATOM 1801 N N . ILE A 1 229 ? -21.477 -3.693 8.552 1.00 95.56 229 ILE A N 1
ATOM 1802 C CA . ILE A 1 229 ? -21.912 -2.747 9.585 1.00 95.56 229 ILE A CA 1
ATOM 1803 C C . ILE A 1 229 ? -21.114 -1.444 9.488 1.00 95.56 229 ILE A C 1
ATOM 1805 O O . ILE A 1 229 ? -21.708 -0.362 9.495 1.00 95.56 229 ILE A O 1
ATOM 1809 N N . GLY A 1 230 ? -19.787 -1.535 9.346 1.00 95.50 230 GLY A N 1
ATOM 1810 C CA . GLY A 1 230 ? -18.908 -0.369 9.212 1.00 95.50 230 GLY A CA 1
ATOM 1811 C C . GLY A 1 230 ? -19.130 0.426 7.921 1.00 95.50 230 GLY A C 1
ATOM 1812 O O . GLY A 1 230 ? -19.001 1.651 7.923 1.00 95.50 230 GLY A O 1
ATOM 1813 N N . ILE A 1 231 ? -19.512 -0.244 6.828 1.00 96.69 231 ILE A N 1
ATOM 1814 C CA . ILE A 1 231 ? -19.879 0.405 5.562 1.00 96.69 231 ILE A CA 1
ATOM 1815 C C . ILE A 1 231 ? -21.212 1.146 5.720 1.00 96.69 231 ILE A C 1
ATOM 1817 O O . ILE A 1 231 ? -21.285 2.335 5.415 1.00 96.69 231 ILE A O 1
ATOM 1821 N N . LYS A 1 232 ? -22.248 0.476 6.248 1.00 96.38 232 LYS A N 1
ATOM 1822 C CA . LYS A 1 232 ? -23.593 1.056 6.426 1.00 96.38 232 LYS A CA 1
ATOM 1823 C C . LYS A 1 232 ? -23.627 2.189 7.451 1.00 96.38 232 LYS A C 1
ATOM 1825 O O . LYS A 1 232 ? -24.428 3.108 7.307 1.00 96.38 232 LYS A O 1
ATOM 1830 N N . THR A 1 233 ? -22.779 2.124 8.478 1.00 96.12 233 THR A N 1
ATOM 1831 C CA . THR A 1 233 ? -22.753 3.087 9.588 1.00 96.12 233 THR A CA 1
ATOM 1832 C C . THR A 1 233 ? -21.362 3.721 9.711 1.00 96.12 233 THR A C 1
ATOM 1834 O O . THR A 1 233 ? -20.527 3.225 10.472 1.00 96.12 233 THR A O 1
ATOM 1837 N N . PRO A 1 234 ? -21.086 4.840 9.008 1.00 95.19 234 PRO A N 1
ATOM 1838 C CA . PRO A 1 234 ? -19.752 5.440 8.961 1.00 95.19 234 PRO A CA 1
ATOM 1839 C C . PRO A 1 234 ? -19.147 5.784 10.327 1.00 95.19 234 PRO A C 1
ATOM 1841 O O . PRO A 1 234 ? -17.937 5.656 10.491 1.00 95.19 234 PRO A O 1
ATOM 1844 N N . SER A 1 235 ? -19.950 6.154 11.328 1.00 94.75 235 SER A N 1
ATOM 1845 C CA . SER A 1 235 ? -19.453 6.444 12.684 1.00 94.75 235 SER A CA 1
ATOM 1846 C C . SER A 1 235 ? -18.791 5.242 13.368 1.00 94.75 235 SER A C 1
ATOM 1848 O O . SER A 1 235 ? -17.903 5.428 14.195 1.00 94.75 235 SER A O 1
ATOM 1850 N N . LEU A 1 236 ? -19.170 4.017 12.986 1.00 95.88 236 LEU A N 1
ATOM 1851 C CA . LEU A 1 236 ? -18.617 2.762 13.508 1.00 95.88 236 LEU A CA 1
ATOM 1852 C C . LEU A 1 236 ? -17.514 2.180 12.610 1.00 95.88 236 LEU A C 1
ATOM 1854 O O . LEU A 1 236 ? -16.881 1.190 12.967 1.00 95.88 236 LEU A O 1
ATOM 1858 N N . SER A 1 237 ? -17.252 2.785 11.448 1.00 96.62 237 SER A N 1
ATOM 1859 C CA . SER A 1 237 ? -16.312 2.258 10.447 1.00 96.62 237 SER A CA 1
ATOM 1860 C C . SER A 1 237 ? -14.886 2.078 10.983 1.00 96.62 237 SER A C 1
ATOM 1862 O O . SER A 1 237 ? -14.229 1.086 10.677 1.00 96.62 237 SER A O 1
ATOM 1864 N N . GLN A 1 238 ? -14.410 2.993 11.833 1.00 96.56 238 GLN A N 1
ATOM 1865 C CA . GLN A 1 238 ? -13.080 2.892 12.438 1.00 96.56 238 GLN A CA 1
ATOM 1866 C C . GLN A 1 238 ? -12.977 1.721 13.425 1.00 96.56 238 GLN A C 1
ATOM 1868 O O . GLN A 1 238 ? -11.959 1.033 13.469 1.00 96.56 238 GLN A O 1
ATOM 1873 N N . GLU A 1 239 ? -14.023 1.485 14.216 1.00 95.62 239 GLU A N 1
ATOM 1874 C CA . GLU A 1 239 ? -14.079 0.357 15.150 1.00 95.62 239 GLU A CA 1
ATOM 1875 C C . GLU A 1 239 ? -14.192 -0.968 14.394 1.00 95.62 239 GLU A C 1
ATOM 1877 O O . GLU A 1 239 ? -13.457 -1.907 14.697 1.00 95.62 239 GLU A O 1
ATOM 1882 N N . ALA A 1 240 ? -15.020 -1.008 13.346 1.00 96.94 240 ALA A N 1
ATOM 1883 C CA . ALA A 1 240 ? -15.128 -2.149 12.445 1.00 96.94 240 ALA A CA 1
ATOM 1884 C C . ALA A 1 240 ? -13.772 -2.501 11.810 1.00 96.94 240 ALA A C 1
ATOM 1886 O O . ALA A 1 240 ? -13.369 -3.662 11.840 1.00 96.94 240 ALA A O 1
ATOM 1887 N N . LEU A 1 241 ? -13.023 -1.507 11.312 1.00 97.50 241 LEU A N 1
ATOM 1888 C CA . LEU A 1 241 ? -11.672 -1.714 10.776 1.00 97.50 241 LEU A CA 1
ATOM 1889 C C . LEU A 1 241 ? -10.734 -2.328 11.825 1.00 97.50 241 LEU A C 1
ATOM 1891 O O . LEU A 1 241 ? -10.008 -3.273 11.524 1.00 97.50 241 LEU A O 1
ATOM 1895 N N . ASN A 1 242 ? -10.755 -1.815 13.056 1.00 95.75 242 ASN A N 1
ATOM 1896 C CA . ASN A 1 242 ? -9.908 -2.324 14.134 1.00 95.75 242 ASN A CA 1
ATOM 1897 C C . ASN A 1 242 ? -10.245 -3.775 14.504 1.00 95.75 242 ASN A C 1
ATOM 1899 O O . ASN A 1 242 ? -9.328 -4.568 14.725 1.00 95.75 242 ASN A O 1
ATOM 1903 N N . ILE A 1 243 ? -11.534 -4.130 14.538 1.00 95.69 243 ILE A N 1
ATOM 1904 C CA . ILE A 1 243 ? -11.986 -5.509 14.768 1.00 95.69 243 ILE A CA 1
ATOM 1905 C C . ILE A 1 243 ? -11.484 -6.411 13.640 1.00 95.69 243 ILE A C 1
ATOM 1907 O O . ILE A 1 243 ? -10.827 -7.412 13.921 1.00 95.69 243 ILE A O 1
ATOM 1911 N N . VAL A 1 244 ? -11.707 -6.027 12.379 1.00 95.94 244 VAL A N 1
ATOM 1912 C CA . VAL A 1 244 ? -11.245 -6.785 11.203 1.00 95.94 244 VAL A CA 1
ATOM 1913 C C . VAL A 1 244 ? -9.738 -7.026 11.278 1.00 95.94 244 VAL A C 1
ATOM 1915 O O . VAL A 1 244 ? -9.302 -8.170 11.206 1.00 95.94 244 VAL A O 1
ATOM 1918 N N . LEU A 1 245 ? -8.940 -5.981 11.514 1.00 95.81 245 LEU A N 1
ATOM 1919 C CA . LEU A 1 245 ? -7.488 -6.106 11.654 1.00 95.81 245 LEU A CA 1
ATOM 1920 C C . LEU A 1 245 ? -7.095 -7.031 12.815 1.00 95.81 245 LEU A C 1
ATOM 1922 O O . LEU A 1 245 ? -6.219 -7.869 12.645 1.00 95.81 245 LEU A O 1
ATOM 1926 N N . SER A 1 246 ? -7.772 -6.958 13.965 1.00 94.19 246 SER A N 1
ATOM 1927 C CA . SER A 1 246 ? -7.483 -7.843 15.105 1.00 94.19 246 SER A CA 1
ATOM 1928 C C . SER A 1 246 ? -7.761 -9.326 14.816 1.00 94.19 246 SER A C 1
ATOM 1930 O O . SER A 1 246 ? -7.049 -10.210 15.301 1.00 94.19 246 SER A O 1
ATOM 1932 N N . VAL A 1 247 ? -8.774 -9.613 13.996 1.00 93.88 247 VAL A N 1
ATOM 1933 C CA . VAL A 1 247 ? -9.077 -10.977 13.551 1.00 93.88 247 VAL A CA 1
ATOM 1934 C C . VAL A 1 247 ? -8.009 -11.444 12.567 1.00 93.88 247 VAL A C 1
ATOM 1936 O O . VAL A 1 247 ? -7.464 -12.532 12.738 1.00 93.88 247 VAL A O 1
ATOM 1939 N N . LEU A 1 248 ? -7.641 -10.595 11.602 1.00 93.38 248 LEU A N 1
ATOM 1940 C CA . LEU A 1 248 ? -6.594 -10.882 10.618 1.00 93.38 248 LEU A CA 1
ATOM 1941 C C . LEU A 1 248 ? -5.211 -11.085 11.259 1.00 93.38 248 LEU A C 1
ATOM 1943 O O . LEU A 1 248 ? -4.447 -11.915 10.775 1.00 93.38 248 LEU A O 1
ATOM 1947 N N . ASP A 1 249 ? -4.915 -10.389 12.359 1.00 91.75 249 ASP A N 1
ATOM 1948 C CA . ASP A 1 249 ? -3.671 -10.541 13.127 1.00 91.75 249 ASP A CA 1
ATOM 1949 C C . ASP A 1 249 ? -3.534 -11.948 13.732 1.00 91.75 249 ASP A C 1
ATOM 1951 O O . ASP A 1 249 ? -2.435 -12.496 13.809 1.00 91.75 249 ASP A O 1
ATOM 1955 N N . SER A 1 250 ? -4.653 -12.533 14.171 1.00 89.62 250 SER A N 1
ATOM 1956 C CA . SER A 1 250 ? -4.683 -13.755 14.990 1.00 89.62 250 SER A CA 1
ATOM 1957 C C . SER A 1 250 ? -5.086 -15.029 14.242 1.00 89.62 250 SER A C 1
ATOM 1959 O O . SER A 1 250 ? -5.000 -16.132 14.797 1.00 89.62 250 SER A O 1
ATOM 1961 N N . GLN A 1 251 ? -5.585 -14.910 13.015 1.00 90.38 251 GLN A N 1
ATOM 1962 C CA . GLN A 1 251 ? -5.980 -16.046 12.184 1.00 90.38 251 GLN A CA 1
ATOM 1963 C C . GLN A 1 251 ? -4.807 -16.525 11.316 1.00 90.38 251 GLN A C 1
ATOM 1965 O O . GLN A 1 251 ? -3.986 -15.725 10.872 1.00 90.38 251 GLN A O 1
ATOM 1970 N N . ALA A 1 252 ? -4.729 -17.836 11.085 1.00 90.00 252 ALA A N 1
ATOM 1971 C CA . ALA A 1 252 ? -3.694 -18.458 10.252 1.00 90.00 252 ALA A CA 1
ATOM 1972 C C . ALA A 1 252 ? -4.281 -19.297 9.100 1.00 90.00 252 ALA A C 1
ATOM 1974 O O . ALA A 1 252 ? -3.534 -19.889 8.314 1.00 90.00 252 ALA A O 1
ATOM 1975 N N . ASP A 1 253 ? -5.607 -19.347 8.990 1.00 90.69 253 ASP A N 1
ATOM 1976 C CA . ASP A 1 253 ? -6.338 -20.179 8.037 1.00 90.69 253 ASP A CA 1
ATOM 1977 C C . ASP A 1 253 ? -6.158 -19.656 6.609 1.00 90.69 253 ASP A C 1
ATOM 1979 O O . ASP A 1 253 ? -5.879 -20.423 5.680 1.00 90.69 253 ASP A O 1
ATOM 1983 N N . VAL A 1 254 ? -6.199 -18.330 6.452 1.00 92.75 254 VAL A N 1
ATOM 1984 C CA . VAL A 1 254 ? -6.045 -17.637 5.171 1.00 92.75 254 VAL A CA 1
ATOM 1985 C C . VAL A 1 254 ? -4.834 -16.703 5.228 1.00 92.75 254 VAL A C 1
ATOM 1987 O O . VAL A 1 254 ? -4.694 -15.929 6.172 1.00 92.75 254 VAL A O 1
ATOM 1990 N N . PRO A 1 255 ? -3.945 -16.712 4.224 1.00 94.88 255 PRO A N 1
ATOM 1991 C CA . PRO A 1 255 ? -2.856 -15.747 4.164 1.00 94.88 255 PRO A CA 1
ATOM 1992 C C . PRO A 1 255 ? -3.371 -14.324 3.861 1.00 94.88 255 PRO A C 1
ATOM 1994 O O . PRO A 1 255 ? -4.250 -14.129 3.017 1.00 94.88 255 PRO A O 1
ATOM 1997 N N . VAL A 1 256 ? -2.807 -13.324 4.544 1.00 95.62 256 VAL A N 1
ATOM 1998 C CA . VAL A 1 256 ? -3.220 -11.912 4.447 1.00 95.62 256 VAL A CA 1
ATOM 1999 C C . VAL A 1 256 ? -2.148 -11.071 3.759 1.00 95.62 256 VAL A C 1
ATOM 2001 O O . VAL A 1 256 ? -0.960 -11.182 4.060 1.00 95.62 256 VAL A O 1
ATOM 2004 N N . MET A 1 257 ? -2.551 -10.179 2.858 1.00 95.81 257 MET A N 1
ATOM 2005 C CA . MET A 1 257 ? -1.663 -9.173 2.278 1.00 95.81 257 MET A CA 1
ATOM 2006 C C . MET A 1 257 ? -2.180 -7.767 2.576 1.00 95.81 257 MET A C 1
ATOM 2008 O O . MET A 1 257 ? -3.289 -7.418 2.184 1.00 95.81 257 MET A O 1
ATOM 2012 N N . ILE A 1 258 ? -1.358 -6.939 3.221 1.00 97.19 258 ILE A N 1
ATOM 2013 C CA . ILE A 1 258 ? -1.625 -5.504 3.388 1.00 97.19 258 ILE A CA 1
ATOM 2014 C C . ILE A 1 258 ? -0.731 -4.755 2.406 1.00 97.19 258 ILE A C 1
ATOM 2016 O O . ILE A 1 258 ? 0.487 -4.808 2.517 1.00 97.19 258 ILE A O 1
ATOM 2020 N N . ALA A 1 259 ? -1.318 -4.074 1.432 1.00 97.25 259 ALA A N 1
ATOM 2021 C CA . ALA A 1 259 ? -0.623 -3.412 0.342 1.00 97.25 259 ALA A CA 1
ATOM 2022 C C . ALA A 1 259 ? -0.986 -1.924 0.306 1.00 97.25 259 ALA A C 1
ATOM 2024 O O . ALA A 1 259 ? -2.109 -1.560 -0.041 1.00 97.25 259 ALA A O 1
ATOM 2025 N N . ILE A 1 260 ? -0.034 -1.063 0.663 1.00 97.31 260 ILE A N 1
ATOM 2026 C CA . ILE A 1 260 ? -0.243 0.385 0.765 1.00 97.31 260 ILE A CA 1
ATOM 2027 C C . ILE A 1 260 ? 0.690 1.101 -0.209 1.00 97.31 260 ILE A C 1
ATOM 2029 O O . ILE A 1 260 ? 1.911 1.058 -0.069 1.00 97.31 260 ILE A O 1
ATOM 2033 N N . ASP A 1 261 ? 0.123 1.762 -1.208 1.00 95.69 261 ASP A N 1
ATOM 2034 C CA . ASP A 1 261 ? 0.868 2.683 -2.057 1.00 95.69 261 ASP A CA 1
ATOM 2035 C C . ASP A 1 261 ? 1.024 4.040 -1.358 1.00 95.69 261 ASP A C 1
ATOM 2037 O O . ASP A 1 261 ? 0.227 4.394 -0.495 1.00 95.69 261 ASP A O 1
ATOM 2041 N N . GLN A 1 262 ? 2.050 4.805 -1.730 1.00 94.81 262 GLN A N 1
ATOM 2042 C CA . GLN A 1 262 ? 2.381 6.109 -1.140 1.00 94.81 262 GLN A CA 1
ATOM 2043 C C . GLN A 1 262 ? 2.592 6.055 0.392 1.00 94.81 262 GLN A C 1
ATOM 2045 O O . GLN A 1 262 ? 2.246 6.986 1.123 1.00 94.81 262 GLN A O 1
ATOM 2050 N N . ILE A 1 263 ? 3.215 4.982 0.897 1.00 95.12 263 ILE A N 1
ATOM 2051 C CA . ILE A 1 263 ? 3.401 4.721 2.340 1.00 95.12 263 ILE A CA 1
ATOM 2052 C C . ILE A 1 263 ? 4.148 5.842 3.084 1.00 95.12 263 ILE A C 1
ATOM 2054 O O . ILE A 1 263 ? 3.978 6.018 4.286 1.00 95.12 263 ILE A O 1
ATOM 2058 N N . ASN A 1 264 ? 4.931 6.654 2.372 1.00 93.19 264 ASN A N 1
ATOM 2059 C CA . ASN A 1 264 ? 5.588 7.850 2.906 1.00 93.19 264 ASN A CA 1
ATOM 2060 C C . ASN A 1 264 ? 4.609 8.827 3.579 1.00 93.19 264 ASN A C 1
ATOM 2062 O O . ASN A 1 264 ? 4.978 9.477 4.555 1.00 93.19 264 ASN A O 1
ATOM 2066 N N . THR A 1 265 ? 3.355 8.869 3.124 1.00 94.38 265 THR A N 1
ATOM 2067 C CA . THR A 1 265 ? 2.287 9.673 3.738 1.00 94.38 265 THR A CA 1
ATOM 2068 C C . THR A 1 265 ? 2.069 9.344 5.215 1.00 94.38 265 THR A C 1
ATOM 2070 O O . THR A 1 265 ? 1.810 10.257 5.995 1.00 94.38 265 THR A O 1
ATOM 2073 N N . PHE A 1 266 ? 2.252 8.086 5.639 1.00 94.25 266 PHE A N 1
ATOM 2074 C CA . PHE A 1 266 ? 2.044 7.663 7.031 1.00 94.25 266 PHE A CA 1
ATOM 2075 C C . PHE A 1 266 ? 3.114 8.200 7.991 1.00 94.25 266 PHE A C 1
ATOM 2077 O O . PHE A 1 266 ? 2.873 8.306 9.192 1.00 94.25 266 PHE A O 1
ATOM 2084 N N . TYR A 1 267 ? 4.282 8.559 7.457 1.00 92.31 267 TYR A N 1
ATOM 2085 C CA . TYR A 1 267 ? 5.417 9.097 8.208 1.00 92.31 267 TYR A CA 1
ATOM 2086 C C . TYR A 1 267 ? 5.528 10.623 8.082 1.00 92.31 267 TYR A C 1
ATOM 2088 O O . TYR A 1 267 ? 6.474 11.216 8.588 1.00 92.31 267 TYR A O 1
ATOM 2096 N N . SER A 1 268 ? 4.579 11.261 7.393 1.00 91.88 268 SER A N 1
ATOM 2097 C CA . SER A 1 268 ? 4.609 12.691 7.086 1.00 91.88 268 SER A CA 1
ATOM 2098 C C . SER A 1 268 ? 3.722 13.527 8.016 1.00 91.88 268 SER A C 1
ATOM 2100 O O . SER A 1 268 ? 2.899 13.012 8.779 1.00 91.88 268 SER A O 1
ATOM 2102 N N . THR A 1 269 ? 3.871 14.846 7.924 1.00 92.50 269 THR A N 1
ATOM 2103 C CA . THR A 1 269 ? 2.936 15.805 8.519 1.00 92.50 269 THR A CA 1
ATOM 2104 C C . THR A 1 269 ? 1.790 16.062 7.544 1.00 92.50 269 THR A C 1
ATOM 2106 O O . THR A 1 269 ? 2.020 16.338 6.367 1.00 92.50 269 THR A O 1
ATOM 2109 N N . THR A 1 270 ? 0.552 15.987 8.025 1.00 95.00 270 THR A N 1
ATOM 2110 C CA . THR A 1 270 ? -0.639 16.142 7.178 1.00 95.00 270 THR A CA 1
ATOM 2111 C C . THR A 1 270 ? -0.967 17.613 6.909 1.00 95.00 270 THR A C 1
ATOM 2113 O O . THR A 1 270 ? -0.398 18.522 7.519 1.00 95.00 270 THR A O 1
ATOM 2116 N N . LEU A 1 271 ? -1.908 17.859 5.994 1.00 95.81 271 LEU A N 1
ATOM 2117 C CA . LEU A 1 271 ? -2.522 19.176 5.792 1.00 95.81 271 LEU A CA 1
ATOM 2118 C C . LEU A 1 271 ? -3.718 19.424 6.726 1.00 95.81 271 LEU A C 1
ATOM 2120 O O . LEU A 1 271 ? -4.286 20.514 6.699 1.00 95.81 271 LEU A O 1
ATOM 2124 N N . TYR A 1 272 ? -4.105 18.437 7.538 1.00 95.81 272 TYR A N 1
ATOM 2125 C CA . TYR A 1 272 ? -5.100 18.624 8.586 1.00 95.81 272 TYR A CA 1
ATOM 2126 C C . TYR A 1 272 ? -4.522 19.459 9.723 1.00 95.81 272 TYR A C 1
ATOM 2128 O O . TYR A 1 272 ? -3.336 19.352 10.044 1.00 95.81 272 TYR A O 1
ATOM 2136 N N . THR A 1 273 ? -5.369 20.265 10.352 1.00 95.38 273 THR A N 1
ATOM 2137 C CA . THR A 1 273 ? -4.994 21.115 11.481 1.00 95.38 273 THR A CA 1
ATOM 2138 C C . THR A 1 273 ? -5.863 20.823 12.693 1.00 95.38 273 THR A C 1
ATOM 2140 O O . THR A 1 273 ? -6.978 20.336 12.572 1.00 95.38 273 THR A O 1
ATOM 2143 N N . ASP A 1 274 ? -5.347 21.065 13.889 1.00 92.50 274 ASP A N 1
ATOM 2144 C CA . ASP A 1 274 ? -6.147 20.999 15.107 1.00 92.50 274 ASP A CA 1
ATOM 2145 C C . ASP A 1 274 ? -6.880 22.332 15.373 1.00 92.50 274 ASP A C 1
ATOM 2147 O O . ASP A 1 274 ? -6.804 23.291 14.600 1.00 92.50 274 ASP A O 1
ATOM 2151 N N . GLN A 1 275 ? -7.574 22.419 16.511 1.00 89.75 275 GLN A N 1
ATOM 2152 C CA . GLN A 1 275 ? -8.258 23.646 16.948 1.00 89.75 275 GLN A CA 1
ATOM 2153 C C . GLN A 1 275 ? -7.301 24.831 17.178 1.00 89.75 275 GLN A C 1
ATOM 2155 O O . GLN A 1 275 ? -7.738 25.979 17.185 1.00 89.75 275 GLN A O 1
ATOM 2160 N N . LYS A 1 276 ? -6.003 24.563 17.370 1.00 92.19 276 LYS A N 1
ATOM 2161 C CA . LYS A 1 276 ? -4.941 25.563 17.546 1.00 92.19 276 LYS A CA 1
ATOM 2162 C C . LYS A 1 276 ? -4.237 25.890 16.226 1.00 92.19 276 LYS A C 1
ATOM 2164 O O . LYS A 1 276 ? -3.221 26.582 16.239 1.00 92.19 276 LYS A O 1
ATOM 2169 N N . ASN A 1 277 ? -4.772 25.416 15.099 1.00 92.31 277 ASN A N 1
ATOM 2170 C CA . ASN A 1 277 ? -4.203 25.573 13.764 1.00 92.31 277 ASN A CA 1
ATOM 2171 C C . ASN A 1 277 ? -2.799 24.945 13.606 1.00 92.31 277 ASN A C 1
ATOM 2173 O O . ASN A 1 277 ? -2.007 25.357 12.756 1.00 92.31 277 ASN A O 1
ATOM 2177 N N . VAL A 1 278 ? -2.476 23.940 14.421 1.00 93.44 278 VAL A N 1
ATOM 2178 C CA . VAL A 1 278 ? -1.238 23.161 14.331 1.00 93.44 278 VAL A CA 1
ATOM 2179 C C . VAL A 1 278 ? -1.477 21.969 13.419 1.00 93.44 278 VAL A C 1
ATOM 2181 O O . VAL A 1 278 ? -2.489 21.279 13.536 1.00 93.44 278 VAL A O 1
ATOM 2184 N N . ARG A 1 279 ? -0.545 21.711 12.497 1.00 93.69 279 ARG A N 1
ATOM 2185 C CA . ARG A 1 279 ? -0.660 20.567 11.589 1.00 93.69 279 ARG A CA 1
ATOM 2186 C C . ARG A 1 279 ? -0.582 19.250 12.347 1.00 93.69 279 ARG A C 1
ATOM 2188 O O . ARG A 1 279 ? 0.305 19.045 13.173 1.00 93.69 279 ARG A O 1
ATOM 2195 N N . ILE A 1 280 ? -1.483 18.341 12.004 1.00 93.56 280 ILE A N 1
ATOM 2196 C CA . ILE A 1 280 ? -1.602 17.041 12.653 1.00 93.56 280 ILE A CA 1
ATOM 2197 C C . ILE A 1 280 ? -0.594 16.067 12.010 1.00 93.56 280 ILE A C 1
ATOM 2199 O O . ILE A 1 280 ? -0.559 15.948 10.780 1.00 93.56 280 ILE A O 1
ATOM 2203 N N . PRO A 1 281 ? 0.232 15.350 12.790 1.00 92.94 281 PRO A N 1
ATOM 2204 C CA . PRO A 1 281 ? 1.050 14.249 12.278 1.00 92.94 281 PRO A CA 1
ATOM 2205 C C . PRO A 1 281 ? 0.190 13.110 11.715 1.00 92.94 281 PRO A C 1
ATOM 2207 O O . PRO A 1 281 ? -0.854 12.790 12.281 1.00 92.94 281 PRO A O 1
ATOM 2210 N N . ALA A 1 282 ? 0.623 12.438 10.642 1.00 94.06 282 ALA A N 1
ATOM 2211 C CA . ALA A 1 282 ? -0.204 11.409 9.997 1.00 94.06 282 ALA A CA 1
ATOM 2212 C C . ALA A 1 282 ? -0.569 10.245 10.929 1.00 94.06 282 ALA A C 1
ATOM 2214 O O . ALA A 1 282 ? -1.695 9.761 10.883 1.00 94.06 282 ALA A O 1
ATOM 2215 N N . HIS A 1 283 ? 0.329 9.852 11.832 1.00 92.12 283 HIS A N 1
ATOM 2216 C CA . HIS A 1 283 ? 0.077 8.793 12.813 1.00 92.12 283 HIS A CA 1
ATOM 2217 C C . HIS A 1 283 ? -1.000 9.136 13.860 1.00 92.12 283 HIS A C 1
ATOM 2219 O O . HIS A 1 283 ? -1.474 8.240 14.550 1.00 92.12 283 HIS A O 1
ATOM 2225 N N . ASN A 1 284 ? -1.429 10.398 13.966 1.00 93.44 284 ASN A N 1
ATOM 2226 C CA . ASN A 1 284 ? -2.553 10.790 14.823 1.00 93.44 284 ASN A CA 1
ATOM 2227 C C . ASN A 1 284 ? -3.915 10.603 14.131 1.00 93.44 284 ASN A C 1
ATOM 2229 O O . ASN A 1 284 ? -4.957 10.616 14.790 1.00 93.44 284 ASN A O 1
ATOM 2233 N N . LEU A 1 285 ? -3.939 10.392 12.812 1.00 95.88 285 LEU A N 1
ATOM 2234 C CA . LEU A 1 285 ? -5.149 9.981 12.107 1.00 95.88 285 LEU A CA 1
ATOM 2235 C C . LEU A 1 285 ? -5.411 8.502 12.397 1.00 95.88 285 LEU A C 1
ATOM 2237 O O . LEU A 1 285 ? -4.561 7.654 12.134 1.00 95.88 285 LEU A O 1
ATOM 2241 N N . LEU A 1 286 ? -6.593 8.162 12.913 1.00 95.50 286 LEU A N 1
ATOM 2242 C CA . LEU A 1 286 ? -6.886 6.800 13.376 1.00 95.50 286 LEU A CA 1
ATOM 2243 C C . LEU A 1 286 ? -6.795 5.750 12.265 1.00 95.50 286 LEU A C 1
ATOM 2245 O O . LEU A 1 286 ? -6.358 4.635 12.530 1.00 95.50 286 LEU A O 1
ATOM 2249 N N . LEU A 1 287 ? -7.148 6.103 11.027 1.00 96.44 287 LEU A N 1
ATOM 2250 C CA . LEU A 1 287 ? -7.005 5.202 9.883 1.00 96.44 287 LEU A CA 1
ATOM 2251 C C . LEU A 1 287 ? -5.534 4.820 9.651 1.00 96.44 287 LEU A C 1
ATOM 2253 O O . LEU A 1 287 ? -5.212 3.644 9.490 1.00 96.44 287 LEU A O 1
ATOM 2257 N N . VAL A 1 288 ? -4.644 5.816 9.675 1.00 95.62 288 VAL A N 1
ATOM 2258 C CA . VAL A 1 288 ? -3.194 5.624 9.535 1.00 95.62 288 VAL A CA 1
ATOM 2259 C C . VAL A 1 288 ? -2.648 4.871 10.744 1.00 95.62 288 VAL A C 1
ATOM 2261 O O . VAL A 1 288 ? -1.923 3.894 10.578 1.00 95.62 288 VAL A O 1
ATOM 2264 N N . ASN A 1 289 ? -3.049 5.261 11.955 1.00 93.69 289 ASN A N 1
ATOM 2265 C CA . ASN A 1 289 ? -2.621 4.633 13.202 1.00 93.69 289 ASN A CA 1
ATOM 2266 C C . ASN A 1 289 ? -2.970 3.137 13.274 1.00 93.69 289 ASN A C 1
ATOM 2268 O O . ASN A 1 289 ? -2.228 2.362 13.868 1.00 93.69 289 ASN A O 1
ATOM 2272 N N . SER A 1 290 ? -4.075 2.704 12.661 1.00 95.25 290 SER A N 1
ATOM 2273 C CA . SER A 1 290 ? -4.448 1.285 12.612 1.00 95.25 290 SER A CA 1
ATOM 2274 C C . SER A 1 290 ? -3.555 0.450 11.689 1.00 95.25 290 SER A C 1
ATOM 2276 O O . SER A 1 290 ? -3.401 -0.747 11.924 1.00 95.25 290 SER A O 1
ATOM 2278 N N . LEU A 1 291 ? -2.965 1.056 10.653 1.00 95.88 291 LEU A N 1
ATOM 2279 C CA . LEU A 1 291 ? -2.194 0.360 9.612 1.00 95.88 291 LEU A CA 1
ATOM 2280 C C . LEU A 1 291 ? -0.674 0.538 9.750 1.00 95.88 291 LEU A C 1
ATOM 2282 O O . LEU A 1 291 ? 0.094 -0.354 9.395 1.00 95.88 291 LEU A O 1
ATOM 2286 N N . LEU A 1 292 ? -0.220 1.668 10.282 1.00 94.00 292 LEU A N 1
ATOM 2287 C CA . LEU A 1 292 ? 1.193 1.969 10.502 1.00 94.00 292 LEU A CA 1
ATOM 2288 C C . LEU A 1 292 ? 1.942 0.910 11.347 1.00 94.00 292 LEU A C 1
ATOM 2290 O O . LEU A 1 292 ? 3.069 0.573 10.979 1.00 94.00 292 LEU A O 1
ATOM 2294 N N . PRO A 1 293 ? 1.349 0.301 12.398 1.00 92.81 293 PRO A N 1
ATOM 2295 C CA . PRO A 1 293 ? 1.959 -0.796 13.153 1.00 92.81 293 PRO A CA 1
ATOM 2296 C C . PRO A 1 293 ? 2.512 -1.969 12.334 1.00 92.81 293 PRO A C 1
ATOM 2298 O O . PRO A 1 293 ? 3.444 -2.626 12.795 1.00 92.81 293 PRO A O 1
ATOM 2301 N N . TYR A 1 294 ? 1.963 -2.239 11.144 1.00 93.38 294 TYR A N 1
ATOM 2302 C CA . TYR A 1 294 ? 2.443 -3.305 10.255 1.00 93.38 294 TYR A CA 1
ATOM 2303 C C . TYR A 1 294 ? 3.699 -2.915 9.471 1.00 93.38 294 TYR A C 1
ATOM 2305 O O . TYR A 1 294 ? 4.414 -3.786 8.982 1.00 93.38 294 TYR A O 1
ATOM 2313 N N . PHE A 1 295 ? 3.969 -1.617 9.337 1.00 91.88 295 PHE A N 1
ATOM 2314 C CA . PHE A 1 295 ? 5.122 -1.076 8.616 1.00 91.88 295 PHE A CA 1
ATOM 2315 C C . PHE A 1 295 ? 6.263 -0.668 9.550 1.00 91.88 295 PHE A C 1
ATOM 2317 O O . PHE A 1 295 ? 7.388 -0.497 9.094 1.00 91.88 295 PHE A O 1
ATOM 2324 N N . GLY A 1 296 ? 5.999 -0.594 10.857 1.00 86.69 296 GLY A N 1
ATOM 2325 C CA . GLY A 1 296 ? 6.992 -0.281 11.879 1.00 86.69 296 GLY A CA 1
ATOM 2326 C C . GLY A 1 296 ? 7.164 1.215 12.132 1.00 86.69 296 GLY A C 1
ATOM 2327 O O . GLY A 1 296 ? 6.651 2.066 11.402 1.00 86.69 296 GLY A O 1
ATOM 2328 N N . SER A 1 297 ? 7.900 1.535 13.197 1.00 81.25 297 SER A N 1
ATOM 2329 C CA . SER A 1 297 ? 8.166 2.914 13.624 1.00 81.25 297 SER A CA 1
ATOM 2330 C C . SER A 1 297 ? 9.538 3.408 13.165 1.00 81.25 297 SER A C 1
ATOM 2332 O O . SER A 1 297 ? 10.498 2.640 13.128 1.00 81.25 297 SER A O 1
ATOM 2334 N N . VAL A 1 298 ? 9.649 4.709 12.903 1.00 81.25 298 VAL A N 1
ATOM 2335 C CA . VAL A 1 298 ? 10.926 5.398 12.652 1.00 81.25 298 VAL A CA 1
ATOM 2336 C C . VAL A 1 298 ? 11.325 6.158 13.931 1.00 81.25 298 VAL A C 1
ATOM 2338 O O . VAL A 1 298 ? 10.428 6.642 14.624 1.00 81.25 298 VAL A O 1
ATOM 2341 N N . PRO A 1 299 ? 12.623 6.294 14.282 1.00 70.12 299 PRO A N 1
ATOM 2342 C CA . PRO A 1 299 ? 13.058 6.849 15.572 1.00 70.12 299 PRO A CA 1
ATOM 2343 C C . PRO A 1 299 ? 12.428 8.192 15.972 1.00 70.12 299 PRO A C 1
ATOM 2345 O O . PRO A 1 299 ? 12.087 8.372 17.137 1.00 70.12 299 PRO A O 1
ATOM 2348 N N . SER A 1 300 ? 12.195 9.090 15.009 1.00 66.00 300 SER A N 1
ATOM 2349 C CA . SER A 1 300 ? 11.569 10.404 15.236 1.00 66.00 300 SER A CA 1
ATOM 2350 C C . SER A 1 300 ? 10.152 10.321 15.832 1.00 66.00 300 SER A C 1
ATOM 2352 O O . SER A 1 300 ? 9.743 11.178 16.613 1.00 66.00 300 SER A O 1
ATOM 2354 N N . MET A 1 301 ? 9.420 9.237 15.549 1.00 67.38 301 MET A N 1
ATOM 2355 C CA . MET A 1 301 ? 8.073 9.017 16.093 1.00 67.38 301 MET A CA 1
ATOM 2356 C C . MET A 1 301 ? 8.088 8.657 17.583 1.00 67.38 301 MET A C 1
ATOM 2358 O O . MET A 1 301 ? 7.075 8.794 18.255 1.00 67.38 301 MET A O 1
ATOM 2362 N N . ASN A 1 302 ? 9.229 8.195 18.103 1.00 59.97 302 ASN A N 1
ATOM 2363 C CA . ASN A 1 302 ? 9.369 7.784 19.499 1.00 59.97 302 ASN A CA 1
ATOM 2364 C C . ASN A 1 302 ? 9.896 8.920 20.396 1.00 59.97 302 ASN A C 1
ATOM 2366 O O . ASN A 1 302 ? 9.850 8.802 21.617 1.00 59.97 302 ASN A O 1
ATOM 2370 N N . SER A 1 303 ? 10.408 10.010 19.811 1.00 53.41 303 SER A N 1
ATOM 2371 C CA . SER A 1 303 ? 10.955 11.162 20.545 1.00 53.41 303 SER A CA 1
ATOM 2372 C C . SER A 1 303 ? 9.903 12.185 20.981 1.00 53.41 303 SER A C 1
ATOM 2374 O O . SER A 1 303 ? 10.156 12.954 21.905 1.00 53.41 303 SER A O 1
ATOM 2376 N N . SER A 1 304 ? 8.718 12.201 20.367 1.00 54.06 304 SER A N 1
ATOM 2377 C CA . SER A 1 304 ? 7.665 13.183 20.652 1.00 54.06 304 SER A CA 1
ATOM 2378 C C . SER A 1 304 ? 6.783 12.804 21.846 1.00 54.06 304 SER A C 1
ATOM 2380 O O . SER A 1 304 ? 5.579 12.969 21.760 1.00 54.06 304 SER A O 1
ATOM 2382 N N . GLY A 1 305 ? 7.332 12.247 22.937 1.00 49.81 305 GLY A N 1
ATOM 2383 C CA . GLY A 1 305 ? 6.576 11.909 24.167 1.00 49.81 305 GLY A CA 1
ATOM 2384 C C . GLY A 1 305 ? 5.355 10.992 23.974 1.00 49.81 305 GLY A C 1
ATOM 2385 O O . GLY A 1 305 ? 4.583 10.762 24.903 1.00 49.81 305 GLY A O 1
ATOM 2386 N N . ASP A 1 306 ? 5.181 10.480 22.762 1.00 55.41 306 ASP A N 1
ATOM 2387 C CA . ASP A 1 306 ? 3.988 9.824 22.284 1.00 55.41 306 ASP A CA 1
ATOM 2388 C C . ASP A 1 306 ? 4.133 8.323 22.461 1.00 55.41 306 ASP A C 1
ATOM 2390 O O . ASP A 1 306 ? 5.211 7.755 22.287 1.00 55.41 306 ASP A O 1
ATOM 2394 N N . SER A 1 307 ? 3.030 7.678 22.849 1.00 53.44 307 SER A N 1
ATOM 2395 C CA . SER A 1 307 ? 2.983 6.233 23.067 1.00 53.44 307 SER A CA 1
ATOM 2396 C C . SER A 1 307 ? 3.636 5.499 21.898 1.00 53.44 307 SER A C 1
ATOM 2398 O O . SER A 1 307 ? 3.172 5.599 20.762 1.00 53.44 307 SER A O 1
ATOM 2400 N N . LYS A 1 308 ? 4.717 4.769 22.199 1.00 63.81 308 LYS A N 1
ATOM 2401 C CA . LYS A 1 308 ? 5.468 3.948 21.247 1.00 63.81 308 LYS A CA 1
ATOM 2402 C C . LYS A 1 308 ? 4.485 3.137 20.406 1.00 63.81 308 LYS A C 1
ATOM 2404 O O . LYS A 1 308 ? 3.723 2.340 20.957 1.00 63.81 308 LYS A O 1
ATOM 2409 N N . ILE A 1 309 ? 4.495 3.347 19.090 1.00 73.50 309 ILE A N 1
ATOM 2410 C CA . ILE A 1 309 ? 3.628 2.608 18.170 1.00 73.50 309 ILE A CA 1
ATOM 2411 C C . ILE A 1 309 ? 3.984 1.126 18.307 1.00 73.50 309 ILE A C 1
ATOM 2413 O O . ILE A 1 309 ? 5.099 0.706 17.995 1.00 73.50 309 ILE A O 1
ATOM 2417 N N . GLY A 1 310 ? 3.050 0.343 18.847 1.00 74.75 310 GLY A N 1
ATOM 2418 C CA . GLY A 1 310 ? 3.241 -1.087 19.050 1.00 74.75 310 GLY A CA 1
ATOM 2419 C C . GLY A 1 310 ? 3.390 -1.787 17.706 1.00 74.75 310 GLY A C 1
ATOM 2420 O O . GLY A 1 310 ? 2.579 -1.576 16.810 1.00 74.75 310 GLY A O 1
ATOM 2421 N N . LYS A 1 311 ? 4.417 -2.625 17.562 1.00 85.56 311 LYS A N 1
ATOM 2422 C CA . LYS A 1 311 ? 4.607 -3.434 16.358 1.00 85.56 311 LYS A CA 1
ATOM 2423 C C . LYS A 1 311 ? 3.479 -4.457 16.240 1.00 85.56 311 LYS A C 1
ATOM 2425 O O . LYS A 1 311 ? 3.212 -5.192 17.192 1.00 85.56 311 LYS A O 1
ATOM 2430 N N . LYS A 1 312 ? 2.870 -4.543 15.058 1.00 89.62 312 LYS A N 1
ATOM 2431 C CA . LYS A 1 312 ? 1.951 -5.625 14.697 1.00 89.62 312 LYS A CA 1
ATOM 2432 C C . LYS A 1 312 ? 2.579 -6.521 13.640 1.00 89.62 312 LYS A C 1
ATOM 2434 O O . LYS A 1 312 ? 3.270 -6.048 12.743 1.00 89.62 312 LYS A O 1
ATOM 2439 N N . SER A 1 313 ? 2.321 -7.818 13.755 1.00 88.50 313 SER A N 1
ATOM 2440 C CA . SER A 1 313 ? 2.726 -8.821 12.775 1.00 88.50 313 SER A CA 1
ATOM 2441 C C . SER A 1 313 ? 1.531 -9.702 12.438 1.00 88.50 313 SER A C 1
ATOM 2443 O O . SER A 1 313 ? 0.672 -9.934 13.288 1.00 88.50 313 SER A O 1
ATOM 2445 N N . LEU A 1 314 ? 1.483 -10.172 11.196 1.00 91.62 314 LEU A N 1
ATOM 2446 C CA . LEU A 1 314 ? 0.453 -11.085 10.717 1.00 91.62 314 LEU A CA 1
ATOM 2447 C C . LEU A 1 314 ? 0.908 -12.519 10.995 1.00 91.62 314 LEU A C 1
ATOM 2449 O O . LEU A 1 314 ? 2.031 -12.885 10.643 1.00 91.62 314 LEU A O 1
ATOM 2453 N N . ALA A 1 315 ? 0.033 -13.352 11.564 1.00 90.56 315 ALA A N 1
ATOM 2454 C CA . ALA A 1 315 ? 0.347 -14.764 11.799 1.00 90.56 315 ALA A CA 1
ATOM 2455 C C . ALA A 1 315 ? 0.680 -15.516 10.496 1.00 90.56 315 ALA A C 1
ATOM 2457 O O . ALA A 1 315 ? 1.528 -16.408 10.483 1.00 90.56 315 ALA A O 1
ATOM 2458 N N . ARG A 1 316 ? 0.035 -15.136 9.387 1.00 92.69 316 ARG A N 1
ATOM 2459 C CA . ARG A 1 316 ? 0.306 -15.674 8.053 1.00 92.69 316 ARG A CA 1
ATOM 2460 C C . ARG A 1 316 ? 0.026 -14.613 6.999 1.00 92.69 316 ARG A C 1
ATOM 2462 O O . ARG A 1 316 ? -1.127 -14.257 6.760 1.00 92.69 316 ARG A O 1
ATOM 2469 N N . GLY A 1 317 ? 1.072 -14.090 6.369 1.00 93.56 317 GLY A N 1
ATOM 2470 C CA . GLY A 1 317 ? 0.913 -12.973 5.448 1.00 93.56 317 GLY A CA 1
ATOM 2471 C C . GLY A 1 317 ? 2.087 -12.009 5.392 1.00 93.56 317 GLY A C 1
ATOM 2472 O O . GLY A 1 317 ? 3.147 -12.242 5.968 1.00 93.56 317 GLY A O 1
ATOM 2473 N N . ILE A 1 318 ? 1.903 -10.912 4.659 1.00 94.88 318 ILE A N 1
ATOM 2474 C CA . ILE A 1 318 ? 2.917 -9.866 4.495 1.00 94.88 318 ILE A CA 1
ATOM 2475 C C . ILE A 1 318 ? 2.286 -8.479 4.348 1.00 94.88 318 ILE A C 1
ATOM 2477 O O . ILE A 1 318 ? 1.264 -8.308 3.685 1.00 94.88 318 ILE A O 1
ATOM 2481 N N . ALA A 1 319 ? 2.941 -7.474 4.929 1.00 96.06 319 ALA A N 1
ATOM 2482 C CA . ALA A 1 319 ? 2.666 -6.069 4.659 1.00 96.06 319 ALA A CA 1
ATOM 2483 C C . ALA A 1 319 ? 3.698 -5.515 3.662 1.00 96.06 319 ALA A C 1
ATOM 2485 O O . ALA A 1 319 ? 4.905 -5.675 3.859 1.00 96.06 319 ALA A O 1
ATOM 2486 N N . ILE A 1 320 ? 3.229 -4.885 2.583 1.00 96.75 320 ILE A N 1
ATOM 2487 C CA . ILE A 1 320 ? 4.046 -4.292 1.523 1.00 96.75 320 ILE A CA 1
ATOM 2488 C C . ILE A 1 320 ? 3.640 -2.831 1.313 1.00 96.75 320 ILE A C 1
ATOM 2490 O O . ILE A 1 320 ? 2.486 -2.527 1.022 1.00 96.75 320 ILE A O 1
ATOM 2494 N N . GLY A 1 321 ? 4.597 -1.923 1.467 1.00 96.69 321 GLY A N 1
ATOM 2495 C CA . GLY A 1 321 ? 4.433 -0.495 1.231 1.00 96.69 321 GLY A CA 1
ATOM 2496 C C . GLY A 1 321 ? 5.164 -0.087 -0.043 1.00 96.69 321 GLY A C 1
ATOM 2497 O O . GLY A 1 321 ? 6.236 -0.614 -0.317 1.00 96.69 321 GLY A O 1
ATOM 2498 N N . ALA A 1 322 ? 4.643 0.853 -0.820 1.00 96.44 322 ALA A N 1
ATOM 2499 C CA . ALA A 1 322 ? 5.392 1.492 -1.901 1.00 96.44 322 ALA A CA 1
ATOM 2500 C C . ALA A 1 322 ? 5.580 2.975 -1.595 1.00 96.44 322 ALA A C 1
ATOM 2502 O O . ALA A 1 322 ? 4.627 3.665 -1.245 1.00 96.44 322 ALA A O 1
ATOM 2503 N N . THR A 1 323 ? 6.810 3.478 -1.698 1.00 95.12 323 THR A N 1
ATOM 2504 C CA . THR A 1 323 ? 7.055 4.915 -1.542 1.00 95.12 323 THR A CA 1
ATOM 2505 C C . THR A 1 323 ? 6.552 5.673 -2.763 1.00 95.12 323 THR A C 1
ATOM 2507 O O . THR A 1 323 ? 6.489 5.140 -3.873 1.00 95.12 323 THR A O 1
ATOM 2510 N N . SER A 1 324 ? 6.230 6.949 -2.591 1.00 92.69 324 SER A N 1
ATOM 2511 C CA . SER A 1 324 ? 6.005 7.865 -3.696 1.00 92.69 324 SER A CA 1
ATOM 2512 C C . SER A 1 324 ? 6.701 9.194 -3.448 1.00 92.69 324 SER A C 1
ATOM 2514 O O . SER A 1 324 ? 6.783 9.690 -2.332 1.00 92.69 324 SER A O 1
ATOM 2516 N N . ASN A 1 325 ? 7.183 9.783 -4.535 1.00 88.38 325 ASN A N 1
ATOM 2517 C CA . ASN A 1 325 ? 7.804 11.104 -4.561 1.00 88.38 325 ASN A CA 1
ATOM 2518 C C . ASN A 1 325 ? 7.055 12.015 -5.546 1.00 88.38 325 ASN A C 1
ATOM 2520 O O . ASN A 1 325 ? 7.635 12.952 -6.085 1.00 88.38 325 ASN A O 1
ATOM 2524 N N . THR A 1 326 ? 5.803 11.679 -5.875 1.00 84.81 326 THR A N 1
ATOM 2525 C CA . THR A 1 326 ? 4.968 12.490 -6.772 1.00 84.81 326 THR A CA 1
ATOM 2526 C C . THR A 1 326 ? 4.544 13.794 -6.113 1.00 84.81 326 THR A C 1
ATOM 2528 O O . THR A 1 326 ? 4.494 14.814 -6.789 1.00 84.81 326 THR A O 1
ATOM 2531 N N . ASP A 1 327 ? 4.273 13.759 -4.808 1.00 87.06 327 ASP A N 1
ATOM 2532 C CA . ASP A 1 327 ? 3.937 14.928 -4.005 1.00 87.06 327 ASP A CA 1
ATOM 2533 C C . ASP A 1 327 ? 5.054 15.186 -2.992 1.00 87.06 327 ASP A C 1
ATOM 2535 O O . ASP A 1 327 ? 5.341 14.341 -2.141 1.00 87.06 327 ASP A O 1
ATOM 2539 N N . SER A 1 328 ? 5.704 16.344 -3.099 1.00 87.69 328 SER A N 1
ATOM 2540 C CA . SER A 1 328 ? 6.800 16.729 -2.210 1.00 87.69 328 SER A CA 1
ATOM 2541 C C . SER A 1 328 ? 6.334 17.094 -0.802 1.00 87.69 328 SER A C 1
ATOM 2543 O O . SER A 1 328 ? 7.145 17.076 0.121 1.00 87.69 328 SER A O 1
ATOM 2545 N N . ARG A 1 329 ? 5.039 17.388 -0.612 1.00 88.88 329 ARG A N 1
ATOM 2546 C CA . ARG A 1 329 ? 4.471 17.795 0.684 1.00 88.88 329 ARG A CA 1
ATOM 2547 C C . ARG A 1 329 ? 4.453 16.660 1.703 1.00 88.88 329 ARG A C 1
ATOM 2549 O O . ARG A 1 329 ? 4.518 16.926 2.896 1.00 88.88 329 ARG A O 1
ATOM 2556 N N . PHE A 1 330 ? 4.379 15.416 1.232 1.00 88.31 330 PHE A N 1
ATOM 2557 C CA . PHE A 1 330 ? 4.228 14.220 2.068 1.00 88.31 330 PHE A CA 1
ATOM 2558 C C . PHE A 1 330 ? 5.498 13.360 2.105 1.00 88.31 330 PHE A C 1
ATOM 2560 O O . PHE A 1 330 ? 5.437 12.138 2.253 1.00 88.31 330 PHE A O 1
ATOM 2567 N N . ILE A 1 331 ? 6.665 13.982 1.931 1.00 85.00 331 ILE A N 1
ATOM 2568 C CA . ILE A 1 331 ? 7.959 13.307 2.040 1.00 85.00 331 ILE A CA 1
ATOM 2569 C C . ILE A 1 331 ? 8.454 13.420 3.485 1.00 85.00 331 ILE A C 1
ATOM 2571 O O . ILE A 1 331 ? 8.557 14.519 4.019 1.00 85.00 331 ILE A O 1
ATOM 2575 N N . SER A 1 332 ? 8.793 12.284 4.097 1.00 84.75 332 SER A N 1
ATOM 2576 C CA . SER A 1 332 ? 9.500 12.234 5.382 1.00 84.75 332 SER A CA 1
ATOM 2577 C C . SER A 1 332 ? 10.997 12.064 5.132 1.00 84.75 332 SER A C 1
ATOM 2579 O O . SER A 1 332 ? 11.422 11.092 4.498 1.00 84.75 332 SER A O 1
ATOM 2581 N N . SER A 1 333 ? 11.800 13.008 5.630 1.00 85.44 333 SER A N 1
ATOM 2582 C CA . SER A 1 333 ? 13.265 12.914 5.647 1.00 85.44 333 SER A CA 1
ATOM 2583 C C . SER A 1 333 ? 13.732 11.675 6.401 1.00 85.44 333 SER A C 1
ATOM 2585 O O . SER A 1 333 ? 14.652 10.991 5.972 1.00 85.44 333 SER A O 1
ATOM 2587 N N . GLU A 1 334 ? 13.045 11.345 7.486 1.00 85.19 334 GLU A N 1
ATOM 2588 C CA . GLU A 1 334 ? 13.412 10.295 8.428 1.00 85.19 334 GLU A CA 1
ATOM 2589 C C . GLU A 1 334 ? 13.207 8.913 7.813 1.00 85.19 334 GLU A C 1
ATOM 2591 O O . GLU A 1 334 ? 14.080 8.050 7.913 1.00 85.19 334 GLU A O 1
ATOM 2596 N N . LEU A 1 335 ? 12.071 8.711 7.134 1.00 88.75 335 LEU A N 1
ATOM 2597 C CA . LEU A 1 335 ? 11.823 7.485 6.384 1.00 88.75 335 LEU A CA 1
ATOM 2598 C C . LEU A 1 335 ? 12.862 7.318 5.271 1.00 88.75 335 LEU A C 1
ATOM 2600 O O . LEU A 1 335 ? 13.375 6.218 5.084 1.00 88.75 335 LEU A O 1
ATOM 2604 N N . ASN A 1 336 ? 13.201 8.392 4.552 1.00 89.38 336 ASN A N 1
ATOM 2605 C CA . ASN A 1 336 ? 14.209 8.325 3.494 1.00 89.38 336 ASN A CA 1
ATOM 2606 C C . ASN A 1 336 ? 15.582 7.940 4.052 1.00 89.38 336 ASN A C 1
ATOM 2608 O O . ASN A 1 336 ? 16.196 7.013 3.529 1.00 89.38 336 ASN A O 1
ATOM 2612 N N . SER A 1 337 ? 16.019 8.563 5.150 1.00 87.38 337 SER A N 1
ATOM 2613 C CA . SER A 1 337 ? 17.271 8.198 5.817 1.00 87.38 337 SER A CA 1
ATOM 2614 C C . SER A 1 337 ? 17.264 6.739 6.280 1.00 87.38 337 SER A C 1
ATOM 2616 O O . SER A 1 337 ? 18.235 6.023 6.050 1.00 87.38 337 SER A O 1
ATOM 2618 N N . ALA A 1 338 ? 16.156 6.256 6.855 1.00 86.94 338 ALA A N 1
ATOM 2619 C CA . ALA A 1 338 ? 16.029 4.857 7.263 1.00 86.94 338 ALA A CA 1
ATOM 2620 C C . ALA A 1 338 ? 16.101 3.890 6.066 1.00 86.94 338 ALA A C 1
ATOM 2622 O O . ALA A 1 338 ? 16.783 2.865 6.129 1.00 86.94 338 ALA A O 1
ATOM 2623 N N . LEU A 1 339 ? 15.444 4.223 4.950 1.00 87.88 339 LEU A N 1
ATOM 2624 C CA . LEU A 1 339 ? 15.481 3.429 3.720 1.00 87.88 339 LEU A CA 1
ATOM 2625 C C . LEU A 1 339 ? 16.871 3.417 3.075 1.00 87.88 339 LEU A C 1
ATOM 2627 O O . LEU A 1 339 ? 17.278 2.380 2.548 1.00 87.88 339 LEU A O 1
ATOM 2631 N N . GLU A 1 340 ? 17.594 4.537 3.122 1.00 85.62 340 GLU A N 1
ATOM 2632 C CA . GLU A 1 340 ? 18.974 4.651 2.645 1.00 85.62 340 GLU A CA 1
ATOM 2633 C C . GLU A 1 340 ? 19.924 3.812 3.506 1.00 85.62 340 GLU A C 1
ATOM 2635 O O . GLU A 1 340 ? 20.685 3.006 2.965 1.00 85.62 340 GLU A O 1
ATOM 2640 N N . SER A 1 341 ? 19.817 3.897 4.837 1.00 82.62 341 SER A N 1
ATOM 2641 C CA . SER A 1 341 ? 20.593 3.055 5.758 1.00 82.62 341 SER A CA 1
ATOM 2642 C C . SER A 1 341 ? 20.344 1.561 5.527 1.00 82.62 341 SER A C 1
ATOM 2644 O O . SER A 1 341 ? 21.301 0.786 5.474 1.00 82.62 341 SER A O 1
ATOM 2646 N N . CYS A 1 342 ? 19.085 1.159 5.314 1.00 77.94 342 CYS A N 1
ATOM 2647 C CA . CYS A 1 342 ? 18.730 -0.227 4.984 1.00 77.94 342 CYS A CA 1
ATOM 2648 C C . CYS A 1 342 ? 19.319 -0.693 3.645 1.00 77.94 342 CYS A C 1
ATOM 2650 O O . CYS A 1 342 ? 19.554 -1.885 3.461 1.00 77.94 342 CYS A O 1
ATOM 2652 N N . SER A 1 343 ? 19.508 0.226 2.693 1.00 74.75 343 SER A N 1
ATOM 2653 C CA . SER A 1 343 ? 20.029 -0.101 1.364 1.00 74.75 343 SER A CA 1
ATOM 2654 C C . SER A 1 343 ? 21.553 -0.214 1.317 1.00 74.75 343 SER A C 1
ATOM 2656 O O . SER A 1 343 ? 22.071 -1.019 0.546 1.00 74.75 343 SER A O 1
ATOM 2658 N N . ASN A 1 344 ? 22.255 0.563 2.146 1.00 73.06 344 ASN A N 1
ATOM 2659 C CA . ASN A 1 344 ? 23.716 0.625 2.149 1.00 73.06 344 ASN A CA 1
ATOM 2660 C C . ASN A 1 344 ? 24.344 -0.470 3.021 1.00 73.06 344 ASN A C 1
ATOM 2662 O O . ASN A 1 344 ? 25.366 -1.029 2.635 1.00 73.06 344 ASN A O 1
ATOM 2666 N N . ASP A 1 345 ? 23.711 -0.821 4.147 1.00 66.94 345 ASP A N 1
ATOM 2667 C CA . ASP A 1 345 ? 24.261 -1.784 5.101 1.00 66.94 345 ASP A CA 1
ATOM 2668 C C . ASP A 1 345 ? 23.284 -2.927 5.415 1.00 66.94 345 ASP A C 1
ATOM 2670 O O . ASP A 1 345 ? 22.315 -2.732 6.148 1.00 66.94 345 ASP A O 1
ATOM 2674 N N . PRO A 1 346 ? 23.556 -4.177 4.998 1.00 62.78 346 PRO A N 1
ATOM 2675 C CA . PRO A 1 346 ? 22.687 -5.310 5.318 1.00 62.78 346 PRO A CA 1
ATOM 2676 C C . PRO A 1 346 ? 22.652 -5.650 6.820 1.00 62.78 346 PRO A C 1
ATOM 2678 O O . PRO A 1 346 ? 21.740 -6.335 7.279 1.00 62.78 346 PRO A O 1
ATOM 2681 N N . LYS A 1 347 ? 23.613 -5.151 7.613 1.00 59.84 347 LYS A N 1
ATOM 2682 C CA . LYS A 1 347 ? 23.610 -5.271 9.082 1.00 59.84 347 LYS A CA 1
ATOM 2683 C C . LYS A 1 347 ? 22.643 -4.293 9.760 1.00 59.84 347 LYS A C 1
ATOM 2685 O O . LYS A 1 347 ? 22.181 -4.590 10.854 1.00 59.84 347 LYS A O 1
ATOM 2690 N N . SER A 1 348 ? 22.295 -3.170 9.123 1.00 58.72 348 SER A N 1
ATOM 2691 C CA . SER A 1 348 ? 21.324 -2.200 9.660 1.00 58.72 348 SER A CA 1
ATOM 2692 C C . SER A 1 348 ? 19.877 -2.693 9.537 1.00 58.7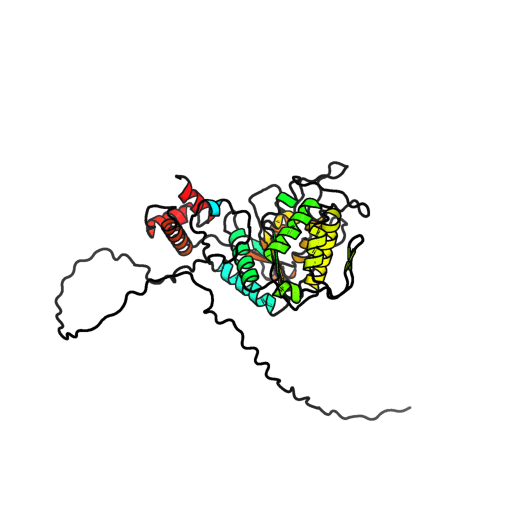2 348 SER A C 1
ATOM 2694 O O . SER A 1 348 ? 18.989 -2.202 10.230 1.00 58.72 348 SER A O 1
ATOM 2696 N N . ILE A 1 349 ? 19.645 -3.736 8.729 1.00 58.59 349 ILE A N 1
ATOM 2697 C CA . ILE A 1 349 ? 18.341 -4.387 8.562 1.00 58.59 349 ILE A CA 1
ATOM 2698 C C . ILE A 1 349 ? 17.798 -4.889 9.909 1.00 58.59 349 ILE A C 1
ATOM 2700 O O . ILE A 1 349 ? 16.586 -4.986 10.071 1.00 58.59 349 ILE A O 1
ATOM 2704 N N . SER A 1 350 ? 18.642 -5.213 10.898 1.00 60.03 350 SER A N 1
ATOM 2705 C CA . SER A 1 350 ? 18.176 -5.597 12.241 1.00 60.03 350 SER A CA 1
ATOM 2706 C C . SER A 1 350 ? 17.627 -4.433 13.071 1.00 60.03 350 SER A C 1
ATOM 2708 O O . SER A 1 350 ? 16.939 -4.692 14.052 1.00 60.03 350 SER A O 1
ATOM 2710 N N . ALA A 1 351 ? 17.924 -3.181 12.708 1.00 68.81 351 ALA A N 1
ATOM 2711 C CA . ALA A 1 351 ? 17.494 -1.997 13.450 1.00 68.81 351 ALA A CA 1
ATOM 2712 C C . ALA A 1 351 ? 16.064 -1.549 13.104 1.00 68.81 351 ALA A C 1
ATOM 2714 O O . ALA A 1 351 ? 15.438 -0.861 13.906 1.00 68.81 351 ALA A O 1
ATOM 2715 N N . PHE A 1 352 ? 15.546 -1.947 11.936 1.00 77.19 352 PHE A N 1
ATOM 2716 C CA . PHE A 1 352 ? 14.223 -1.552 11.456 1.00 77.19 352 PHE A CA 1
ATOM 2717 C C . PHE A 1 352 ? 13.290 -2.756 11.277 1.00 77.19 352 PHE A C 1
ATOM 2719 O O . PHE A 1 352 ? 13.705 -3.871 10.949 1.00 77.19 352 PHE A O 1
ATOM 2726 N N . ASP A 1 353 ? 11.995 -2.505 11.456 1.00 84.31 353 ASP A N 1
ATOM 2727 C CA . ASP A 1 353 ? 10.924 -3.499 11.306 1.00 84.31 353 ASP A CA 1
ATOM 2728 C C . ASP A 1 353 ? 10.525 -3.758 9.844 1.00 84.31 353 ASP A C 1
ATOM 2730 O O . ASP A 1 353 ? 9.606 -4.533 9.570 1.00 84.31 353 ASP A O 1
ATOM 2734 N N . PHE A 1 354 ? 11.222 -3.136 8.894 1.00 88.12 354 PHE A N 1
ATOM 2735 C CA . PHE A 1 354 ? 10.963 -3.263 7.469 1.00 88.12 354 PHE A CA 1
ATOM 2736 C C . PHE A 1 354 ? 12.236 -3.549 6.672 1.00 88.12 354 PHE A C 1
ATOM 2738 O O . PHE A 1 354 ? 13.349 -3.182 7.045 1.00 88.12 354 PHE A O 1
ATOM 2745 N N . GLU A 1 355 ? 12.053 -4.217 5.541 1.00 90.38 355 GLU A N 1
ATOM 2746 C CA . GLU A 1 355 ? 13.062 -4.466 4.520 1.00 90.38 355 GLU A CA 1
ATOM 2747 C C . GLU A 1 355 ? 12.835 -3.508 3.343 1.00 90.38 355 GLU A C 1
ATOM 2749 O O . GLU A 1 355 ? 11.714 -3.383 2.855 1.00 90.38 355 GLU A O 1
ATOM 2754 N N . SER A 1 356 ? 13.889 -2.859 2.845 1.00 91.06 356 SER A N 1
ATOM 2755 C CA . SER A 1 356 ? 13.814 -1.984 1.667 1.00 91.06 356 SER A CA 1
ATOM 2756 C C . SER A 1 356 ? 14.181 -2.752 0.395 1.00 91.06 356 SER A C 1
ATOM 2758 O O . SER A 1 356 ? 15.237 -3.380 0.326 1.00 91.06 356 SER A O 1
ATOM 2760 N N . LEU A 1 357 ? 13.332 -2.692 -0.634 1.00 92.75 357 LEU A N 1
ATOM 2761 C CA . LEU A 1 357 ? 13.608 -3.249 -1.959 1.00 92.75 357 LEU A CA 1
ATOM 2762 C C . LEU A 1 357 ? 13.590 -2.142 -3.012 1.00 92.75 357 LEU A C 1
ATOM 2764 O O . LEU A 1 357 ? 12.560 -1.520 -3.270 1.00 92.75 357 LEU A O 1
ATOM 2768 N N . VAL A 1 358 ? 14.732 -1.928 -3.666 1.00 93.81 358 VAL A N 1
ATOM 2769 C CA . VAL A 1 358 ? 14.879 -0.877 -4.678 1.00 93.81 358 VAL A CA 1
ATOM 2770 C C . VAL A 1 358 ? 14.362 -1.348 -6.041 1.00 93.81 358 VAL A C 1
ATOM 2772 O O . VAL A 1 358 ? 14.942 -2.220 -6.689 1.00 93.81 358 VAL A O 1
ATOM 2775 N N . VAL A 1 359 ? 13.292 -0.716 -6.519 1.00 94.44 359 VAL A N 1
ATOM 2776 C CA . VAL A 1 359 ? 12.730 -0.894 -7.860 1.00 94.44 359 VAL A CA 1
ATOM 2777 C C . VAL A 1 359 ? 13.550 -0.089 -8.866 1.00 94.44 359 VAL A C 1
ATOM 2779 O O . VAL A 1 359 ? 13.458 1.142 -8.939 1.00 94.44 359 VAL A O 1
ATOM 2782 N N . LYS A 1 360 ? 14.357 -0.807 -9.651 1.00 93.88 360 LYS A N 1
ATOM 2783 C CA . LYS A 1 360 ? 15.220 -0.244 -10.697 1.00 93.88 360 LYS A CA 1
ATOM 2784 C C . LYS A 1 360 ? 14.410 0.245 -11.905 1.00 93.88 360 LYS A C 1
ATOM 2786 O O . LYS A 1 360 ? 13.262 -0.149 -12.115 1.00 93.88 360 LYS A O 1
ATOM 2791 N N . ASN A 1 361 ? 15.026 1.099 -12.718 1.00 95.12 361 ASN A N 1
ATOM 2792 C CA . ASN A 1 361 ? 14.518 1.458 -14.046 1.00 95.12 361 ASN A CA 1
ATOM 2793 C C . ASN A 1 361 ? 14.591 0.254 -15.003 1.00 95.12 361 ASN A C 1
ATOM 2795 O O . ASN A 1 361 ? 15.204 -0.756 -14.659 1.00 95.12 361 ASN A O 1
ATOM 2799 N N . PHE A 1 362 ? 13.952 0.355 -16.168 1.00 95.25 362 PHE A N 1
ATOM 2800 C CA . PHE A 1 362 ? 13.961 -0.704 -17.168 1.00 95.25 362 PHE A CA 1
ATOM 2801 C C . PHE A 1 362 ? 15.349 -0.962 -17.743 1.00 95.25 362 PHE A C 1
ATOM 2803 O O . PHE A 1 362 ? 16.125 -0.026 -17.962 1.00 95.25 362 PHE A O 1
ATOM 2810 N N . THR A 1 363 ? 15.636 -2.231 -18.026 1.00 94.75 363 THR A N 1
ATOM 2811 C CA . THR A 1 363 ? 16.753 -2.619 -18.895 1.00 94.75 363 THR A CA 1
ATOM 2812 C C . THR A 1 363 ? 16.426 -2.309 -20.365 1.00 94.75 363 THR A C 1
ATOM 2814 O O . THR A 1 363 ? 15.262 -2.037 -20.700 1.00 94.75 363 THR A O 1
ATOM 2817 N N . PRO A 1 364 ? 17.419 -2.320 -21.270 1.00 93.62 364 PRO A N 1
ATOM 2818 C CA . PRO A 1 364 ? 17.163 -2.197 -22.702 1.00 93.62 364 PRO A CA 1
ATOM 2819 C C . PRO A 1 364 ? 16.170 -3.248 -23.226 1.00 93.62 364 PRO A C 1
ATOM 2821 O O . PRO A 1 364 ? 15.295 -2.915 -24.021 1.00 93.62 364 PRO A O 1
ATOM 2824 N N . GLU A 1 365 ? 16.237 -4.482 -22.723 1.00 92.25 365 GLU A N 1
ATOM 2825 C CA . GLU A 1 365 ? 15.349 -5.588 -23.102 1.00 92.25 365 GLU A CA 1
ATOM 2826 C C . GLU A 1 365 ? 13.922 -5.372 -22.582 1.00 92.25 365 GLU A C 1
ATOM 2828 O O . GLU A 1 365 ? 12.962 -5.526 -23.336 1.00 92.25 365 GLU A O 1
ATOM 2833 N N . GLU A 1 366 ? 13.764 -4.945 -21.321 1.00 92.62 366 GLU A N 1
ATOM 2834 C CA . GLU A 1 366 ? 12.457 -4.557 -20.763 1.00 92.62 366 GLU A CA 1
ATOM 2835 C C . GLU A 1 366 ? 11.858 -3.362 -21.528 1.00 92.62 366 GLU A C 1
ATOM 2837 O O . GLU A 1 366 ? 10.644 -3.261 -21.702 1.00 92.62 366 GLU A O 1
ATOM 2842 N N . THR A 1 367 ? 12.703 -2.455 -22.023 1.00 93.88 367 THR A N 1
ATOM 2843 C CA . THR A 1 367 ? 12.257 -1.307 -22.825 1.00 93.88 367 THR A CA 1
ATOM 2844 C C . THR A 1 367 ? 11.811 -1.743 -24.213 1.00 93.88 367 THR A C 1
ATOM 2846 O O . THR A 1 367 ? 10.761 -1.304 -24.673 1.00 93.88 367 THR A O 1
ATOM 2849 N N . PHE A 1 368 ? 12.556 -2.643 -24.859 1.00 92.81 368 PHE A N 1
ATOM 2850 C CA . PHE A 1 368 ? 12.159 -3.246 -26.130 1.00 92.81 368 PHE A CA 1
ATOM 2851 C C . PHE A 1 368 ? 10.795 -3.935 -26.008 1.00 92.81 368 PHE A C 1
ATOM 2853 O O . PHE A 1 368 ? 9.893 -3.680 -26.804 1.00 92.81 368 PHE A O 1
ATOM 2860 N N . ALA A 1 369 ? 10.623 -4.733 -24.949 1.00 91.19 369 ALA A N 1
ATOM 2861 C CA . ALA A 1 369 ? 9.362 -5.373 -24.594 1.00 91.19 369 ALA A CA 1
ATOM 2862 C C . ALA A 1 369 ? 8.205 -4.375 -24.545 1.00 91.19 369 ALA A C 1
ATOM 2864 O O . ALA A 1 369 ? 7.169 -4.559 -25.178 1.00 91.19 369 ALA A O 1
ATOM 2865 N N . LEU A 1 370 ? 8.396 -3.287 -23.796 1.00 91.44 370 LEU A N 1
ATOM 2866 C CA . LEU A 1 370 ? 7.380 -2.259 -23.629 1.00 91.44 370 LEU A CA 1
ATOM 2867 C C . LEU A 1 370 ? 6.970 -1.649 -24.965 1.00 91.44 370 LEU A C 1
ATOM 2869 O O . LEU A 1 370 ? 5.781 -1.459 -25.210 1.00 91.44 370 LEU A O 1
ATOM 2873 N N . LEU A 1 371 ? 7.941 -1.348 -25.825 1.00 91.56 371 LEU A N 1
ATOM 2874 C CA . LEU A 1 371 ? 7.668 -0.752 -27.126 1.00 91.56 371 LEU A CA 1
ATOM 2875 C C . LEU A 1 371 ? 6.938 -1.723 -28.054 1.00 91.56 371 LEU A C 1
ATOM 2877 O O . LEU A 1 371 ? 5.999 -1.310 -28.729 1.00 91.56 371 LEU A O 1
ATOM 2881 N N . GLU A 1 372 ? 7.288 -3.010 -28.046 1.00 90.19 372 GLU A N 1
ATOM 2882 C CA . GLU A 1 372 ? 6.518 -4.025 -28.775 1.00 90.19 372 GLU A CA 1
ATOM 2883 C C . GLU A 1 372 ? 5.073 -4.093 -28.274 1.00 90.19 372 GLU A C 1
ATOM 2885 O O . GLU A 1 372 ? 4.137 -4.149 -29.070 1.00 90.19 372 GLU A O 1
ATOM 2890 N N . HIS A 1 373 ? 4.856 -4.004 -26.961 1.00 87.88 373 HIS A N 1
ATOM 2891 C CA . HIS A 1 373 ? 3.506 -3.939 -26.409 1.00 87.88 373 HIS A CA 1
ATOM 2892 C C . HIS A 1 373 ? 2.746 -2.679 -26.831 1.00 87.88 373 HIS A C 1
ATOM 2894 O O . HIS A 1 373 ? 1.565 -2.759 -27.175 1.00 87.88 373 HIS A O 1
ATOM 2900 N N . TYR A 1 374 ? 3.408 -1.522 -26.841 1.00 89.50 374 TYR A N 1
ATOM 2901 C CA . TYR A 1 374 ? 2.827 -0.270 -27.327 1.00 89.50 374 TYR A CA 1
ATOM 2902 C C . TYR A 1 374 ? 2.460 -0.359 -28.804 1.00 89.50 374 TYR A C 1
ATOM 2904 O O . TYR A 1 374 ? 1.382 0.094 -29.182 1.00 89.50 374 TYR A O 1
ATOM 2912 N N . ARG A 1 375 ? 3.291 -1.008 -29.622 1.00 88.31 375 ARG A N 1
ATOM 2913 C CA . ARG A 1 375 ? 2.999 -1.268 -31.033 1.00 88.31 375 ARG A CA 1
ATOM 2914 C C . ARG A 1 375 ? 1.783 -2.175 -31.193 1.00 88.31 375 ARG A C 1
ATOM 2916 O O . ARG A 1 375 ? 0.869 -1.844 -31.935 1.00 88.31 375 ARG A O 1
ATOM 2923 N N . LEU A 1 376 ? 1.737 -3.289 -30.459 1.00 86.88 376 LEU A N 1
ATOM 2924 C CA . LEU A 1 376 ? 0.592 -4.211 -30.462 1.00 86.88 376 LEU A CA 1
ATOM 2925 C C . LEU A 1 376 ? -0.702 -3.553 -29.966 1.00 86.88 376 LEU A C 1
ATOM 2927 O O . LEU A 1 376 ? -1.791 -3.987 -30.330 1.00 86.88 376 LEU A O 1
ATOM 2931 N N . SER A 1 377 ? -0.580 -2.514 -29.142 1.00 84.62 377 SER A N 1
ATOM 2932 C CA . SER A 1 377 ? -1.702 -1.732 -28.624 1.00 84.62 377 SER A CA 1
ATOM 2933 C C . SER A 1 377 ? -2.012 -0.485 -29.461 1.00 84.62 377 SER A C 1
ATOM 2935 O O . SER A 1 377 ? -2.828 0.328 -29.036 1.00 84.62 377 SER A O 1
ATOM 2937 N N . ASN A 1 378 ? -1.377 -0.329 -30.630 1.00 86.31 378 ASN A N 1
ATOM 2938 C CA . ASN A 1 378 ? -1.507 0.813 -31.541 1.00 86.31 378 ASN A CA 1
ATOM 2939 C C . ASN A 1 378 ? -1.164 2.187 -30.923 1.00 86.31 378 ASN A C 1
ATOM 2941 O O . ASN A 1 378 ? -1.618 3.210 -31.424 1.00 86.31 378 ASN A O 1
ATOM 2945 N N . LEU A 1 379 ? -0.350 2.234 -29.862 1.00 84.88 379 LEU A N 1
ATOM 2946 C CA . LEU A 1 379 ? 0.193 3.495 -29.333 1.00 84.88 379 LEU A CA 1
ATOM 2947 C C . LEU A 1 379 ? 1.331 4.043 -30.196 1.00 84.88 379 LEU A C 1
ATOM 2949 O O . LEU A 1 379 ? 1.530 5.250 -30.258 1.00 84.88 379 LEU A O 1
ATOM 2953 N N . ILE A 1 380 ? 2.109 3.162 -30.827 1.00 87.00 380 ILE A N 1
ATOM 2954 C CA . ILE A 1 380 ? 3.171 3.547 -31.759 1.00 87.00 380 ILE A CA 1
ATOM 2955 C C . ILE A 1 380 ? 2.940 2.850 -33.097 1.00 87.00 380 ILE A C 1
ATOM 2957 O O . ILE A 1 380 ? 2.602 1.668 -33.137 1.00 87.00 380 ILE A O 1
ATOM 2961 N N . GLY A 1 381 ? 3.108 3.590 -34.194 1.00 81.94 381 GLY A N 1
ATOM 2962 C CA . GLY A 1 381 ? 2.880 3.067 -35.545 1.00 81.94 381 GLY A CA 1
ATOM 2963 C C . GLY A 1 381 ? 4.062 2.281 -36.120 1.00 81.94 381 GLY A C 1
ATOM 2964 O O . GLY A 1 381 ? 3.872 1.426 -36.979 1.00 81.94 381 GLY A O 1
ATOM 2965 N N . SER A 1 382 ? 5.285 2.550 -35.655 1.00 85.62 382 SER A N 1
ATOM 2966 C CA . SER A 1 382 ? 6.502 1.908 -36.156 1.00 85.62 382 SER A CA 1
ATOM 2967 C C . SER A 1 382 ? 6.942 0.732 -35.285 1.00 85.62 382 SER A C 1
ATOM 2969 O O . SER A 1 382 ? 6.749 0.721 -34.068 1.00 85.62 382 SER A O 1
ATOM 2971 N N . SER A 1 383 ? 7.567 -0.266 -35.917 1.00 88.38 383 SER A N 1
ATOM 2972 C CA . SER A 1 383 ? 8.206 -1.357 -35.182 1.00 88.38 383 SER A CA 1
ATOM 2973 C C . SER A 1 383 ? 9.442 -0.838 -34.450 1.00 88.38 383 SER A C 1
ATOM 2975 O O . SER A 1 383 ? 10.277 -0.191 -35.088 1.00 88.38 383 SER A O 1
ATOM 2977 N N . PRO A 1 384 ? 9.596 -1.098 -33.142 1.00 90.50 384 PRO A N 1
ATOM 2978 C CA . PRO A 1 384 ? 10.807 -0.720 -32.435 1.00 90.50 384 PRO A CA 1
ATOM 2979 C C . PRO A 1 384 ? 11.999 -1.500 -32.995 1.00 90.50 384 PRO A C 1
ATOM 2981 O O . PRO A 1 384 ? 12.030 -2.726 -32.992 1.00 90.50 384 PRO A O 1
ATOM 2984 N N . THR A 1 385 ? 13.011 -0.781 -33.470 1.00 92.38 385 THR A N 1
ATOM 2985 C CA . THR A 1 385 ? 14.318 -1.347 -33.818 1.00 92.38 385 THR A CA 1
ATOM 2986 C C . THR A 1 385 ? 15.216 -1.341 -32.575 1.00 92.38 385 THR A C 1
ATOM 2988 O O . THR A 1 385 ? 15.018 -0.541 -31.652 1.00 92.38 385 THR A O 1
ATOM 2991 N N . ALA A 1 386 ? 16.255 -2.181 -32.537 1.00 91.31 386 ALA A N 1
ATOM 2992 C CA . ALA A 1 386 ? 17.241 -2.166 -31.451 1.00 91.31 386 ALA A CA 1
ATOM 2993 C C . ALA A 1 386 ? 17.862 -0.766 -31.256 1.00 91.31 386 ALA A C 1
ATOM 2995 O O . ALA A 1 386 ? 17.936 -0.263 -30.137 1.00 91.31 386 ALA A O 1
ATOM 2996 N N . GLN A 1 387 ? 18.208 -0.081 -32.352 1.00 93.00 387 GLN A N 1
ATOM 2997 C CA . GLN A 1 387 ? 18.773 1.273 -32.311 1.00 93.00 387 GLN A CA 1
ATOM 2998 C C . GLN A 1 387 ? 17.794 2.317 -31.754 1.00 93.00 387 GLN A C 1
ATOM 3000 O O . GLN A 1 387 ? 18.169 3.120 -30.897 1.00 93.00 387 GLN A O 1
ATOM 3005 N N . SER A 1 388 ? 16.531 2.307 -32.197 1.00 90.75 388 SER A N 1
ATOM 3006 C CA . SER A 1 388 ? 15.521 3.252 -31.699 1.00 90.75 388 SER A CA 1
ATOM 3007 C C . SER A 1 388 ? 15.209 3.009 -30.222 1.00 90.75 388 SER A C 1
ATOM 3009 O O . SER A 1 388 ? 15.033 3.961 -29.462 1.00 90.75 388 SER A O 1
ATOM 3011 N N . THR A 1 389 ? 15.209 1.740 -29.805 1.00 93.44 389 THR A N 1
ATOM 3012 C CA . THR A 1 389 ? 15.018 1.330 -28.411 1.00 93.44 389 THR A CA 1
ATOM 3013 C C . THR A 1 389 ? 16.167 1.808 -27.535 1.00 93.44 389 THR A C 1
ATOM 3015 O O . THR A 1 389 ? 15.920 2.450 -26.518 1.00 93.44 389 THR A O 1
ATOM 3018 N N . LEU A 1 390 ? 17.418 1.569 -27.942 1.00 94.81 390 LEU A N 1
ATOM 3019 C CA . LEU A 1 390 ? 18.600 2.026 -27.207 1.00 94.81 390 LEU A CA 1
ATOM 3020 C C . LEU A 1 390 ? 18.646 3.551 -27.101 1.00 94.81 390 LEU A C 1
ATOM 3022 O O . LEU A 1 390 ? 18.910 4.081 -26.022 1.00 94.81 390 LEU A O 1
ATOM 3026 N N . LYS A 1 391 ? 18.315 4.264 -28.185 1.00 94.19 391 LYS A N 1
ATOM 3027 C CA . LYS A 1 391 ? 18.209 5.728 -28.179 1.00 94.19 391 LYS A CA 1
ATOM 3028 C C . LYS A 1 391 ? 17.172 6.204 -27.161 1.00 94.19 391 LYS A C 1
ATOM 3030 O O . LYS A 1 391 ? 17.470 7.068 -26.340 1.00 94.19 391 LYS A O 1
ATOM 3035 N N . LEU A 1 392 ? 15.964 5.638 -27.183 1.00 93.56 392 LEU A N 1
ATOM 3036 C CA . LEU A 1 392 ? 14.900 6.021 -26.254 1.00 93.56 392 LEU A CA 1
ATOM 3037 C C . LEU A 1 392 ? 15.239 5.657 -24.803 1.00 93.56 392 LEU A C 1
ATOM 3039 O O . LEU A 1 392 ? 14.996 6.448 -23.887 1.00 93.56 392 LEU A O 1
ATOM 3043 N N . TRP A 1 393 ? 15.828 4.482 -24.592 1.00 95.69 393 TRP A N 1
ATOM 3044 C CA . TRP A 1 393 ? 16.296 4.032 -23.289 1.00 95.69 393 TRP A CA 1
ATOM 3045 C C . TRP A 1 393 ? 17.353 4.983 -22.722 1.00 95.69 393 TRP A C 1
ATOM 3047 O O . TRP A 1 393 ? 17.212 5.423 -21.582 1.00 95.69 393 TRP A O 1
ATOM 3057 N N . ALA A 1 394 ? 18.344 5.385 -23.526 1.00 95.50 394 ALA A N 1
ATOM 3058 C CA . ALA A 1 394 ? 19.376 6.336 -23.122 1.00 95.50 394 ALA A CA 1
ATOM 3059 C C . ALA A 1 394 ? 18.779 7.707 -22.753 1.00 95.50 394 ALA A C 1
ATOM 3061 O O . ALA A 1 394 ? 19.073 8.237 -21.681 1.00 95.50 394 ALA A O 1
ATOM 3062 N N . LEU A 1 395 ? 17.864 8.237 -23.576 1.00 95.12 395 LEU A N 1
ATOM 3063 C CA . LEU A 1 395 ? 17.188 9.523 -23.334 1.00 95.12 395 LEU A CA 1
ATOM 3064 C C . LEU A 1 395 ? 16.359 9.540 -22.042 1.00 95.12 395 LEU A C 1
ATOM 3066 O O . LEU A 1 395 ? 16.215 10.573 -21.390 1.00 95.12 395 LEU A O 1
ATOM 3070 N N . THR A 1 396 ? 15.778 8.401 -21.675 1.00 95.31 396 THR A N 1
ATOM 3071 C CA . THR A 1 396 ? 14.885 8.277 -20.513 1.00 95.31 396 THR A CA 1
ATOM 3072 C C . THR A 1 396 ? 15.570 7.664 -19.294 1.00 95.31 396 THR A C 1
ATOM 3074 O O . THR A 1 396 ? 14.964 7.588 -18.219 1.00 95.31 396 THR A O 1
ATOM 3077 N N . SER A 1 397 ? 16.822 7.224 -19.453 1.00 94.81 397 SER A N 1
ATOM 3078 C CA . SER A 1 397 ? 17.559 6.380 -18.507 1.00 94.81 397 SER A CA 1
ATOM 3079 C C . SER A 1 397 ? 16.758 5.141 -18.078 1.00 94.81 397 SER A C 1
ATOM 3081 O O . SER A 1 397 ? 16.749 4.776 -16.898 1.00 94.81 397 SER A O 1
ATOM 3083 N N . GLY A 1 398 ? 15.993 4.564 -19.010 1.00 92.75 398 GLY A N 1
ATOM 3084 C CA . GLY A 1 398 ? 15.108 3.423 -18.773 1.00 92.75 398 GLY A CA 1
ATOM 3085 C C . GLY A 1 398 ? 13.919 3.702 -17.847 1.00 92.75 398 GLY A C 1
ATOM 3086 O O . GLY A 1 398 ? 13.311 2.767 -17.343 1.00 92.75 398 GLY A O 1
ATOM 3087 N N . ASN A 1 399 ? 13.589 4.954 -17.523 1.00 95.31 399 ASN A N 1
ATOM 3088 C CA . ASN A 1 399 ? 12.477 5.232 -16.613 1.00 95.31 399 ASN A CA 1
ATOM 3089 C C . ASN A 1 399 ? 11.121 4.961 -17.307 1.00 95.31 399 ASN A C 1
ATOM 3091 O O . ASN A 1 399 ? 10.804 5.673 -18.264 1.00 95.31 399 ASN A O 1
ATOM 3095 N N . PRO A 1 400 ? 10.297 4.010 -16.816 1.00 93.38 400 PRO A N 1
ATOM 3096 C CA . PRO A 1 400 ? 9.038 3.617 -17.461 1.00 93.38 400 PRO A CA 1
ATOM 3097 C C . PRO A 1 400 ? 8.095 4.791 -17.748 1.00 93.38 400 PRO A C 1
ATOM 3099 O O . PRO A 1 400 ? 7.575 4.924 -18.855 1.00 93.38 400 PRO A O 1
ATOM 3102 N N . HIS A 1 401 ? 7.920 5.691 -16.774 1.00 92.00 401 HIS A N 1
ATOM 3103 C CA . HIS A 1 401 ? 7.046 6.860 -16.920 1.00 92.00 401 HIS A CA 1
ATOM 3104 C C . HIS A 1 401 ? 7.553 7.844 -17.978 1.00 92.00 401 HIS A C 1
ATOM 3106 O O . HIS A 1 401 ? 6.776 8.372 -18.773 1.00 92.00 401 HIS A O 1
ATOM 3112 N N . LYS A 1 402 ? 8.869 8.087 -18.018 1.00 93.50 402 LYS A N 1
ATOM 3113 C CA . LYS A 1 402 ? 9.477 8.944 -19.046 1.00 93.50 402 LYS A CA 1
ATOM 3114 C C . LYS A 1 402 ? 9.389 8.310 -20.434 1.00 93.50 402 LYS A C 1
ATOM 3116 O O . LYS A 1 402 ? 9.129 9.037 -21.385 1.00 93.50 402 LYS A O 1
ATOM 3121 N N . ILE A 1 403 ? 9.566 6.991 -20.549 1.00 93.00 403 ILE A N 1
ATOM 3122 C CA . ILE A 1 403 ? 9.400 6.257 -21.814 1.00 93.00 403 ILE A CA 1
ATOM 3123 C C . ILE A 1 403 ? 7.977 6.429 -22.334 1.00 93.00 403 ILE A C 1
ATOM 3125 O O . ILE A 1 403 ? 7.801 6.829 -23.483 1.00 93.00 403 ILE A O 1
ATOM 3129 N N . PHE A 1 404 ? 6.974 6.205 -21.479 1.00 90.94 404 PHE A N 1
ATOM 3130 C CA . PHE A 1 404 ? 5.578 6.413 -21.852 1.00 90.94 404 PHE A CA 1
ATOM 3131 C C . PHE A 1 404 ? 5.325 7.842 -22.335 1.00 90.94 404 PHE A C 1
ATOM 3133 O O . PHE A 1 404 ? 4.866 8.022 -23.457 1.00 90.94 404 PHE A O 1
ATOM 3140 N N . LYS A 1 405 ? 5.713 8.852 -21.542 1.00 90.75 405 LYS A N 1
ATOM 3141 C CA . LYS A 1 405 ? 5.562 10.264 -21.926 1.00 90.75 405 LYS A CA 1
ATOM 3142 C C . LYS A 1 405 ? 6.228 10.584 -23.261 1.00 90.75 405 LYS A C 1
ATOM 3144 O O . LYS A 1 405 ? 5.687 11.359 -24.034 1.00 90.75 405 LYS A O 1
ATOM 3149 N N . SER A 1 406 ? 7.404 10.030 -23.539 1.00 90.62 406 SER A N 1
ATOM 3150 C CA . SER A 1 406 ? 8.078 10.250 -24.822 1.00 90.62 406 SER A CA 1
ATOM 3151 C C . SER A 1 406 ? 7.322 9.635 -26.001 1.00 90.62 406 SER A C 1
ATOM 3153 O O . SER A 1 406 ? 7.357 10.210 -27.082 1.00 90.62 406 SER A O 1
ATOM 3155 N N . CYS A 1 407 ? 6.632 8.508 -25.799 1.00 86.88 407 CYS A N 1
ATOM 3156 C CA . CYS A 1 407 ? 5.830 7.863 -26.842 1.00 86.88 407 CYS A CA 1
ATOM 3157 C C . CYS A 1 407 ? 4.482 8.565 -27.063 1.00 86.88 407 CYS A C 1
ATOM 3159 O O . CYS A 1 407 ? 3.988 8.571 -28.182 1.00 86.88 407 CYS A O 1
ATOM 3161 N N . THR A 1 408 ? 3.900 9.170 -26.023 1.00 85.12 408 THR A N 1
ATOM 3162 C CA . THR A 1 408 ? 2.566 9.790 -26.088 1.00 85.12 408 THR A CA 1
ATOM 3163 C C . THR A 1 408 ? 2.563 11.300 -26.274 1.00 85.12 408 THR A C 1
ATOM 3165 O O . THR A 1 408 ? 1.514 11.862 -26.524 1.00 85.12 408 THR A O 1
ATOM 3168 N N . LYS A 1 409 ? 3.712 11.981 -26.211 1.00 77.88 409 LYS A N 1
ATOM 3169 C CA . LYS A 1 409 ? 3.815 13.443 -26.409 1.00 77.88 409 LYS A CA 1
ATOM 3170 C C . LYS A 1 409 ? 3.272 13.970 -27.746 1.00 77.88 409 LYS A C 1
ATOM 3172 O O . LYS A 1 409 ? 3.116 15.179 -27.873 1.00 77.88 409 LYS A O 1
ATOM 3177 N N . PHE A 1 410 ? 3.072 13.095 -28.727 1.00 58.88 410 PHE A N 1
ATOM 3178 C CA . PHE A 1 410 ? 2.620 13.436 -30.079 1.00 58.88 410 PHE A CA 1
ATOM 3179 C C . PHE A 1 410 ? 1.204 12.926 -30.391 1.00 58.88 410 PHE A C 1
ATOM 3181 O O . PHE A 1 410 ? 0.764 13.052 -31.531 1.00 58.88 410 PHE A O 1
ATOM 3188 N N . ILE A 1 411 ? 0.534 12.331 -29.400 1.00 53.16 411 ILE A N 1
ATOM 3189 C CA . ILE A 1 411 ? -0.872 11.911 -29.433 1.00 53.16 411 ILE A CA 1
ATOM 3190 C C . ILE A 1 411 ? -1.653 12.938 -28.622 1.00 53.16 411 ILE A C 1
ATOM 3192 O O . ILE A 1 411 ? -2.707 13.384 -29.118 1.00 53.16 411 ILE A O 1
#

Organism: NCBI:txid133412

InterPro domains:
  IPR019368 Small ribosomal subunit protein mS29 [PF10236] (100-406)
  IPR019368 Small ribosomal subunit protein mS29 [PTHR12810] (89-408)
  IPR027417 P-loop containing nucleoside triphosphate hydrolase [SSF52540] (108-163)

Radius of gyration: 27.71 Å; chains: 1; bounding box: 57×70×113 Å

Foldseek 3Di:
DDDDDDDDDDDDDDDPDDDPPPPDPPDDVPPPPDPDDDPDDDDDDDDDDDDDDDDDDDDDDDDDPPDPPPDPQFDKDDLPDPLPPVPPVVQVVFPGDIDTDDPLLVVLLVVQVVLLVFWDLFFAEEDEDALLCLLVSLVSNQSVCLVVLFQEQADSDCLCVFAPPADWAQDPVHSLAIERLVVLLVSLVSSCVSNVDPVLQQQQWACAWDDQPPDIDHTGHGLVVLSVVSNVDSVSSLVSLLSSVVSQLPDSRHAYEYGAEQLLLLQAFGPDAHPVRHTRRNCRYSVSVSVVLQNFDFVVVVPPVDDHSHHGTGRGYHYYYYHHPPDVRSHDPRVVVLLVCLVPDVVCVVVTRYHYDYSDADDLSSQLSVVVVCCVRVLDVDRDDSVNSVVLCVVQVRRNVSSVCVSNVVD

pLDDT: mean 76.16, std 25.91, range [22.95, 97.62]

Sequence (411 aa):
MNLSFFQTLNRSRFTLRKTSCNHKALFSSSSINYAGKRKEVDRTKSASFVKKVDKKSQKSATGSEETFTGAKNPLYYKPAINIQIQPISFFSTLNNHGMIFRDTTRLVVEKVLASSLAPRDKSLILNGKPGSGKSSVLLQAASSAVNAGWFVIYAGETNSWVDSSKPYLPKLTDTKYFYQWTLVSSFLQKIKSLNENDTLRSLLTLKKDFVLGKQKLSADQSVFDVLDIGIKTPSLSQEALNIVLSVLDSQADVPVMIAIDQINTFYSTTLYTDQKNVRIPAHNLLLVNSLLPYFGSVPSMNSSGDSKIGKKSLARGIAIGATSNTDSRFISSELNSALESCSNDPKSISAFDFESLVVKNFTPEETFALLEHYRLSNLIGSSPTAQSTLKLWALTSGNPHKIFKSCTKFI

Secondary structure (DSSP, 8-state):
----------------------------TT-S-----PPPPPP-------------------------TT-PPPPEEPP-S-------TTGGG-SS--EE--HHHHHHHHHHHHHTTS--SSEEEEE-STTSSHHHHHHHHHHHHHHTT-EEEEES--GGGTSS-S--EE-SS-TT-EE-HHHHHHHHHHHHHHT--HHHHHH-B-SS-EEETTEEEPTT-BHHHHHHHHHH-GGGHHHHHHHHHHHHHH--SS-EEEEEETGGGGGSEEEEE-TTSPEEEGGGBHHHHHHGGGT---THHHHSS---------SSEEEEEE---S-GGG--HHHHHHHHHHHH-TTGGGTSSEEEEE-PPPPHHHHHHHHHHHHHTTS-SSPPPHHHHHHHHHHHTT-HHHHHHHHHTT-